Protein AF-A0A0R3QY99-F1 (afdb_monomer)

Mean predicted aligned error: 14.01 Å

Organism: NCBI:txid42155

Structure (mmCIF, N/CA/C/O backbone):
data_AF-A0A0R3QY99-F1
#
_entry.id   AF-A0A0R3QY99-F1
#
loop_
_atom_site.group_PDB
_atom_site.id
_atom_site.type_symbol
_atom_site.label_atom_id
_atom_site.label_alt_id
_atom_site.label_comp_id
_atom_site.label_asym_id
_atom_site.label_entity_id
_atom_site.label_seq_id
_atom_site.pdbx_PDB_ins_code
_atom_site.Cartn_x
_atom_site.Cartn_y
_atom_site.Cartn_z
_atom_site.occupancy
_atom_site.B_iso_or_equiv
_atom_site.auth_seq_id
_atom_site.auth_comp_id
_atom_site.auth_asym_id
_atom_site.auth_atom_id
_atom_site.pdbx_PDB_model_num
ATOM 1 N N . MET A 1 1 ? -18.125 -31.013 42.074 1.00 33.50 1 MET A N 1
ATOM 2 C CA . MET A 1 1 ? -17.561 -29.651 42.180 1.00 33.50 1 MET A CA 1
ATOM 3 C C . MET A 1 1 ? -18.125 -28.825 41.038 1.00 33.50 1 MET A C 1
ATOM 5 O O . MET A 1 1 ? -17.820 -29.101 39.887 1.00 33.50 1 MET A O 1
ATOM 9 N N . SER A 1 2 ? -19.055 -27.926 41.348 1.00 28.44 2 SER A N 1
ATOM 10 C CA . SER A 1 2 ? -19.787 -27.098 40.387 1.00 28.44 2 SER A CA 1
ATOM 11 C C . SER A 1 2 ? -18.965 -25.871 39.997 1.00 28.44 2 SER A C 1
ATOM 13 O O . SER A 1 2 ? -18.535 -25.116 40.865 1.00 28.44 2 SER A O 1
ATOM 15 N N . VAL A 1 3 ? -18.765 -25.670 38.695 1.00 30.41 3 VAL A N 1
ATOM 16 C CA . VAL A 1 3 ? -18.229 -24.423 38.129 1.00 30.41 3 VAL A CA 1
ATOM 17 C C . VAL A 1 3 ? -19.208 -23.284 38.468 1.00 30.41 3 VAL A C 1
ATOM 19 O O . VAL A 1 3 ? -20.411 -23.480 38.263 1.00 30.41 3 VAL A O 1
ATOM 22 N N . PRO A 1 4 ? -18.764 -22.120 38.982 1.00 38.09 4 PRO A N 1
ATOM 23 C CA . PRO A 1 4 ? -19.675 -21.015 39.254 1.00 38.09 4 PRO A CA 1
ATOM 24 C C . PRO A 1 4 ? -20.220 -20.480 37.925 1.00 38.09 4 PRO A C 1
ATOM 26 O O . PRO A 1 4 ? -19.454 -20.043 37.067 1.00 38.09 4 PRO A O 1
ATOM 29 N N . LYS A 1 5 ? -21.545 -20.528 37.750 1.00 38.69 5 LYS A N 1
ATOM 30 C CA . LYS A 1 5 ? -22.262 -20.006 36.572 1.00 38.69 5 LYS A CA 1
ATOM 31 C C . LYS A 1 5 ? -22.326 -18.469 36.526 1.00 38.69 5 LYS A C 1
ATOM 33 O O . LYS A 1 5 ? -22.719 -17.927 35.500 1.00 38.69 5 LYS A O 1
ATOM 38 N N . ASP A 1 6 ? -21.890 -17.778 37.579 1.00 43.38 6 ASP A N 1
ATOM 39 C CA . ASP A 1 6 ? -22.134 -16.338 37.758 1.00 43.38 6 ASP A CA 1
ATOM 40 C C . ASP A 1 6 ? -21.085 -15.414 37.113 1.00 43.38 6 ASP A C 1
ATOM 42 O O . ASP A 1 6 ? -21.329 -14.220 36.948 1.00 43.38 6 ASP A O 1
ATOM 46 N N . ASN A 1 7 ? -19.929 -15.942 36.691 1.00 50.84 7 ASN A N 1
ATOM 47 C CA . ASN A 1 7 ? -18.870 -15.113 36.096 1.00 50.84 7 ASN A CA 1
ATOM 48 C C . ASN A 1 7 ? -19.162 -14.688 34.647 1.00 50.84 7 ASN A C 1
ATOM 50 O O . ASN A 1 7 ? -18.701 -13.637 34.218 1.00 50.84 7 ASN A O 1
ATOM 54 N N . CYS A 1 8 ? -19.918 -15.473 33.875 1.00 45.16 8 CYS A N 1
ATOM 55 C CA . CYS A 1 8 ? -20.166 -15.153 32.463 1.00 45.16 8 CYS A CA 1
ATOM 56 C C . CYS A 1 8 ? -21.165 -13.991 32.309 1.00 45.16 8 CYS A C 1
ATOM 58 O O . CYS A 1 8 ? -20.990 -13.114 31.465 1.00 45.16 8 CYS A O 1
ATOM 60 N N . THR A 1 9 ? -22.194 -13.953 33.159 1.00 53.00 9 THR A N 1
ATOM 61 C CA . THR A 1 9 ? -23.211 -12.893 33.184 1.00 53.00 9 THR A CA 1
ATOM 62 C C . THR A 1 9 ? -22.632 -11.563 33.661 1.00 53.00 9 THR A C 1
ATOM 64 O O . THR A 1 9 ? -22.956 -10.524 33.092 1.00 53.00 9 THR A O 1
ATOM 67 N N . SER A 1 10 ? -21.739 -11.579 34.657 1.00 59.47 10 SER A N 1
ATOM 68 C CA . SER A 1 10 ? -21.111 -10.357 35.176 1.00 59.47 10 SER A CA 1
ATOM 69 C C . SER A 1 10 ? -20.164 -9.701 34.167 1.00 59.47 10 SER A C 1
ATOM 71 O O . SER A 1 10 ? -20.163 -8.477 34.047 1.00 59.47 10 SER A O 1
ATOM 73 N N . ILE A 1 11 ? -19.421 -10.492 33.384 1.00 61.84 11 ILE A N 1
ATOM 74 C CA . ILE A 1 11 ? -18.534 -9.972 32.334 1.00 61.84 11 ILE A CA 1
ATOM 75 C C . ILE A 1 11 ? -19.338 -9.387 31.161 1.00 61.84 11 ILE A C 1
ATOM 77 O O . ILE A 1 11 ? -18.978 -8.325 30.655 1.00 61.84 11 ILE A O 1
ATOM 81 N N . SER A 1 12 ? -20.454 -10.016 30.768 1.00 59.12 12 SER A N 1
ATOM 82 C CA . SER A 1 12 ? -21.326 -9.481 29.708 1.00 59.12 12 SER A CA 1
ATOM 83 C C . SER A 1 12 ? -21.911 -8.117 30.082 1.00 59.12 12 SER A C 1
ATOM 85 O O . SER A 1 12 ? -21.817 -7.172 29.303 1.00 59.12 12 SER A O 1
ATOM 87 N N . ILE A 1 13 ? -22.443 -7.995 31.303 1.00 60.62 13 ILE A N 1
ATOM 88 C CA . ILE A 1 13 ? -22.982 -6.732 31.831 1.00 60.62 13 ILE A CA 1
ATOM 89 C C . ILE A 1 13 ? -21.878 -5.669 31.908 1.00 60.62 13 ILE A C 1
ATOM 91 O O . ILE A 1 13 ? -22.114 -4.491 31.650 1.00 60.62 13 ILE A O 1
ATOM 95 N N . HIS A 1 14 ? -20.648 -6.066 32.241 1.00 71.00 14 HIS A N 1
ATOM 96 C CA . HIS A 1 14 ? -19.528 -5.135 32.302 1.00 71.00 14 HIS A CA 1
ATOM 97 C C . HIS A 1 14 ? -19.140 -4.581 30.921 1.00 71.00 14 HIS A C 1
ATOM 99 O O . HIS A 1 14 ? -18.899 -3.383 30.807 1.00 71.00 14 HIS A O 1
ATOM 105 N N . LEU A 1 15 ? -19.134 -5.412 29.875 1.00 69.12 15 LEU A N 1
ATOM 106 C CA . LEU A 1 15 ? -18.837 -4.989 28.500 1.00 69.12 15 LEU A CA 1
ATOM 107 C C . LEU A 1 15 ? -19.936 -4.100 27.904 1.00 69.12 15 LEU A C 1
ATOM 109 O O . LEU A 1 15 ? -19.622 -3.097 27.269 1.00 69.12 15 LEU A O 1
ATOM 113 N N . GLU A 1 16 ? -21.210 -4.414 28.150 1.00 71.00 16 GLU A N 1
ATOM 114 C CA . GLU A 1 16 ? -22.332 -3.543 27.762 1.00 71.00 16 GLU A CA 1
ATOM 115 C C . GLU A 1 16 ? -22.244 -2.177 28.458 1.00 71.00 16 GLU A C 1
ATOM 117 O O . GLU A 1 16 ? -22.417 -1.135 27.825 1.00 71.00 16 GLU A O 1
ATOM 122 N N . ASN A 1 17 ? -21.872 -2.163 29.740 1.00 78.31 17 ASN A N 1
ATOM 123 C CA . ASN A 1 17 ? -21.625 -0.921 30.467 1.00 78.31 17 ASN A CA 1
ATOM 124 C C . ASN A 1 17 ? -20.425 -0.142 29.904 1.00 78.31 17 ASN A C 1
ATOM 126 O O . ASN A 1 17 ? -20.491 1.081 29.824 1.00 78.31 17 ASN A O 1
ATOM 130 N N . LEU A 1 18 ? -19.339 -0.811 29.500 1.00 77.31 18 LEU A N 1
ATOM 131 C CA . LEU A 1 18 ? -18.189 -0.154 28.863 1.00 77.31 18 LEU A CA 1
ATOM 132 C C . LEU A 1 18 ? -18.560 0.463 27.510 1.00 77.31 18 LEU A C 1
ATOM 134 O O . LEU A 1 18 ? -18.090 1.551 27.190 1.00 77.31 18 LEU A O 1
ATOM 138 N N . TRP A 1 19 ? -19.452 -0.178 26.756 1.00 76.75 19 TRP A N 1
ATOM 139 C CA . TRP A 1 19 ? -19.997 0.378 25.520 1.00 76.75 19 TRP A CA 1
ATOM 140 C C . TRP A 1 19 ? -20.836 1.643 25.750 1.00 76.75 19 TRP A C 1
ATOM 142 O O . TRP A 1 19 ? -20.720 2.620 25.007 1.00 76.75 19 TRP A O 1
ATOM 152 N N . GLU A 1 20 ? -21.675 1.655 26.788 1.00 77.88 20 GLU A N 1
ATOM 153 C CA . GLU A 1 20 ? -22.410 2.862 27.190 1.00 77.88 20 GLU A CA 1
ATOM 154 C C . GLU A 1 20 ? -21.463 3.965 27.683 1.00 77.88 20 GLU A C 1
ATOM 156 O O . GLU A 1 20 ? -21.644 5.134 27.346 1.00 77.88 20 GLU A O 1
ATOM 161 N N . VAL A 1 21 ? -20.412 3.615 28.433 1.00 78.38 21 VAL A N 1
ATOM 162 C CA . VAL A 1 21 ? -19.370 4.572 28.841 1.00 78.38 21 VAL A CA 1
ATOM 163 C C . VAL A 1 21 ? -18.681 5.167 27.618 1.00 78.38 21 VAL A C 1
ATOM 165 O O . VAL A 1 21 ? -18.561 6.384 27.541 1.00 78.38 21 VAL A O 1
ATOM 168 N N . PHE A 1 22 ? -18.320 4.349 26.631 1.00 80.88 22 PHE A N 1
ATOM 169 C CA . PHE A 1 22 ? -17.700 4.814 25.393 1.00 80.88 22 PHE A CA 1
ATOM 170 C C . PHE A 1 22 ? -18.575 5.821 24.635 1.00 80.88 22 PHE A C 1
ATOM 172 O O . PHE A 1 22 ? -18.078 6.843 24.166 1.00 80.88 22 PHE A O 1
ATOM 179 N N . ARG A 1 23 ? -19.889 5.576 24.545 1.00 78.75 23 ARG A N 1
ATOM 180 C CA . ARG A 1 23 ? -20.825 6.508 23.892 1.00 78.75 23 ARG A CA 1
ATOM 181 C C . ARG A 1 23 ? -20.942 7.856 24.603 1.00 78.75 23 ARG A C 1
ATOM 183 O O . ARG A 1 23 ? -21.215 8.854 23.943 1.00 78.75 23 ARG A O 1
ATOM 190 N N . ASN A 1 24 ? -20.756 7.878 25.920 1.00 79.88 24 ASN A N 1
ATOM 191 C CA . ASN A 1 24 ? -20.875 9.091 26.725 1.00 79.88 24 ASN A CA 1
ATOM 192 C C . ASN A 1 24 ? -19.544 9.849 26.864 1.00 79.88 24 ASN A C 1
ATOM 194 O O . ASN A 1 24 ? -19.543 11.076 26.831 1.00 79.88 24 ASN A O 1
ATOM 198 N N . ASP A 1 25 ? -18.426 9.133 27.005 1.00 81.00 25 ASP A N 1
ATOM 199 C CA . ASP A 1 25 ? -17.083 9.691 27.178 1.00 81.00 25 ASP A CA 1
ATOM 200 C C . ASP A 1 25 ? -16.025 8.839 26.442 1.00 81.00 25 ASP A C 1
ATOM 202 O O . ASP A 1 25 ? -15.400 7.947 27.033 1.00 81.00 25 ASP A O 1
ATOM 206 N N . PRO A 1 26 ? -15.799 9.086 25.139 1.00 80.38 26 PRO A N 1
ATOM 207 C CA . PRO A 1 26 ? -14.859 8.304 24.340 1.00 80.38 26 PRO A CA 1
ATOM 208 C C . PRO A 1 26 ? -13.394 8.499 24.760 1.00 80.38 26 PRO A C 1
ATOM 210 O O . PRO A 1 26 ? -12.572 7.641 24.464 1.00 80.38 26 PRO A O 1
ATOM 213 N N . PHE A 1 27 ? -13.053 9.568 25.487 1.00 81.50 27 PHE A N 1
ATOM 214 C CA . PHE A 1 27 ? -11.673 9.844 25.909 1.00 81.50 27 PHE A CA 1
ATOM 215 C C . PHE A 1 27 ? -11.331 9.259 27.285 1.00 81.50 27 PHE A C 1
ATOM 217 O O . PHE A 1 27 ? -10.196 9.386 27.744 1.00 81.50 27 PHE A O 1
ATOM 224 N N . SER A 1 28 ? -12.289 8.607 27.953 1.00 85.38 28 SER A N 1
ATOM 225 C CA . SER A 1 28 ? -12.035 7.964 29.241 1.00 85.38 28 SER A CA 1
ATOM 226 C C . SER A 1 28 ? -11.063 6.781 29.110 1.00 85.38 28 SER A C 1
ATOM 228 O O . SER A 1 28 ? -11.091 6.038 28.126 1.00 85.38 28 SER A O 1
ATOM 230 N N . GLU A 1 29 ? -10.256 6.526 30.146 1.00 84.25 29 GLU A N 1
ATOM 231 C CA . GLU A 1 29 ? -9.365 5.350 30.192 1.00 84.25 29 GLU A CA 1
ATOM 232 C C . GLU A 1 29 ? -10.132 4.034 29.980 1.00 84.25 29 GLU A C 1
ATOM 234 O O . GLU A 1 29 ? -9.647 3.123 29.317 1.00 84.25 29 GLU A O 1
ATOM 239 N N . ARG A 1 30 ? -11.380 3.958 30.461 1.00 85.94 30 ARG A N 1
ATOM 240 C CA . ARG A 1 30 ? -12.255 2.789 30.281 1.00 85.94 30 ARG A CA 1
ATOM 241 C C . ARG A 1 30 ? -12.666 2.578 28.824 1.00 85.94 30 ARG A C 1
ATOM 243 O O . ARG A 1 30 ? -12.774 1.436 28.384 1.00 85.94 30 ARG A O 1
ATOM 250 N N . SER A 1 31 ? -12.893 3.662 28.089 1.00 87.56 31 SER A N 1
ATOM 251 C CA . SER A 1 31 ? -13.228 3.651 26.660 1.00 87.56 31 SER A CA 1
ATOM 252 C C . SER A 1 31 ? -12.042 3.170 25.824 1.00 87.56 31 SER A C 1
ATOM 254 O O . SER A 1 31 ? -12.205 2.341 24.929 1.00 87.56 31 SER A O 1
ATOM 256 N N . ILE A 1 32 ? -10.836 3.622 26.176 1.00 89.44 32 ILE A N 1
ATOM 257 C CA . ILE A 1 32 ? -9.577 3.180 25.563 1.00 89.44 32 ILE A CA 1
ATOM 258 C C . ILE A 1 32 ? -9.329 1.694 25.851 1.00 89.44 32 ILE A C 1
ATOM 260 O O . ILE A 1 32 ? -9.067 0.922 24.928 1.00 89.44 32 ILE A O 1
ATOM 264 N N . ASP A 1 33 ? -9.472 1.268 27.107 1.00 89.00 33 ASP A N 1
ATOM 265 C CA . ASP A 1 33 ? -9.312 -0.132 27.507 1.00 89.00 33 ASP A CA 1
ATOM 266 C C . ASP A 1 33 ? -10.316 -1.045 26.789 1.00 89.00 33 ASP A C 1
ATOM 268 O O . ASP A 1 33 ? -9.953 -2.126 26.322 1.00 89.00 33 ASP A O 1
ATOM 272 N N . PHE A 1 34 ? -11.565 -0.597 26.628 1.00 88.56 34 PHE A N 1
ATOM 273 C CA . PHE A 1 34 ? -12.579 -1.313 25.856 1.00 88.56 34 PHE A CA 1
ATOM 274 C C . PHE A 1 34 ? -12.197 -1.443 24.372 1.00 88.56 34 PHE A C 1
ATOM 276 O O . PHE A 1 34 ? -12.298 -2.534 23.795 1.00 88.56 34 PHE A O 1
ATOM 283 N N . ALA A 1 35 ? -11.706 -0.365 23.755 1.00 91.31 35 ALA A N 1
ATOM 284 C CA . ALA A 1 35 ? -11.244 -0.378 22.369 1.00 91.31 35 ALA A CA 1
ATOM 285 C C . ALA A 1 35 ? -10.065 -1.352 22.172 1.00 91.31 35 ALA A C 1
ATOM 287 O O . ALA A 1 35 ? -10.091 -2.187 21.263 1.00 91.31 35 ALA A O 1
ATOM 288 N N . ARG A 1 36 ? -9.072 -1.316 23.071 1.00 92.81 36 ARG A N 1
ATOM 289 C CA . ARG A 1 36 ? -7.905 -2.215 23.058 1.00 92.81 36 ARG A CA 1
ATOM 290 C C . ARG A 1 36 ? -8.279 -3.671 23.308 1.00 92.81 36 ARG A C 1
ATOM 292 O O . ARG A 1 36 ? -7.774 -4.551 22.617 1.00 92.81 36 ARG A O 1
ATOM 299 N N . LEU A 1 37 ? -9.197 -3.942 24.237 1.00 91.00 37 LEU A N 1
ATOM 300 C CA . LEU A 1 37 ? -9.703 -5.293 24.491 1.00 91.00 37 LEU A CA 1
ATOM 301 C C . LEU A 1 37 ? -10.396 -5.871 23.250 1.00 91.00 37 LEU A C 1
ATOM 303 O O . LEU A 1 37 ? -10.164 -7.027 22.893 1.00 91.00 37 LEU A O 1
ATOM 307 N N . THR A 1 38 ? -11.214 -5.062 22.573 1.00 90.88 38 THR A N 1
ATOM 308 C CA . THR A 1 38 ? -11.905 -5.469 21.341 1.00 90.88 38 THR A CA 1
ATOM 309 C C . THR A 1 38 ? -10.901 -5.721 20.210 1.00 90.88 38 THR A C 1
ATOM 311 O O . THR A 1 38 ? -10.999 -6.729 19.509 1.00 90.88 38 THR A O 1
ATOM 314 N N . ALA A 1 39 ? -9.877 -4.873 20.072 1.00 94.19 39 ALA A N 1
ATOM 315 C CA . ALA A 1 39 ? -8.772 -5.099 19.141 1.00 94.19 39 ALA A CA 1
ATOM 316 C C . ALA A 1 39 ? -8.022 -6.410 19.443 1.00 94.19 39 ALA A C 1
ATOM 318 O O . ALA A 1 39 ? -7.896 -7.262 18.565 1.00 94.19 39 ALA A O 1
ATOM 319 N N . ALA A 1 40 ? -7.593 -6.623 20.691 1.00 93.31 40 ALA A N 1
ATOM 320 C CA . ALA A 1 40 ? -6.902 -7.838 21.126 1.00 93.31 40 ALA A CA 1
ATOM 321 C C . ALA A 1 40 ? -7.744 -9.106 20.900 1.00 93.31 40 ALA A C 1
ATOM 323 O O . ALA A 1 40 ? -7.213 -10.162 20.543 1.00 93.31 40 ALA A O 1
ATOM 324 N N . TYR A 1 41 ? -9.069 -9.006 21.048 1.00 92.38 41 TYR A N 1
ATOM 325 C CA . TYR A 1 41 ? -9.979 -10.086 20.689 1.00 92.38 41 TYR A CA 1
ATOM 326 C C . TYR A 1 41 ? -9.830 -10.458 19.215 1.00 92.38 41 TYR A C 1
ATOM 328 O O . TYR A 1 41 ? -9.492 -11.605 18.923 1.00 92.38 41 TYR A O 1
ATOM 336 N N . TYR A 1 42 ? -9.991 -9.522 18.289 1.00 92.06 42 TYR A N 1
ATOM 337 C CA . TYR A 1 42 ? -9.928 -9.840 16.862 1.00 92.06 42 TYR A CA 1
ATOM 338 C C . TYR A 1 42 ? -8.521 -10.175 16.347 1.00 92.06 42 TYR A C 1
ATOM 340 O O . TYR A 1 42 ? -8.397 -10.964 15.416 1.00 92.06 42 TYR A O 1
ATOM 348 N N . LEU A 1 43 ? -7.464 -9.681 16.998 1.00 92.12 43 LEU A N 1
ATOM 349 C CA . LEU A 1 43 ? -6.077 -10.052 16.686 1.00 92.12 43 LEU A CA 1
ATOM 350 C C . LEU A 1 43 ? -5.666 -11.435 17.217 1.00 92.12 43 LEU A C 1
ATOM 352 O O . LEU A 1 43 ? -4.557 -11.894 16.960 1.00 92.12 43 LEU A O 1
ATOM 356 N N . GLY A 1 44 ? -6.529 -12.113 17.980 1.00 90.50 44 GLY A N 1
ATOM 357 C CA . GLY A 1 44 ? -6.189 -13.412 18.566 1.00 90.50 44 GLY A CA 1
ATOM 358 C C . GLY A 1 44 ? -5.257 -13.325 19.781 1.00 90.50 44 GLY A C 1
ATOM 359 O O . GLY A 1 44 ? -4.804 -14.357 20.273 1.00 90.50 44 GLY A O 1
ATOM 360 N N . PHE A 1 45 ? -5.003 -12.127 20.308 1.00 91.88 45 PHE A N 1
ATOM 361 C CA . PHE A 1 45 ? -4.129 -11.919 21.459 1.00 91.88 45 PHE A CA 1
ATOM 362 C C . PHE A 1 45 ? -4.762 -12.429 22.775 1.00 91.88 45 PHE A C 1
ATOM 364 O O . PHE A 1 45 ? -5.985 -12.624 22.861 1.00 91.88 45 PHE A O 1
ATOM 371 N N . PRO A 1 46 ? -3.945 -12.667 23.821 1.00 90.56 46 PRO A N 1
ATOM 372 C CA . PRO A 1 46 ? -4.403 -12.829 25.198 1.00 90.56 46 PRO A CA 1
ATOM 373 C C . PRO A 1 46 ? -5.337 -11.689 25.621 1.00 90.56 46 PRO A C 1
ATOM 375 O O . PRO A 1 46 ? -5.050 -10.520 25.386 1.00 90.56 46 PRO A O 1
ATOM 378 N N . LEU A 1 47 ? -6.454 -12.018 26.265 1.00 90.50 47 LEU A N 1
ATOM 379 C CA . LEU A 1 47 ? -7.473 -11.043 26.654 1.00 90.50 47 LEU A CA 1
ATOM 380 C C . LEU A 1 47 ? -7.243 -10.615 28.097 1.00 90.50 47 LEU A C 1
ATOM 382 O O . LEU A 1 47 ? -7.159 -11.466 28.980 1.00 90.50 47 LEU A O 1
ATOM 386 N N . LEU A 1 48 ? -7.142 -9.313 28.338 1.00 87.75 48 LEU A N 1
ATOM 387 C CA . LEU A 1 48 ? -6.745 -8.766 29.630 1.00 87.75 48 LEU A CA 1
ATOM 388 C C . LEU A 1 48 ? -7.866 -7.918 30.224 1.00 87.75 48 LEU A C 1
ATOM 390 O O . LEU A 1 48 ? -8.515 -7.155 29.516 1.00 87.75 48 LEU A O 1
ATOM 394 N N . ALA A 1 49 ? -8.048 -8.018 31.536 1.00 83.31 49 ALA A N 1
ATOM 395 C CA . ALA A 1 49 ? -8.758 -7.024 32.329 1.00 83.31 49 ALA A CA 1
ATOM 396 C C . ALA A 1 49 ? -7.777 -6.362 33.307 1.00 83.31 49 ALA A C 1
ATOM 398 O O . ALA A 1 49 ? -6.943 -7.067 33.898 1.00 83.31 49 ALA A O 1
ATOM 399 N N . PRO A 1 50 ? -7.857 -5.037 33.507 1.00 79.25 50 PRO A N 1
ATOM 400 C CA . PRO A 1 50 ? -6.998 -4.357 34.462 1.00 79.25 50 PRO A CA 1
ATOM 401 C C . PRO A 1 50 ? -7.288 -4.851 35.886 1.00 79.25 50 PRO A C 1
ATOM 403 O O . PRO A 1 50 ? -8.444 -5.049 36.270 1.00 79.25 50 PRO A O 1
ATOM 406 N N . ARG A 1 51 ? -6.243 -5.053 36.700 1.00 74.44 51 ARG A N 1
ATOM 407 C CA . ARG A 1 51 ? -6.426 -5.164 38.155 1.00 74.44 51 ARG A CA 1
ATOM 408 C C . ARG A 1 51 ? -6.465 -3.758 38.739 1.00 74.44 51 ARG A C 1
ATOM 410 O O . ARG A 1 51 ? -5.537 -2.986 38.537 1.00 74.44 51 ARG A O 1
ATOM 417 N N . ASN A 1 52 ? -7.538 -3.437 39.462 1.00 58.25 52 ASN A N 1
ATOM 418 C CA . ASN A 1 52 ? -7.695 -2.126 40.087 1.00 58.25 52 ASN A CA 1
ATOM 419 C C . ASN A 1 52 ? -6.533 -1.802 41.052 1.00 58.25 52 ASN A C 1
ATOM 421 O O . ASN A 1 52 ? -6.257 -2.633 41.924 1.00 58.25 52 ASN A O 1
ATOM 425 N N . PRO A 1 53 ? -5.951 -0.584 40.997 1.00 54.59 53 PRO A N 1
ATOM 426 C CA . PRO A 1 53 ? -6.056 0.424 39.933 1.00 54.59 53 PRO A CA 1
ATOM 427 C C . PRO A 1 53 ? -5.000 0.202 38.830 1.00 54.59 53 PRO A C 1
ATOM 429 O O . PRO A 1 53 ? -3.818 0.025 39.125 1.00 54.59 53 PRO A O 1
ATOM 432 N N . GLY A 1 54 ? -5.413 0.259 37.562 1.00 65.25 54 GLY A N 1
ATOM 433 C CA . GLY A 1 54 ? -4.506 0.205 36.413 1.00 65.25 54 GLY A CA 1
ATOM 434 C C . GLY A 1 54 ? -5.246 0.321 35.080 1.00 65.25 54 GLY A C 1
ATOM 435 O O . GLY A 1 54 ? -6.427 -0.008 35.013 1.00 65.25 54 GLY A O 1
ATOM 436 N N . SER A 1 55 ? -4.547 0.780 34.044 1.00 76.88 55 SER A N 1
ATOM 437 C CA . SER A 1 55 ? -4.993 0.770 32.646 1.00 76.88 55 SER A CA 1
ATOM 438 C C . SER A 1 55 ? -4.367 -0.405 31.895 1.00 76.88 55 SER A C 1
ATOM 440 O O . SER A 1 55 ? -3.356 -0.976 32.327 1.00 76.88 55 SER A O 1
ATOM 442 N N . LEU A 1 56 ? -4.975 -0.809 30.781 1.00 84.81 56 LEU A N 1
ATOM 443 C CA . LEU A 1 56 ? -4.401 -1.843 29.926 1.00 84.81 56 LEU A CA 1
ATOM 444 C C . LEU A 1 56 ? -3.201 -1.285 29.143 1.00 84.81 56 LEU A C 1
ATOM 446 O O . LEU A 1 56 ? -3.189 -0.098 28.794 1.00 84.81 56 LEU A O 1
ATOM 450 N N . PRO A 1 57 ? -2.185 -2.121 28.844 1.00 88.06 57 PRO A N 1
ATOM 451 C CA . PRO A 1 57 ? -1.061 -1.696 28.017 1.00 88.06 57 PRO A CA 1
ATOM 452 C C . PRO A 1 57 ? -1.539 -1.272 26.625 1.00 88.06 57 PRO A C 1
ATOM 454 O O . PRO A 1 57 ? -2.618 -1.662 26.173 1.00 88.06 57 PRO A O 1
ATOM 457 N N . SER A 1 58 ? -0.717 -0.487 25.931 1.00 91.19 58 SER A N 1
ATOM 458 C CA . SER A 1 58 ? -0.950 -0.186 24.515 1.00 91.19 58 SER A CA 1
ATOM 459 C C . SER A 1 58 ? -0.940 -1.462 23.665 1.00 91.19 58 SER A C 1
ATOM 461 O O . SER A 1 58 ? -0.348 -2.470 24.058 1.00 91.19 58 SER A O 1
ATOM 463 N N . LEU A 1 59 ? -1.547 -1.430 22.475 1.00 91.88 59 LEU A N 1
ATOM 464 C CA . LEU A 1 59 ? -1.536 -2.594 21.578 1.00 91.88 59 LEU A CA 1
ATOM 465 C C . LEU A 1 59 ? -0.123 -3.045 21.160 1.00 91.88 59 LEU A C 1
ATOM 467 O O . LEU A 1 59 ? 0.074 -4.229 20.898 1.00 91.88 59 LEU A O 1
ATOM 471 N N . TYR A 1 60 ? 0.867 -2.147 21.145 1.00 91.00 60 TYR A N 1
ATOM 472 C CA . TYR A 1 60 ? 2.267 -2.483 20.833 1.00 91.00 60 TYR A CA 1
ATOM 473 C C . TYR A 1 60 ? 2.962 -3.258 21.950 1.00 91.00 60 TYR A C 1
ATOM 475 O O . TYR A 1 60 ? 3.842 -4.075 21.692 1.00 91.00 60 TYR A O 1
ATOM 483 N N . GLU A 1 61 ? 2.579 -2.965 23.190 1.00 89.81 61 GLU A N 1
ATOM 484 C CA . GLU A 1 61 ? 3.101 -3.596 24.404 1.00 89.81 61 GLU A CA 1
ATOM 485 C C . GLU A 1 61 ? 2.223 -4.771 24.845 1.00 89.81 61 GLU A C 1
ATOM 487 O O . GLU A 1 61 ? 2.442 -5.367 25.903 1.00 89.81 61 GLU A O 1
ATOM 492 N N . TRP A 1 62 ? 1.203 -5.095 24.048 1.00 91.38 62 TRP A N 1
ATOM 493 C CA . TRP A 1 62 ? 0.282 -6.163 24.361 1.00 91.38 62 TRP A CA 1
ATOM 494 C C . TRP A 1 62 ? 1.004 -7.513 24.280 1.00 91.38 62 TRP A C 1
ATOM 496 O O . TRP A 1 62 ? 1.681 -7.789 23.284 1.00 91.38 62 TRP A O 1
ATOM 506 N N . PRO A 1 63 ? 0.870 -8.380 25.298 1.00 88.06 63 PRO A N 1
ATOM 507 C CA . PRO A 1 63 ? 1.514 -9.688 25.285 1.00 88.06 63 PRO A CA 1
ATOM 508 C C . PRO A 1 63 ? 0.996 -10.499 24.099 1.00 88.06 63 PRO A C 1
ATOM 510 O O . PRO A 1 63 ? -0.213 -10.605 23.914 1.00 88.06 63 PRO A O 1
ATOM 513 N N . LYS A 1 64 ? 1.888 -11.095 23.303 1.00 85.75 64 LYS A N 1
ATOM 514 C CA . LYS A 1 64 ? 1.490 -11.887 22.123 1.00 85.75 64 LYS A CA 1
ATOM 515 C C . LYS A 1 64 ? 1.134 -13.321 22.494 1.00 85.75 64 LYS A C 1
ATOM 517 O O . LYS A 1 64 ? 0.369 -13.978 21.792 1.00 85.75 64 LYS A O 1
ATOM 522 N N . SER A 1 65 ? 1.660 -13.799 23.618 1.00 85.81 65 SER A N 1
ATOM 523 C CA . SER A 1 65 ? 1.403 -15.129 24.161 1.00 85.81 65 SER A CA 1
ATOM 524 C C . SER A 1 65 ? 0.931 -15.058 25.613 1.00 85.81 65 SER A C 1
ATOM 526 O O . SER A 1 65 ? 1.258 -14.132 26.355 1.00 85.81 65 SER A O 1
ATOM 528 N N . SER A 1 66 ? 0.168 -16.058 26.062 1.00 81.62 66 SER A N 1
ATOM 529 C CA . SER A 1 66 ? -0.291 -16.121 27.458 1.00 81.62 66 SER A CA 1
ATOM 530 C C . SER A 1 66 ? 0.862 -16.225 28.463 1.00 81.62 66 SER A C 1
ATOM 532 O O . SER A 1 66 ? 0.693 -15.849 29.619 1.00 81.62 66 SER A O 1
ATOM 534 N N . SER A 1 67 ? 2.027 -16.720 28.034 1.00 82.75 67 SER A N 1
ATOM 535 C CA . SER A 1 67 ? 3.254 -16.804 28.836 1.00 82.75 67 SER A CA 1
ATOM 536 C C . SER A 1 67 ? 3.905 -15.451 29.121 1.00 82.75 67 SER A C 1
ATOM 538 O O . SER A 1 67 ? 4.625 -15.329 30.106 1.00 82.75 67 SER A O 1
ATOM 540 N N . GLU A 1 68 ? 3.650 -14.435 28.295 1.00 83.75 68 GLU A N 1
ATOM 541 C CA . GLU A 1 68 ? 4.192 -13.078 28.474 1.00 83.75 68 GLU A CA 1
ATOM 542 C C . GLU A 1 68 ? 3.346 -12.228 29.435 1.00 83.75 68 GLU A C 1
ATOM 544 O O . GLU A 1 68 ? 3.725 -11.115 29.801 1.00 83.75 68 GLU A O 1
ATOM 549 N N . VAL A 1 69 ? 2.182 -12.732 29.858 1.00 81.81 69 VAL A N 1
ATOM 550 C CA . VAL A 1 69 ? 1.232 -11.971 30.670 1.00 81.81 69 VAL A CA 1
ATOM 551 C C . VAL A 1 69 ? 1.733 -11.846 32.105 1.00 81.81 69 VAL A C 1
ATOM 553 O O . VAL A 1 69 ? 1.841 -12.824 32.846 1.00 81.81 69 VAL A O 1
ATOM 556 N N . ASN A 1 70 ? 1.943 -10.608 32.549 1.00 81.00 70 ASN A N 1
ATOM 557 C CA . ASN A 1 70 ? 2.206 -10.327 33.952 1.00 81.00 70 ASN A CA 1
ATOM 558 C C . ASN A 1 70 ? 0.905 -10.396 34.773 1.00 81.00 70 ASN A C 1
ATOM 560 O O . ASN A 1 70 ? 0.185 -9.404 34.920 1.00 81.00 70 ASN A O 1
ATOM 564 N N . LEU A 1 71 ? 0.634 -11.569 35.353 1.00 79.31 71 LEU A N 1
ATOM 565 C CA . LEU A 1 71 ? -0.555 -11.843 36.176 1.00 79.31 71 LEU A CA 1
ATOM 566 C C . LEU A 1 71 ? -0.650 -10.991 37.453 1.00 79.31 71 LEU A C 1
ATOM 568 O O . LEU A 1 71 ? -1.704 -10.952 38.090 1.00 79.31 71 LEU A O 1
ATOM 572 N N . ASN A 1 72 ? 0.422 -10.294 37.840 1.00 75.81 72 ASN A N 1
ATOM 573 C CA . ASN A 1 72 ? 0.368 -9.349 38.953 1.00 75.81 72 ASN A CA 1
ATOM 574 C C . ASN A 1 72 ? -0.311 -8.035 38.543 1.00 75.81 72 ASN A C 1
ATOM 576 O O . ASN A 1 72 ? -0.912 -7.387 39.395 1.00 75.81 72 ASN A O 1
ATOM 580 N N . LYS A 1 73 ? -0.254 -7.666 37.254 1.00 75.75 73 LYS A N 1
ATOM 581 C CA . LYS A 1 73 ? -0.801 -6.408 36.716 1.00 75.75 73 LYS A CA 1
ATOM 582 C C . LYS A 1 73 ? -2.164 -6.568 36.036 1.00 75.75 73 LYS A C 1
ATOM 584 O O . LYS A 1 73 ? -2.968 -5.644 36.073 1.00 75.75 73 LYS A O 1
ATOM 589 N N . ALA A 1 74 ? -2.443 -7.728 35.444 1.00 79.50 74 ALA A N 1
ATOM 590 C CA . ALA A 1 74 ? -3.673 -7.962 34.691 1.00 79.50 74 ALA A CA 1
ATOM 591 C C . ALA A 1 74 ? -4.295 -9.329 35.001 1.00 79.50 74 ALA A C 1
ATOM 593 O O . ALA A 1 74 ? -3.607 -10.281 35.374 1.00 79.50 74 ALA A O 1
ATOM 594 N N . VAL A 1 75 ? -5.612 -9.428 34.825 1.00 83.81 75 VAL A N 1
ATOM 595 C CA . VAL A 1 75 ? -6.351 -10.695 34.859 1.00 83.81 75 VAL A CA 1
ATOM 596 C C . VAL A 1 75 ? -6.513 -11.211 33.436 1.00 83.81 75 VAL A C 1
ATOM 598 O O . VAL A 1 75 ? -6.988 -10.486 32.567 1.00 83.81 75 VAL A O 1
ATOM 601 N N . LEU A 1 76 ? -6.154 -12.475 33.209 1.00 85.62 76 LEU A N 1
ATOM 602 C CA . LEU A 1 76 ? -6.382 -13.142 31.932 1.00 85.62 76 LEU A CA 1
ATOM 603 C C . LEU A 1 76 ? -7.852 -13.575 31.819 1.00 85.62 76 LEU A C 1
ATOM 605 O O . LEU A 1 76 ? -8.339 -14.368 32.628 1.00 85.62 76 LEU A O 1
ATOM 609 N N . LEU A 1 77 ? -8.546 -13.069 30.805 1.00 85.31 77 LEU A N 1
ATOM 610 C CA . LEU A 1 77 ? -9.925 -13.417 30.482 1.00 85.31 77 LEU A CA 1
ATOM 611 C C . LEU A 1 77 ? -9.969 -14.621 29.538 1.00 85.31 77 LEU A C 1
ATOM 613 O O . LEU A 1 77 ? -9.131 -14.775 28.644 1.00 85.31 77 LEU A O 1
ATOM 617 N N . LYS A 1 78 ? -10.991 -15.469 29.689 1.00 85.31 78 LYS A N 1
ATOM 618 C CA . LYS A 1 78 ? -11.250 -16.537 28.722 1.00 85.31 78 LYS A CA 1
ATOM 619 C C . LYS A 1 78 ? -12.047 -15.979 27.554 1.00 85.31 78 LYS A C 1
ATOM 621 O O . LYS A 1 78 ? -13.091 -15.362 27.727 1.00 85.31 78 LYS A O 1
ATOM 626 N N . ARG A 1 79 ? -11.589 -16.285 26.344 1.00 87.25 79 ARG A N 1
ATOM 627 C CA . ARG A 1 79 ? -12.228 -15.857 25.094 1.00 87.25 79 ARG A CA 1
ATOM 628 C C . ARG A 1 79 ? -13.686 -16.301 24.982 1.00 87.25 79 ARG A C 1
ATOM 630 O O . ARG A 1 79 ? -14.518 -15.517 24.546 1.00 87.25 79 ARG A O 1
ATOM 637 N N . VAL A 1 80 ? -13.996 -17.523 25.421 1.00 84.75 80 VAL A N 1
ATOM 638 C CA . VAL A 1 80 ? -15.359 -18.088 25.396 1.00 84.75 80 VAL A CA 1
ATOM 639 C C . VAL A 1 80 ? -16.335 -17.251 26.228 1.00 84.75 80 VAL A C 1
ATOM 641 O O . VAL A 1 80 ? -17.485 -17.093 25.829 1.00 84.75 80 VAL A O 1
ATOM 644 N N . ASP A 1 81 ? -15.86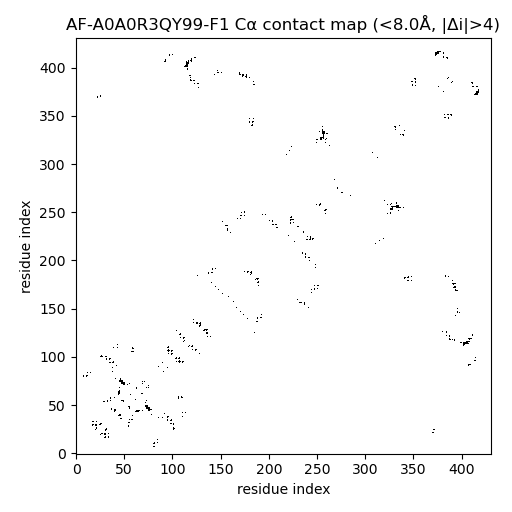0 -16.666 27.328 1.00 79.81 81 ASP A N 1
ATOM 645 C CA . ASP A 1 81 ? -16.701 -15.921 28.268 1.00 79.81 81 ASP A CA 1
ATOM 646 C C . ASP A 1 81 ? -17.117 -14.551 27.706 1.00 79.81 81 ASP A C 1
ATOM 648 O O . ASP A 1 81 ? -18.138 -14.008 28.121 1.00 79.81 81 ASP A O 1
ATOM 652 N N . ILE A 1 82 ? -16.361 -14.006 26.741 1.00 81.25 82 ILE A N 1
ATOM 653 C CA . ILE A 1 82 ? -16.633 -12.692 26.130 1.00 81.25 82 ILE A CA 1
ATOM 654 C C . ILE A 1 82 ? -17.055 -12.757 24.664 1.00 81.25 82 ILE A C 1
ATOM 656 O O . ILE A 1 82 ? -17.569 -11.775 24.137 1.00 81.25 82 ILE A O 1
ATOM 660 N N . ALA A 1 83 ? -16.865 -13.899 23.997 1.00 82.62 83 ALA A N 1
ATOM 661 C CA . ALA A 1 83 ? -17.090 -14.040 22.560 1.00 82.62 83 ALA A CA 1
ATOM 662 C C . ALA A 1 83 ? -18.509 -13.645 22.145 1.00 82.62 83 ALA A C 1
ATOM 664 O O . ALA A 1 83 ? -18.691 -12.919 21.168 1.00 82.62 83 ALA A O 1
ATOM 665 N N . LYS A 1 84 ? -19.516 -14.086 22.911 1.00 79.19 84 LYS A N 1
ATOM 666 C CA . LYS A 1 84 ? -20.919 -13.774 22.624 1.00 79.19 84 LYS A CA 1
ATOM 667 C C . LYS A 1 84 ? -21.186 -12.273 22.725 1.00 79.19 84 LYS A C 1
ATOM 669 O O . LYS A 1 84 ? -21.784 -11.719 21.819 1.00 79.19 84 LYS A O 1
ATOM 674 N N . THR A 1 85 ? -20.706 -11.625 23.782 1.00 74.38 85 THR A N 1
ATOM 675 C CA . THR A 1 85 ? -20.948 -10.198 24.025 1.00 74.38 85 THR A CA 1
ATOM 676 C C . THR A 1 85 ? -20.185 -9.314 23.039 1.00 74.38 85 THR A C 1
ATOM 678 O O . THR A 1 85 ? -20.760 -8.392 22.468 1.00 74.38 85 THR A O 1
ATOM 681 N N . VAL A 1 86 ? -18.910 -9.619 22.774 1.00 79.38 86 VAL A N 1
ATOM 682 C CA . VAL A 1 86 ? -18.104 -8.859 21.807 1.00 79.38 86 VAL A CA 1
ATOM 683 C C . VAL A 1 86 ? -18.703 -8.976 20.409 1.00 79.38 86 VAL A C 1
ATOM 685 O O . VAL A 1 86 ? -18.933 -7.950 19.789 1.00 79.38 86 VAL A O 1
ATOM 688 N N . SER A 1 87 ? -19.045 -10.184 19.947 1.00 75.94 87 SER A N 1
ATOM 689 C CA . SER A 1 87 ? -19.631 -10.378 18.607 1.00 75.94 87 SER A CA 1
ATOM 690 C C . SER A 1 87 ? -21.025 -9.766 18.433 1.00 75.94 87 SER A C 1
ATOM 692 O O . SER A 1 87 ? -21.426 -9.487 17.307 1.00 75.94 87 SER A O 1
ATOM 694 N N . THR A 1 88 ? -21.777 -9.540 19.517 1.00 77.56 88 THR A N 1
ATOM 695 C CA . THR A 1 88 ? -23.067 -8.835 19.441 1.00 77.56 88 THR A CA 1
ATOM 696 C C . THR A 1 88 ? -22.935 -7.317 19.356 1.00 77.56 88 THR A C 1
ATOM 698 O O . THR A 1 88 ? -23.857 -6.671 18.867 1.00 77.56 88 THR A O 1
ATOM 701 N N . ILE A 1 89 ? -21.831 -6.749 19.853 1.00 75.06 89 ILE A N 1
ATOM 702 C CA . ILE A 1 89 ? -21.647 -5.293 19.983 1.00 75.06 89 ILE A CA 1
ATOM 703 C C . ILE A 1 89 ? -20.690 -4.753 18.913 1.00 75.06 89 ILE A C 1
ATOM 705 O O . ILE A 1 89 ? -20.909 -3.667 18.386 1.00 75.06 89 ILE A O 1
ATOM 709 N N . CYS A 1 90 ? -19.645 -5.512 18.592 1.00 82.88 90 CYS A N 1
ATOM 710 C CA . CYS A 1 90 ? -18.539 -5.107 17.736 1.00 82.88 90 CYS A CA 1
ATOM 711 C C . CYS A 1 90 ? -18.279 -6.175 16.672 1.00 82.88 90 CYS A C 1
ATOM 713 O O . CYS A 1 90 ? -18.290 -7.366 16.976 1.00 82.88 90 CYS A O 1
ATOM 715 N N . ASP A 1 91 ? -17.925 -5.757 15.463 1.00 87.25 91 ASP A N 1
ATOM 716 C CA . ASP A 1 91 ? -17.335 -6.607 14.421 1.00 87.25 91 ASP A CA 1
ATOM 717 C C . ASP A 1 91 ? -15.828 -6.321 14.262 1.00 87.25 91 ASP A C 1
ATOM 719 O O . ASP A 1 91 ? -15.266 -5.490 14.977 1.00 87.25 91 ASP A O 1
ATOM 723 N N . GLU A 1 92 ? -15.158 -6.978 13.315 1.00 89.25 92 GLU A N 1
ATOM 724 C CA . GLU A 1 92 ? -13.728 -6.785 13.029 1.00 89.25 92 GLU A CA 1
ATOM 725 C C . GLU A 1 92 ? -13.380 -5.360 12.555 1.00 89.25 92 GLU A C 1
ATOM 727 O O . GLU A 1 92 ? -12.227 -4.939 12.625 1.00 89.25 92 GLU A O 1
ATOM 732 N N . ARG A 1 93 ? -14.362 -4.586 12.078 1.00 90.88 93 ARG A N 1
ATOM 733 C CA . ARG A 1 93 ? -14.177 -3.197 11.618 1.00 90.88 93 ARG A CA 1
ATOM 734 C C . ARG A 1 93 ? -14.287 -2.196 12.761 1.00 90.88 93 ARG A C 1
ATOM 736 O O . ARG A 1 93 ? -13.798 -1.074 12.657 1.00 90.88 93 ARG A O 1
ATOM 743 N N . THR A 1 94 ? -14.920 -2.598 13.856 1.00 89.81 94 THR A N 1
ATOM 744 C CA . THR A 1 94 ? -15.217 -1.733 14.996 1.00 89.81 94 THR A CA 1
ATOM 745 C C . THR A 1 94 ? -13.962 -1.277 15.765 1.00 89.81 94 THR A C 1
ATOM 747 O O . THR A 1 94 ? -13.865 -0.083 16.048 1.00 89.81 94 THR A O 1
ATOM 750 N N . PRO A 1 95 ? -12.958 -2.130 16.076 1.00 93.19 95 PRO A N 1
ATOM 751 C CA . PRO A 1 95 ? -11.783 -1.720 16.848 1.00 93.19 95 PRO A CA 1
ATOM 752 C C . PRO A 1 95 ? -11.036 -0.486 16.326 1.00 93.19 95 PRO A C 1
ATOM 754 O O . PRO A 1 95 ? -10.799 0.419 17.129 1.00 93.19 95 PRO A O 1
ATOM 757 N N . PRO A 1 96 ? -10.677 -0.376 15.029 1.00 94.06 96 PRO A N 1
ATOM 758 C CA . PRO A 1 96 ? -9.973 0.805 14.546 1.00 94.06 96 PRO A CA 1
ATOM 759 C C . PRO A 1 96 ? -10.839 2.065 14.645 1.00 94.06 96 PRO A C 1
ATOM 761 O O . PRO A 1 96 ? -10.301 3.130 14.927 1.00 94.06 96 PRO A O 1
ATOM 764 N N . VAL A 1 97 ? -12.165 1.963 14.487 1.00 91.62 97 VAL A N 1
ATOM 765 C CA . VAL A 1 97 ? -13.092 3.097 14.662 1.00 91.62 97 VAL A CA 1
ATOM 766 C C . VAL A 1 97 ? -13.126 3.556 16.122 1.00 91.62 97 VAL A C 1
ATOM 768 O O . VAL A 1 97 ? -13.055 4.756 16.387 1.00 91.62 97 VAL A O 1
ATOM 771 N N . LEU A 1 98 ? -13.179 2.616 17.073 1.00 91.00 98 LEU A N 1
ATOM 772 C CA . LEU A 1 98 ? -13.144 2.922 18.506 1.00 91.00 98 LEU A CA 1
ATOM 773 C C . LEU A 1 98 ? -11.826 3.585 18.910 1.00 91.00 98 LEU A C 1
ATOM 775 O O . LEU A 1 98 ? -11.833 4.639 19.537 1.00 91.00 98 LEU A O 1
ATOM 779 N N . LEU A 1 99 ? -10.696 2.991 18.518 1.00 93.50 99 LEU A N 1
ATOM 780 C CA . LEU A 1 99 ? -9.366 3.527 18.812 1.00 93.50 99 LEU A CA 1
ATOM 781 C C . LEU A 1 99 ? -9.191 4.923 18.214 1.00 93.50 99 LEU A C 1
ATOM 783 O O . LEU A 1 99 ? -8.651 5.811 18.871 1.00 93.50 99 LEU A O 1
ATOM 787 N N . TRP A 1 100 ? -9.695 5.136 16.997 1.00 93.25 100 TRP A N 1
ATOM 788 C CA . TRP A 1 100 ? -9.644 6.440 16.356 1.00 93.25 100 TRP A CA 1
ATOM 789 C C . TRP A 1 100 ? -10.434 7.496 17.127 1.00 93.25 100 TRP A C 1
ATOM 791 O O . TRP A 1 100 ? -9.937 8.587 17.385 1.00 93.25 100 TRP A O 1
ATOM 801 N N . ALA A 1 101 ? -11.650 7.157 17.547 1.00 89.19 101 ALA A N 1
ATOM 802 C CA . ALA A 1 101 ? -12.506 8.038 18.330 1.00 89.19 101 ALA A CA 1
ATOM 803 C C . ALA A 1 101 ? -11.899 8.447 19.676 1.00 89.19 101 ALA A C 1
ATOM 805 O O . ALA A 1 101 ? -12.105 9.572 20.125 1.00 89.19 101 ALA A O 1
ATOM 806 N N . CYS A 1 102 ? -11.139 7.544 20.301 1.00 89.69 102 CYS A N 1
ATOM 807 C CA . CYS A 1 102 ? -10.408 7.825 21.533 1.00 89.69 102 CYS A CA 1
ATOM 808 C C . CYS A 1 102 ? -9.161 8.706 21.314 1.00 89.69 102 CYS A C 1
ATOM 810 O O . CYS A 1 102 ? -8.473 9.018 22.281 1.00 89.69 102 CYS A O 1
ATOM 812 N N . GLY A 1 103 ? -8.806 9.061 20.073 1.00 89.19 103 GLY A N 1
ATOM 813 C CA . GLY A 1 103 ? -7.555 9.759 19.748 1.00 89.19 103 GLY A CA 1
ATOM 814 C C . GLY A 1 103 ? -6.323 8.847 19.656 1.00 89.19 103 GLY A C 1
ATOM 815 O O . GLY A 1 103 ? -5.203 9.331 19.521 1.00 89.19 103 GLY A O 1
ATOM 816 N N . HIS A 1 104 ? -6.499 7.523 19.691 1.00 92.94 104 HIS A N 1
ATOM 817 C CA . HIS A 1 104 ? -5.424 6.530 19.592 1.00 92.94 104 HIS A CA 1
ATOM 818 C C . HIS A 1 104 ? -5.200 6.087 18.136 1.00 92.94 104 HIS A C 1
ATOM 820 O O . HIS A 1 104 ? -5.239 4.900 17.801 1.00 92.94 104 HIS A O 1
ATOM 826 N N . HIS A 1 105 ? -4.963 7.054 17.245 1.00 93.88 105 HIS A N 1
ATOM 827 C CA . HIS A 1 105 ? -4.922 6.831 15.793 1.00 93.88 105 HIS A CA 1
ATOM 828 C C . HIS A 1 105 ? -3.819 5.854 15.363 1.00 93.88 105 HIS A C 1
ATOM 830 O O . HIS A 1 105 ? -4.048 4.993 14.514 1.00 93.88 105 HIS A O 1
ATOM 836 N N . ILE A 1 106 ? -2.637 5.924 15.985 1.00 95.00 106 ILE A N 1
ATOM 837 C CA . ILE A 1 106 ? -1.534 5.011 15.655 1.00 95.00 106 ILE A CA 1
ATOM 838 C C . ILE A 1 106 ? -1.915 3.570 16.028 1.00 95.00 106 ILE A C 1
ATOM 840 O O . ILE A 1 106 ? -1.637 2.650 15.267 1.00 95.00 106 ILE A O 1
ATOM 844 N N . GLU A 1 107 ? -2.605 3.351 17.158 1.00 96.19 107 GLU A N 1
ATOM 845 C CA . GLU A 1 107 ? -3.056 2.004 17.555 1.00 96.19 107 GLU A CA 1
ATOM 846 C C . GLU A 1 107 ? -4.125 1.464 16.592 1.00 96.19 107 GLU A C 1
ATOM 848 O O . GLU A 1 107 ? -4.137 0.269 16.292 1.00 96.19 107 GLU A O 1
ATOM 853 N N . ALA A 1 108 ? -4.978 2.339 16.047 1.00 96.00 108 ALA A N 1
ATOM 854 C CA . ALA A 1 108 ? -5.911 1.975 14.982 1.00 96.00 108 ALA A CA 1
ATOM 855 C C . ALA A 1 108 ? -5.174 1.542 13.699 1.00 96.00 108 ALA A C 1
ATOM 857 O O . ALA A 1 108 ? -5.547 0.541 13.081 1.00 96.00 108 ALA A O 1
ATOM 858 N N . ILE A 1 109 ? -4.106 2.258 13.322 1.00 96.50 109 ILE A N 1
ATOM 859 C CA . ILE A 1 109 ? -3.235 1.893 12.193 1.00 96.50 109 ILE A CA 1
ATOM 860 C C . ILE A 1 109 ? -2.561 0.541 12.460 1.00 96.50 109 ILE A C 1
ATOM 862 O O . ILE A 1 109 ? -2.642 -0.352 11.620 1.00 96.50 109 ILE A O 1
ATOM 866 N N . TYR A 1 110 ? -1.979 0.354 13.646 1.00 95.69 110 TYR A N 1
ATOM 867 C CA . TYR A 1 110 ? -1.318 -0.888 14.050 1.00 95.69 110 TYR A CA 1
ATOM 868 C C . TYR A 1 110 ? -2.240 -2.105 13.984 1.00 95.69 110 TYR A C 1
ATOM 870 O O . TYR A 1 110 ? -1.830 -3.171 13.520 1.00 95.69 110 TYR A O 1
ATOM 878 N N . TYR A 1 111 ? -3.491 -1.947 14.425 1.00 96.12 111 TYR A N 1
ATOM 879 C CA . TYR A 1 111 ? -4.506 -2.985 14.292 1.00 96.12 111 TYR A CA 1
ATOM 880 C C . TYR A 1 111 ? -4.714 -3.357 12.819 1.00 96.12 111 TYR A C 1
ATOM 882 O O . TYR A 1 111 ? -4.655 -4.533 12.470 1.00 96.12 111 TYR A O 1
ATOM 890 N N . CYS A 1 112 ? -4.894 -2.363 11.945 1.00 96.06 112 CYS A N 1
ATOM 891 C CA . CYS A 1 112 ? -5.121 -2.587 10.516 1.00 96.06 112 CYS A CA 1
ATOM 892 C C . CYS A 1 112 ? -3.907 -3.191 9.797 1.00 96.06 112 CYS A C 1
ATOM 894 O O . CYS A 1 112 ? -4.079 -3.932 8.828 1.00 96.06 112 CYS A O 1
ATOM 896 N N . ASP A 1 113 ? -2.694 -2.924 10.282 1.00 94.88 113 ASP A N 1
ATOM 897 C CA . ASP A 1 113 ? -1.457 -3.493 9.740 1.00 94.88 113 ASP A CA 1
ATOM 898 C C . ASP A 1 113 ? -1.380 -5.015 9.884 1.00 94.88 113 ASP A C 1
ATOM 900 O O . ASP A 1 113 ? -0.634 -5.653 9.151 1.00 94.88 113 ASP A O 1
ATOM 904 N N . GLN A 1 114 ? -2.174 -5.615 10.778 1.00 94.56 114 GLN A N 1
ATOM 905 C CA . GLN A 1 114 ? -2.235 -7.071 10.935 1.00 94.56 114 GLN A CA 1
ATOM 906 C C . GLN A 1 114 ? -3.084 -7.758 9.854 1.00 94.56 114 GLN A C 1
ATOM 908 O O . GLN A 1 114 ? -3.060 -8.983 9.737 1.00 94.56 114 GLN A O 1
ATOM 913 N N . PHE A 1 115 ? -3.842 -6.996 9.061 1.00 94.19 115 PHE A N 1
ATOM 914 C CA . PHE A 1 115 ? -4.777 -7.508 8.059 1.00 94.19 115 PHE A CA 1
ATOM 915 C C . PHE A 1 115 ? -4.275 -7.254 6.647 1.00 94.19 115 PHE A C 1
ATOM 917 O O . PHE A 1 115 ? -3.680 -6.220 6.366 1.00 94.19 115 PHE A O 1
ATOM 924 N N . ARG A 1 116 ? -4.602 -8.143 5.709 1.00 92.06 116 ARG A N 1
ATOM 925 C CA . ARG A 1 116 ? -4.305 -7.983 4.279 1.00 92.06 116 ARG A CA 1
ATOM 926 C C . ARG A 1 116 ? -5.269 -6.996 3.596 1.00 92.06 116 ARG A C 1
ATOM 928 O O . ARG A 1 116 ? -5.830 -7.276 2.536 1.00 92.06 116 ARG A O 1
ATOM 935 N N . ASP A 1 117 ? -5.451 -5.826 4.204 1.00 93.19 117 ASP A N 1
ATOM 936 C CA . ASP A 1 117 ? -6.264 -4.714 3.714 1.00 93.19 117 ASP A CA 1
ATOM 937 C C . ASP A 1 117 ? -5.419 -3.444 3.559 1.00 93.19 117 ASP A C 1
ATOM 939 O O . ASP A 1 117 ? -5.514 -2.480 4.323 1.00 93.19 117 ASP A O 1
ATOM 943 N N . LEU A 1 118 ? -4.580 -3.448 2.523 1.00 94.25 118 LEU A N 1
ATOM 944 C CA . LEU A 1 118 ? -3.645 -2.360 2.237 1.00 94.25 118 LEU A CA 1
ATOM 945 C C . LEU A 1 118 ? -4.360 -1.021 1.994 1.00 94.25 118 LEU A C 1
ATOM 947 O O . LEU A 1 118 ? -3.809 0.033 2.300 1.00 94.25 118 LEU A O 1
ATOM 951 N N . LYS A 1 119 ? -5.604 -1.044 1.493 1.00 95.06 119 LYS A N 1
ATOM 952 C CA . LYS A 1 119 ? -6.408 0.169 1.283 1.00 95.06 119 LYS A CA 1
ATOM 953 C C . LYS A 1 119 ? -6.760 0.834 2.603 1.00 95.06 119 LYS A C 1
ATOM 955 O O . LYS A 1 119 ? -6.556 2.037 2.735 1.00 95.06 119 LYS A O 1
ATOM 960 N N . SER A 1 120 ? -7.239 0.062 3.577 1.00 95.12 120 SER A N 1
ATOM 961 C CA . SER A 1 120 ? -7.526 0.573 4.920 1.00 95.12 120 SER A CA 1
ATOM 962 C C . SER A 1 120 ? -6.253 1.061 5.618 1.00 95.12 120 SER A C 1
ATOM 964 O O . SER A 1 120 ? -6.250 2.151 6.187 1.00 95.12 120 SER A O 1
ATOM 966 N N . GLN A 1 121 ? -5.146 0.318 5.497 1.00 95.75 121 GLN A N 1
ATOM 967 C CA . GLN A 1 121 ? -3.841 0.720 6.038 1.00 95.75 121 GLN A CA 1
ATOM 968 C C . GLN A 1 121 ? -3.349 2.063 5.475 1.00 95.75 121 GLN A C 1
ATOM 970 O O . GLN A 1 121 ? -2.902 2.925 6.235 1.00 95.75 121 GLN A O 1
ATOM 975 N N . ALA A 1 122 ? -3.431 2.251 4.155 1.00 96.94 122 ALA A N 1
ATOM 976 C CA . ALA A 1 122 ? -3.037 3.489 3.488 1.00 96.94 122 ALA A CA 1
ATOM 977 C C . ALA A 1 122 ? -4.007 4.639 3.803 1.00 96.94 122 ALA A C 1
ATOM 979 O O . ALA A 1 122 ? -3.578 5.757 4.076 1.00 96.94 122 ALA A O 1
ATOM 980 N N . MET A 1 123 ? -5.316 4.373 3.819 1.00 97.12 123 MET A N 1
ATOM 981 C CA . MET A 1 123 ? -6.342 5.372 4.124 1.00 97.12 123 MET A CA 1
ATOM 982 C C . MET A 1 123 ? -6.177 5.941 5.537 1.00 97.12 123 MET A C 1
ATOM 984 O O . MET A 1 123 ? -6.229 7.158 5.699 1.00 97.12 123 MET A O 1
ATOM 988 N N . LEU A 1 124 ? -5.973 5.096 6.553 1.00 96.88 124 LEU A N 1
ATOM 989 C CA . LEU A 1 124 ? -5.803 5.572 7.930 1.00 96.88 124 LEU A CA 1
ATOM 990 C C . LEU A 1 124 ? -4.531 6.405 8.094 1.00 96.88 124 LEU A C 1
ATOM 992 O O . LEU A 1 124 ? -4.573 7.446 8.741 1.00 96.88 124 LEU A O 1
ATOM 996 N N . ARG A 1 125 ? -3.428 6.005 7.451 1.00 97.38 125 ARG A N 1
ATOM 997 C CA . ARG A 1 125 ? -2.191 6.799 7.424 1.00 97.38 125 ARG A CA 1
ATOM 998 C C . ARG A 1 125 ? -2.378 8.133 6.718 1.00 97.38 125 ARG A C 1
ATOM 1000 O O . ARG A 1 125 ? -1.915 9.141 7.232 1.00 97.38 125 ARG A O 1
ATOM 1007 N N . PHE A 1 126 ? -3.088 8.150 5.589 1.00 96.88 126 PHE A N 1
ATOM 1008 C CA . PHE A 1 126 ? -3.440 9.388 4.898 1.00 96.88 126 PHE A CA 1
ATOM 1009 C C . PHE A 1 126 ? -4.236 10.320 5.813 1.00 96.88 126 PHE A C 1
ATOM 1011 O O . PHE A 1 126 ? -3.884 11.486 5.947 1.00 96.88 126 PHE A O 1
ATOM 1018 N N . LEU A 1 127 ? -5.289 9.815 6.463 1.00 95.81 127 LEU A N 1
ATOM 1019 C CA . LEU A 1 127 ? -6.098 10.615 7.381 1.00 95.81 127 LEU A CA 1
ATOM 1020 C C . LEU A 1 127 ? -5.260 11.144 8.547 1.00 95.81 127 LEU A C 1
ATOM 1022 O O . LEU A 1 127 ? -5.351 12.328 8.855 1.00 95.81 127 LEU A O 1
ATOM 1026 N N . GLU A 1 128 ? -4.424 10.303 9.152 1.00 95.06 128 GLU A N 1
ATOM 1027 C CA . GLU A 1 128 ? -3.590 10.705 10.285 1.00 95.06 128 GLU A CA 1
ATOM 1028 C C . GLU A 1 128 ? -2.526 11.730 9.890 1.00 95.06 128 GLU A C 1
ATOM 1030 O O . GLU A 1 128 ? -2.255 12.672 10.632 1.00 95.06 128 GLU A O 1
ATOM 1035 N N . GLU A 1 129 ? -1.962 11.606 8.694 1.00 95.00 129 GLU A N 1
ATOM 1036 C CA . GLU A 1 129 ? -1.031 12.580 8.131 1.00 95.00 129 GLU A CA 1
ATOM 1037 C C . GLU A 1 129 ? -1.691 13.952 7.945 1.00 95.00 129 GLU A C 1
ATOM 1039 O O . GLU A 1 129 ? -1.081 14.973 8.259 1.00 95.00 129 GLU A O 1
ATOM 1044 N N . GLN A 1 130 ? -2.966 13.999 7.540 1.00 92.94 130 GLN A N 1
ATOM 1045 C CA . GLN A 1 130 ? -3.707 15.263 7.452 1.00 92.94 130 GLN A CA 1
ATOM 1046 C C . GLN A 1 130 ? -4.016 15.890 8.821 1.00 92.94 130 GLN A C 1
ATOM 1048 O O . GLN A 1 130 ? -4.249 17.096 8.892 1.00 92.94 130 GLN A O 1
ATOM 1053 N N . LEU A 1 131 ? -4.059 15.094 9.893 1.00 90.50 131 LEU A N 1
ATOM 1054 C CA . LEU A 1 131 ? -4.358 15.575 11.245 1.00 90.50 131 LEU A CA 1
ATOM 1055 C C . LEU A 1 131 ? -3.098 15.990 12.011 1.00 90.50 131 LEU A C 1
ATOM 1057 O O . LEU A 1 131 ? -3.095 17.023 12.676 1.00 90.50 131 LEU A O 1
ATOM 1061 N N . SER A 1 132 ? -2.039 15.189 11.919 1.00 90.81 132 SER A N 1
ATOM 1062 C CA . SER A 1 132 ? -0.792 15.363 12.673 1.00 90.81 132 SER A CA 1
ATOM 1063 C C . SER A 1 132 ? 0.286 16.137 11.908 1.00 90.81 132 SER A C 1
ATOM 1065 O O . SER A 1 132 ? 1.204 16.678 12.523 1.00 90.81 132 SER A O 1
ATOM 1067 N N . GLY A 1 133 ? 0.209 16.177 10.572 1.00 88.75 133 GLY A N 1
ATOM 1068 C CA . GLY A 1 133 ? 1.276 16.680 9.702 1.00 88.75 133 GLY A CA 1
ATOM 1069 C C . GLY A 1 133 ? 2.476 15.732 9.564 1.00 88.75 133 GLY A C 1
ATOM 1070 O O . GLY A 1 133 ? 3.472 16.094 8.936 1.00 88.75 133 GLY A O 1
ATOM 1071 N N . LEU A 1 134 ? 2.414 14.531 10.150 1.00 91.81 134 LEU A N 1
ATOM 1072 C CA . LEU A 1 134 ? 3.472 13.525 10.071 1.00 91.81 134 LEU A CA 1
ATOM 1073 C C . LEU A 1 134 ? 3.296 12.650 8.828 1.00 91.81 134 LEU A C 1
ATOM 1075 O O . LEU A 1 134 ? 2.206 12.152 8.562 1.00 91.81 134 LEU A O 1
ATOM 1079 N N . LYS A 1 135 ? 4.392 12.403 8.103 1.00 93.69 135 LYS A N 1
ATOM 1080 C CA . LYS A 1 135 ? 4.402 11.725 6.795 1.00 93.69 135 LYS A CA 1
ATOM 1081 C C . LYS A 1 135 ? 4.242 10.197 6.861 1.00 93.69 135 LYS A C 1
ATOM 1083 O O . LYS A 1 135 ? 5.062 9.450 6.324 1.00 93.69 135 LYS A O 1
ATOM 1088 N N . PHE A 1 136 ? 3.220 9.702 7.555 1.00 94.69 136 PHE A N 1
ATOM 1089 C CA . PHE A 1 136 ? 3.002 8.263 7.735 1.00 94.69 136 PHE A CA 1
ATOM 1090 C C . PHE A 1 136 ? 2.728 7.526 6.423 1.00 94.69 136 PHE A C 1
ATOM 1092 O O . PHE A 1 136 ? 3.150 6.377 6.271 1.00 94.69 136 PHE A O 1
ATOM 1099 N N . LEU A 1 137 ? 2.030 8.159 5.477 1.00 95.94 137 LEU A N 1
ATOM 1100 C CA . LEU A 1 137 ? 1.717 7.536 4.197 1.00 95.94 137 LEU A CA 1
ATOM 1101 C C . LEU A 1 137 ? 2.955 7.419 3.313 1.00 95.94 137 LEU A C 1
ATOM 1103 O O . LEU A 1 137 ? 3.153 6.383 2.684 1.00 95.94 137 LEU A O 1
ATOM 1107 N N . GLN A 1 138 ? 3.808 8.446 3.321 1.00 95.00 138 GLN A N 1
ATOM 1108 C CA . GLN A 1 138 ? 5.100 8.419 2.637 1.00 95.00 138 GLN A CA 1
ATOM 1109 C C . GLN A 1 138 ? 5.949 7.237 3.122 1.00 95.00 138 GLN A C 1
ATOM 1111 O O . GLN A 1 138 ? 6.387 6.431 2.306 1.00 95.00 138 GLN A O 1
ATOM 1116 N N . ILE A 1 139 ? 6.109 7.087 4.443 1.00 95.38 139 ILE A N 1
ATOM 1117 C CA . ILE A 1 139 ? 6.887 5.990 5.048 1.00 95.38 139 ILE A CA 1
ATOM 1118 C C . ILE A 1 139 ? 6.309 4.627 4.647 1.00 95.38 139 ILE A C 1
ATOM 1120 O O . ILE A 1 139 ? 7.045 3.682 4.366 1.00 95.38 139 ILE A O 1
ATOM 1124 N N . PHE A 1 140 ? 4.981 4.510 4.594 1.00 95.81 140 PHE A N 1
ATOM 1125 C CA . PHE A 1 140 ? 4.331 3.287 4.137 1.00 95.81 140 PHE A CA 1
ATOM 1126 C C . PHE A 1 140 ? 4.646 2.980 2.669 1.00 95.81 140 PHE A C 1
ATOM 1128 O O . PHE A 1 140 ? 5.034 1.852 2.364 1.00 95.81 140 PHE A O 1
ATOM 1135 N N . CYS A 1 141 ? 4.537 3.965 1.773 1.00 95.81 141 CYS A N 1
ATOM 1136 C CA . CYS A 1 141 ? 4.896 3.813 0.362 1.00 95.81 141 CYS A CA 1
ATOM 1137 C C . CYS A 1 141 ? 6.372 3.417 0.183 1.00 95.81 141 CYS A C 1
ATOM 1139 O O . CYS A 1 141 ? 6.656 2.481 -0.563 1.00 95.81 141 CYS A O 1
ATOM 1141 N N . GLU A 1 142 ? 7.294 4.050 0.911 1.00 95.81 142 GLU A N 1
ATOM 1142 C CA . GLU A 1 142 ? 8.719 3.688 0.928 1.00 95.81 142 GLU A CA 1
ATOM 1143 C C . GLU A 1 142 ? 8.926 2.240 1.391 1.00 95.81 142 GLU A C 1
ATOM 1145 O O . GLU A 1 142 ? 9.632 1.474 0.740 1.00 95.81 142 GLU A O 1
ATOM 1150 N N . GLY A 1 143 ? 8.222 1.800 2.437 1.00 94.94 143 GLY A N 1
ATOM 1151 C CA . GLY A 1 143 ? 8.239 0.401 2.869 1.00 94.94 143 GLY A CA 1
ATOM 1152 C C . GLY A 1 143 ? 7.753 -0.579 1.791 1.00 94.94 143 GLY A C 1
ATOM 1153 O O . GLY A 1 143 ? 8.313 -1.669 1.649 1.00 94.94 143 GLY A O 1
ATOM 1154 N N . ARG A 1 144 ? 6.743 -0.205 0.988 1.00 94.38 144 ARG A N 1
ATOM 1155 C CA . ARG A 1 144 ? 6.289 -1.012 -0.166 1.00 94.38 144 ARG A CA 1
ATOM 1156 C C . ARG A 1 144 ? 7.337 -1.076 -1.275 1.00 94.38 144 ARG A C 1
ATOM 1158 O O . ARG A 1 144 ? 7.415 -2.102 -1.950 1.00 94.38 144 ARG A O 1
ATOM 1165 N N . ILE A 1 145 ? 8.112 -0.011 -1.465 1.00 95.50 145 ILE A N 1
ATOM 1166 C CA . ILE A 1 145 ? 9.228 0.028 -2.415 1.00 95.50 145 ILE A CA 1
ATOM 1167 C C . ILE A 1 145 ? 10.329 -0.922 -1.942 1.00 95.50 145 ILE A C 1
ATOM 1169 O O . ILE A 1 145 ? 10.734 -1.807 -2.691 1.00 95.50 145 ILE A O 1
ATOM 1173 N N . GLU A 1 146 ? 10.737 -0.829 -0.677 1.00 95.06 146 GLU A N 1
ATOM 1174 C CA . GLU A 1 146 ? 11.757 -1.715 -0.104 1.00 95.06 146 GLU A CA 1
ATOM 1175 C C . GLU A 1 146 ? 11.356 -3.196 -0.172 1.00 95.06 146 GLU A C 1
ATOM 1177 O O . GLU A 1 146 ? 12.183 -4.048 -0.492 1.00 95.06 146 GLU A O 1
ATOM 1182 N N . MET A 1 147 ? 10.078 -3.524 0.043 1.00 92.56 147 MET A N 1
ATOM 1183 C CA . MET A 1 147 ? 9.579 -4.890 -0.163 1.00 92.56 147 MET A CA 1
ATOM 1184 C C . MET A 1 147 ? 9.761 -5.378 -1.607 1.00 92.56 147 MET A C 1
ATOM 1186 O O . MET A 1 147 ? 10.215 -6.504 -1.799 1.00 92.56 147 MET A O 1
ATOM 1190 N N . ALA A 1 148 ? 9.479 -4.544 -2.613 1.00 93.12 148 ALA A N 1
ATOM 1191 C CA . ALA A 1 148 ? 9.680 -4.917 -4.015 1.00 93.12 148 ALA A CA 1
ATOM 1192 C C . ALA A 1 148 ? 11.158 -5.168 -4.347 1.00 93.12 148 ALA A C 1
ATOM 1194 O O . ALA A 1 148 ? 11.482 -6.123 -5.055 1.00 93.12 148 ALA A O 1
ATOM 1195 N N . PHE A 1 149 ? 12.065 -4.350 -3.806 1.00 93.56 149 PHE A N 1
ATOM 1196 C CA . PHE A 1 149 ? 13.506 -4.562 -3.965 1.00 93.56 149 PHE A CA 1
ATOM 1197 C C . PHE A 1 149 ? 13.987 -5.829 -3.251 1.00 93.56 149 PHE A C 1
ATOM 1199 O O . PHE A 1 149 ? 14.775 -6.581 -3.822 1.00 93.56 149 PHE A O 1
ATOM 1206 N N . ASN A 1 150 ? 13.473 -6.119 -2.054 1.00 91.38 150 ASN A N 1
ATOM 1207 C CA . ASN A 1 150 ? 13.785 -7.359 -1.343 1.00 91.38 150 ASN A CA 1
ATOM 1208 C C . ASN A 1 150 ? 13.314 -8.598 -2.122 1.00 91.38 150 ASN A C 1
ATOM 1210 O O . ASN A 1 150 ? 14.050 -9.581 -2.216 1.00 91.38 150 ASN A O 1
ATOM 1214 N N . GLU A 1 151 ? 12.123 -8.557 -2.730 1.00 88.31 151 GLU A N 1
ATOM 1215 C CA . GLU A 1 151 ? 11.655 -9.636 -3.608 1.00 88.31 151 GLU A CA 1
ATOM 1216 C C . GLU A 1 151 ? 12.539 -9.785 -4.850 1.00 88.31 151 GLU A C 1
ATOM 1218 O O . GLU A 1 151 ? 12.926 -10.906 -5.192 1.00 88.31 151 GLU A O 1
ATOM 1223 N N . LEU A 1 152 ? 12.922 -8.674 -5.485 1.00 89.19 152 LEU A N 1
ATOM 1224 C CA . LEU A 1 152 ? 13.841 -8.668 -6.626 1.00 89.19 152 LEU A CA 1
ATOM 1225 C C . LEU A 1 152 ? 15.194 -9.306 -6.266 1.00 89.19 152 LEU A C 1
ATOM 1227 O O . LEU A 1 152 ? 15.737 -10.111 -7.029 1.00 89.19 152 LEU A O 1
ATOM 1231 N N . ASP A 1 153 ? 15.722 -8.993 -5.084 1.00 87.75 153 ASP A N 1
ATOM 1232 C CA . ASP A 1 153 ? 16.974 -9.554 -4.577 1.00 87.75 153 ASP A CA 1
ATOM 1233 C C . ASP A 1 153 ? 16.861 -11.027 -4.180 1.00 87.75 153 ASP A C 1
ATOM 1235 O O . ASP A 1 153 ? 17.850 -11.764 -4.261 1.00 87.75 153 ASP A O 1
ATOM 1239 N N . SER A 1 154 ? 15.658 -11.474 -3.821 1.00 83.44 154 SER A N 1
ATOM 1240 C CA . SER A 1 154 ? 15.370 -12.865 -3.474 1.00 83.44 154 SER A CA 1
ATOM 1241 C C . SER A 1 154 ? 15.299 -13.812 -4.678 1.00 83.44 154 SER A C 1
ATOM 1243 O O . SER A 1 154 ? 15.251 -15.026 -4.475 1.00 83.44 154 SER A O 1
ATOM 1245 N N . LEU A 1 155 ? 15.329 -13.303 -5.920 1.00 77.56 155 LEU A N 1
ATOM 1246 C CA . LEU A 1 155 ? 15.388 -14.132 -7.131 1.00 77.56 155 LEU A CA 1
ATOM 1247 C C . LEU A 1 155 ? 16.600 -15.083 -7.081 1.00 77.56 155 LEU A C 1
ATOM 1249 O O . LEU A 1 155 ? 17.747 -14.628 -7.141 1.00 77.56 155 LEU A O 1
ATOM 1253 N N . LYS A 1 156 ? 16.323 -16.393 -6.969 1.00 67.06 156 LYS A N 1
ATOM 1254 C CA . LYS A 1 156 ? 17.300 -17.496 -6.853 1.00 67.06 156 LYS A CA 1
ATOM 1255 C C . LYS A 1 156 ? 17.601 -18.183 -8.188 1.00 67.06 156 LYS A C 1
ATOM 1257 O O . LYS A 1 156 ? 16.866 -18.022 -9.157 1.00 67.06 156 LYS A O 1
ATOM 1262 N N . GLU A 1 157 ? 18.617 -19.056 -8.156 1.00 54.84 157 GLU A N 1
ATOM 1263 C CA . GLU A 1 157 ? 19.154 -19.851 -9.275 1.00 54.84 157 GLU A CA 1
ATOM 1264 C C . GLU A 1 157 ? 18.160 -20.773 -10.025 1.00 54.84 157 GLU A C 1
ATOM 1266 O O . GLU A 1 157 ? 18.499 -21.332 -11.068 1.00 54.84 157 GLU A O 1
ATOM 1271 N N . THR A 1 158 ? 16.931 -20.919 -9.531 1.00 50.81 158 THR A N 1
ATOM 1272 C CA . THR A 1 158 ? 15.888 -21.799 -10.084 1.00 50.81 158 THR A CA 1
ATOM 1273 C C . THR A 1 158 ? 14.551 -21.068 -10.246 1.00 50.81 158 THR A C 1
ATOM 1275 O O . THR A 1 158 ? 13.498 -21.617 -9.925 1.00 50.81 158 THR A O 1
ATOM 1278 N N . ALA A 1 159 ? 14.567 -19.799 -10.659 1.00 57.94 159 ALA A N 1
ATOM 1279 C CA . ALA A 1 159 ? 13.333 -19.054 -10.900 1.00 57.94 159 ALA A CA 1
ATOM 1280 C C . ALA A 1 159 ? 12.686 -19.483 -12.230 1.00 57.94 159 ALA A C 1
ATOM 1282 O O . ALA A 1 159 ? 13.255 -19.296 -13.305 1.00 57.94 159 ALA A O 1
ATOM 1283 N N . GLU A 1 160 ? 11.480 -20.049 -12.160 1.00 63.25 160 GLU A N 1
ATOM 1284 C CA . GLU A 1 160 ? 10.674 -20.369 -13.340 1.00 63.25 160 GLU A CA 1
ATOM 1285 C C . GLU A 1 160 ? 10.284 -19.092 -14.104 1.00 63.25 160 GLU A C 1
ATOM 1287 O O . GLU A 1 160 ? 10.013 -18.049 -13.506 1.00 63.25 160 GLU A O 1
ATOM 1292 N N . TYR A 1 161 ? 10.159 -19.178 -15.431 1.00 65.31 161 TYR A N 1
ATOM 1293 C CA . TYR A 1 161 ? 9.724 -18.059 -16.283 1.00 65.31 161 TYR A CA 1
ATOM 1294 C C . TYR A 1 161 ? 8.391 -17.423 -15.821 1.00 65.31 161 TYR A C 1
ATOM 1296 O O . TYR A 1 161 ? 8.197 -16.211 -15.930 1.00 65.31 161 TYR A O 1
ATOM 1304 N N . GLY A 1 162 ? 7.486 -18.219 -15.235 1.00 67.81 162 GLY A N 1
ATOM 1305 C CA . GLY A 1 162 ? 6.242 -17.723 -14.635 1.00 67.81 162 GLY A CA 1
ATOM 1306 C C . GLY A 1 162 ? 6.464 -16.785 -13.441 1.00 67.81 162 GLY A C 1
ATOM 1307 O O . GLY A 1 162 ? 5.759 -15.787 -13.306 1.00 67.81 162 GLY A O 1
ATOM 1308 N N . SER A 1 163 ? 7.487 -17.042 -12.620 1.00 73.06 163 SER A N 1
ATOM 1309 C CA . SER A 1 163 ? 7.866 -16.179 -11.494 1.00 73.06 163 SER A CA 1
ATOM 1310 C C . SER A 1 163 ? 8.343 -14.803 -11.975 1.00 73.06 163 SER A C 1
ATOM 1312 O O . SER A 1 163 ? 7.959 -13.786 -11.400 1.00 73.06 163 SER A O 1
ATOM 1314 N N . MET A 1 164 ? 9.082 -14.748 -13.090 1.00 75.00 164 MET A N 1
ATOM 1315 C CA . MET A 1 164 ? 9.558 -13.485 -13.672 1.00 75.00 164 MET A CA 1
ATOM 1316 C C . MET A 1 164 ? 8.415 -12.619 -14.207 1.00 75.00 164 MET A C 1
ATOM 1318 O O . MET A 1 164 ? 8.376 -11.423 -13.927 1.00 75.00 164 MET A O 1
ATOM 1322 N N . ARG A 1 165 ? 7.450 -13.210 -14.929 1.00 77.44 165 ARG A N 1
ATOM 1323 C CA . ARG A 1 165 ? 6.261 -12.472 -15.397 1.00 77.44 165 ARG A CA 1
ATOM 1324 C C . ARG A 1 165 ? 5.422 -11.939 -14.241 1.00 77.44 165 ARG A C 1
ATOM 1326 O O . ARG A 1 165 ? 4.955 -10.806 -14.301 1.00 77.44 165 ARG A O 1
ATOM 1333 N N . ASN A 1 166 ? 5.253 -12.735 -13.186 1.00 81.50 166 ASN A N 1
ATOM 1334 C CA . ASN A 1 166 ? 4.543 -12.296 -11.986 1.00 81.50 166 ASN A CA 1
ATOM 1335 C C . ASN A 1 166 ? 5.264 -11.125 -11.307 1.00 81.50 166 ASN A C 1
ATOM 1337 O O . ASN A 1 166 ? 4.611 -10.183 -10.864 1.00 81.50 166 ASN A O 1
ATOM 1341 N N . MET A 1 167 ? 6.600 -11.154 -11.275 1.00 84.62 167 MET A N 1
ATOM 1342 C CA . MET A 1 167 ? 7.395 -10.055 -10.739 1.00 84.62 167 MET A CA 1
ATOM 1343 C C . MET A 1 167 ? 7.266 -8.793 -11.595 1.00 84.62 167 MET A C 1
ATOM 1345 O O . MET A 1 167 ? 6.965 -7.740 -11.046 1.00 84.62 167 MET A O 1
ATOM 1349 N N . GLN A 1 168 ? 7.394 -8.889 -12.923 1.00 83.38 168 GLN A N 1
ATOM 1350 C CA . GLN A 1 168 ? 7.177 -7.748 -13.822 1.00 83.38 168 GLN A CA 1
ATOM 1351 C C . GLN A 1 168 ? 5.791 -7.123 -13.605 1.00 83.38 168 GLN A C 1
ATOM 1353 O O . GLN A 1 168 ? 5.677 -5.918 -13.411 1.00 83.38 168 GLN A O 1
ATOM 1358 N N . PHE A 1 169 ? 4.747 -7.951 -13.539 1.00 85.69 169 PHE A N 1
ATOM 1359 C CA . PHE A 1 169 ? 3.387 -7.489 -13.269 1.00 85.69 169 PHE A CA 1
ATOM 1360 C C . PHE A 1 169 ? 3.235 -6.821 -11.890 1.00 85.69 169 PHE A C 1
ATOM 1362 O O . PHE A 1 169 ? 2.462 -5.875 -11.736 1.00 85.69 169 PHE A O 1
ATOM 1369 N N . SER A 1 170 ? 3.961 -7.301 -10.876 1.00 88.44 170 SER A N 1
ATOM 1370 C CA . SER A 1 170 ? 3.998 -6.677 -9.548 1.00 88.44 170 SER A CA 1
ATOM 1371 C C . SER A 1 170 ? 4.658 -5.295 -9.592 1.00 88.44 170 SER A C 1
ATOM 1373 O O . SER A 1 170 ? 4.115 -4.338 -9.042 1.00 88.44 170 SER A O 1
ATOM 1375 N N . TRP A 1 171 ? 5.774 -5.163 -10.315 1.00 91.12 171 TRP A N 1
ATOM 1376 C CA . TRP A 1 171 ? 6.472 -3.891 -10.526 1.00 91.12 171 TRP A CA 1
ATOM 1377 C C . TRP A 1 171 ? 5.629 -2.883 -11.314 1.00 91.12 171 TRP A C 1
ATOM 1379 O O . TRP A 1 171 ? 5.540 -1.723 -10.921 1.00 91.12 171 TRP A O 1
ATOM 1389 N N . ASP A 1 172 ? 4.935 -3.333 -12.358 1.00 87.69 172 ASP A N 1
ATOM 1390 C CA . ASP A 1 172 ? 3.971 -2.516 -13.100 1.00 87.69 172 ASP A CA 1
ATOM 1391 C C . ASP A 1 172 ? 2.878 -1.956 -12.178 1.00 87.69 172 ASP A C 1
ATOM 1393 O O . ASP A 1 172 ? 2.579 -0.762 -12.195 1.00 87.69 172 ASP A O 1
ATOM 1397 N N . LYS A 1 173 ? 2.319 -2.807 -11.310 1.00 90.25 173 LYS A N 1
ATOM 1398 C CA . LYS A 1 173 ? 1.328 -2.385 -10.312 1.00 90.25 173 LYS A CA 1
ATOM 1399 C C . LYS A 1 173 ? 1.896 -1.437 -9.268 1.00 90.25 173 LYS A C 1
ATOM 1401 O O . LYS A 1 173 ? 1.174 -0.548 -8.823 1.00 90.25 173 LYS A O 1
ATOM 1406 N N . LEU A 1 174 ? 3.140 -1.638 -8.838 1.00 92.88 174 LEU A N 1
ATOM 1407 C CA . LEU A 1 174 ? 3.808 -0.733 -7.907 1.00 92.88 174 LEU A CA 1
ATOM 1408 C C . LEU A 1 174 ? 3.910 0.668 -8.514 1.00 92.88 174 LEU A C 1
ATOM 1410 O O . LEU A 1 174 ? 3.563 1.636 -7.847 1.00 92.88 174 LEU A O 1
ATOM 1414 N N . ILE A 1 175 ? 4.315 0.772 -9.778 1.00 90.00 175 ILE A N 1
ATOM 1415 C CA . ILE A 1 175 ? 4.416 2.051 -10.486 1.00 90.00 175 ILE A CA 1
ATOM 1416 C C . ILE A 1 175 ? 3.056 2.743 -10.547 1.00 90.00 175 ILE A C 1
ATOM 1418 O O . ILE A 1 175 ? 2.917 3.851 -10.029 1.00 90.00 175 ILE A O 1
ATOM 1422 N N . ASP A 1 176 ? 2.038 2.059 -11.078 1.00 87.44 176 ASP A N 1
ATOM 1423 C CA . ASP A 1 176 ? 0.679 2.605 -11.177 1.00 87.44 176 ASP A CA 1
ATOM 1424 C C . ASP A 1 176 ? 0.162 3.054 -9.800 1.00 87.44 176 ASP A C 1
ATOM 1426 O O . ASP A 1 176 ? -0.429 4.125 -9.646 1.00 87.44 176 ASP A O 1
ATOM 1430 N N . SER A 1 177 ? 0.417 2.238 -8.775 1.00 91.94 177 SER A N 1
ATOM 1431 C CA . SER A 1 177 ? 0.057 2.516 -7.390 1.00 91.94 177 SER A CA 1
ATOM 1432 C C . SER A 1 177 ? 0.696 3.797 -6.867 1.00 91.94 177 SER A C 1
ATOM 1434 O O . SER A 1 177 ? -0.000 4.614 -6.270 1.00 91.94 177 SER A O 1
ATOM 1436 N N . LEU A 1 178 ? 2.011 3.958 -7.019 1.00 92.56 178 LEU A N 1
ATOM 1437 C CA . LEU A 1 178 ? 2.735 5.100 -6.464 1.00 92.56 178 LEU A CA 1
ATOM 1438 C C . LEU A 1 178 ? 2.405 6.389 -7.210 1.00 92.56 178 LEU A C 1
ATOM 1440 O O . LEU A 1 178 ? 2.205 7.410 -6.565 1.00 92.56 178 LEU A O 1
ATOM 1444 N N . LEU A 1 179 ? 2.234 6.330 -8.534 1.00 87.50 179 LEU A N 1
ATOM 1445 C CA . LEU A 1 179 ? 1.767 7.472 -9.324 1.00 87.50 179 LEU A CA 1
ATOM 1446 C C . LEU A 1 179 ? 0.393 7.954 -8.843 1.00 87.50 179 LEU A C 1
ATOM 1448 O O . LEU A 1 179 ? 0.164 9.155 -8.697 1.00 87.50 179 LEU A O 1
ATOM 1452 N N . GLN A 1 180 ? -0.519 7.025 -8.538 1.00 88.69 180 GLN A N 1
ATOM 1453 C CA . GLN A 1 180 ? -1.811 7.369 -7.944 1.00 88.69 180 GLN A CA 1
ATOM 1454 C C . GLN A 1 180 ? -1.657 8.000 -6.557 1.00 88.69 180 GLN A C 1
ATOM 1456 O O . GLN A 1 180 ? -2.386 8.942 -6.252 1.00 88.69 180 GLN A O 1
ATOM 1461 N N . MET A 1 181 ? -0.741 7.505 -5.720 1.00 91.88 181 MET A N 1
ATOM 1462 C CA . MET A 1 181 ? -0.517 8.046 -4.375 1.00 91.88 181 MET A CA 1
ATOM 1463 C C . MET A 1 181 ? 0.111 9.439 -4.415 1.00 91.88 181 MET A C 1
ATOM 1465 O O . MET A 1 181 ? -0.413 10.340 -3.765 1.00 91.88 181 MET A O 1
ATOM 1469 N N . ASP A 1 182 ? 1.124 9.664 -5.248 1.00 89.50 182 ASP A N 1
ATOM 1470 C CA . ASP A 1 182 ? 1.723 10.988 -5.443 1.00 89.50 182 ASP A CA 1
ATOM 1471 C C . ASP A 1 182 ? 0.667 11.961 -5.997 1.00 89.50 182 ASP A C 1
ATOM 1473 O O . ASP A 1 182 ? 0.517 13.089 -5.519 1.00 89.50 182 ASP A O 1
ATOM 1477 N N . ALA A 1 183 ? -0.188 11.50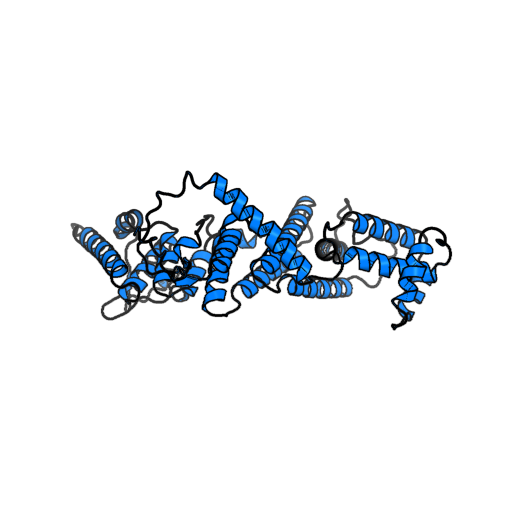0 -6.919 1.00 85.44 183 ALA A N 1
ATOM 1478 C CA . ALA A 1 183 ? -1.269 12.324 -7.442 1.00 85.44 183 ALA A CA 1
ATOM 1479 C C . ALA A 1 183 ? -2.354 12.647 -6.407 1.00 85.44 183 ALA A C 1
ATOM 1481 O O . ALA A 1 183 ? -2.805 13.791 -6.330 1.00 85.44 183 ALA A O 1
ATOM 1482 N N . ILE A 1 184 ? -2.810 11.673 -5.623 1.00 86.75 184 ILE A N 1
ATOM 1483 C CA . ILE A 1 184 ? -3.962 11.816 -4.720 1.00 86.75 184 ILE A CA 1
ATOM 1484 C C . ILE A 1 184 ? -3.562 12.388 -3.365 1.00 86.75 184 ILE A C 1
ATOM 1486 O O . ILE A 1 184 ? -4.276 13.233 -2.825 1.00 86.75 184 ILE A O 1
ATOM 1490 N N . ALA A 1 185 ? -2.446 11.931 -2.817 1.00 89.19 185 ALA A N 1
ATOM 1491 C CA . ALA A 1 185 ? -2.002 12.228 -1.467 1.00 89.19 185 ALA A CA 1
ATOM 1492 C C . ALA A 1 185 ? -0.764 13.129 -1.409 1.00 89.19 185 ALA A C 1
ATOM 1494 O O . ALA A 1 185 ? -0.389 13.513 -0.309 1.00 89.19 185 ALA A O 1
ATOM 1495 N N . GLU A 1 186 ? -0.189 13.521 -2.553 1.00 86.69 186 GLU A N 1
ATOM 1496 C CA . GLU A 1 186 ? 0.987 14.410 -2.610 1.00 86.69 186 GLU A CA 1
ATOM 1497 C C . GLU A 1 186 ? 2.205 13.812 -1.893 1.00 86.69 186 GLU A C 1
ATOM 1499 O O . GLU A 1 186 ? 3.021 14.522 -1.306 1.00 86.69 186 GLU A O 1
ATOM 1504 N N . THR A 1 187 ? 2.327 12.484 -1.951 1.00 88.38 187 THR A N 1
ATOM 1505 C CA . THR A 1 187 ? 3.561 11.785 -1.599 1.00 88.38 187 THR A CA 1
ATOM 1506 C C . THR A 1 187 ? 4.661 12.093 -2.624 1.00 88.38 187 THR A C 1
ATOM 1508 O O . THR A 1 187 ? 4.389 12.573 -3.722 1.00 88.38 187 THR A O 1
ATOM 1511 N N . ASN A 1 188 ? 5.911 11.816 -2.251 1.00 88.56 188 ASN A N 1
ATOM 1512 C CA . ASN A 1 188 ? 7.092 11.882 -3.119 1.00 88.56 188 ASN A CA 1
ATOM 1513 C C . ASN A 1 188 ? 7.649 10.470 -3.375 1.00 88.56 188 ASN A C 1
ATOM 1515 O O . ASN A 1 188 ? 8.864 10.268 -3.457 1.00 88.56 188 ASN A O 1
ATOM 1519 N N . ALA A 1 189 ? 6.783 9.457 -3.387 1.00 90.75 189 ALA A N 1
ATOM 1520 C CA . ALA A 1 189 ? 7.212 8.067 -3.397 1.00 90.75 189 ALA A CA 1
ATOM 1521 C C . ALA A 1 189 ? 7.758 7.644 -4.765 1.00 90.75 189 ALA A C 1
ATOM 1523 O O . ALA A 1 189 ? 8.632 6.781 -4.828 1.00 90.75 189 ALA A O 1
ATOM 1524 N N . VAL A 1 190 ? 7.296 8.265 -5.853 1.00 89.50 190 VAL A N 1
ATOM 1525 C CA . VAL A 1 190 ? 7.802 7.976 -7.197 1.00 89.50 190 VAL A CA 1
ATOM 1526 C C . VAL A 1 190 ? 9.238 8.463 -7.372 1.00 89.50 190 VAL A C 1
ATOM 1528 O O . VAL A 1 190 ? 10.068 7.711 -7.876 1.00 89.50 190 VAL A O 1
ATOM 1531 N N . ASN A 1 191 ? 9.563 9.666 -6.888 1.00 87.62 191 ASN A N 1
ATOM 1532 C CA . ASN A 1 191 ? 10.942 10.168 -6.914 1.00 87.62 191 ASN A CA 1
ATOM 1533 C C . ASN A 1 191 ? 11.875 9.249 -6.114 1.00 87.62 191 ASN A C 1
ATOM 1535 O O . ASN A 1 191 ? 12.937 8.870 -6.598 1.00 87.62 191 ASN A O 1
ATOM 1539 N N . PHE A 1 192 ? 11.435 8.805 -4.933 1.00 92.00 192 PHE A N 1
ATOM 1540 C CA . PHE A 1 192 ? 12.190 7.827 -4.150 1.00 92.00 192 PHE A CA 1
ATOM 1541 C C . PHE A 1 192 ? 12.371 6.497 -4.902 1.00 92.00 192 PHE A C 1
ATOM 1543 O O . PHE A 1 192 ? 13.469 5.944 -4.914 1.00 92.00 192 PHE A O 1
ATOM 1550 N N . LEU A 1 193 ? 11.325 5.985 -5.566 1.00 94.00 193 LEU A N 1
ATOM 1551 C CA . LEU A 1 193 ? 11.427 4.778 -6.390 1.00 94.00 193 LEU A CA 1
ATOM 1552 C C . LEU A 1 193 ? 12.460 4.951 -7.512 1.00 94.00 193 LEU A C 1
ATOM 1554 O O . LEU A 1 193 ? 13.271 4.052 -7.722 1.00 94.00 193 LEU A O 1
ATOM 1558 N N . LEU A 1 194 ? 12.449 6.086 -8.213 1.00 90.00 194 LEU A N 1
ATOM 1559 C CA . LEU A 1 194 ? 13.384 6.376 -9.302 1.00 90.00 194 LEU A CA 1
ATOM 1560 C C . LEU A 1 194 ? 14.832 6.377 -8.829 1.00 90.00 194 LEU A C 1
ATOM 1562 O O . LEU A 1 194 ? 15.656 5.663 -9.403 1.00 90.00 194 LEU A O 1
ATOM 1566 N N . ASP A 1 195 ? 15.121 7.092 -7.743 1.00 89.88 195 ASP A N 1
ATOM 1567 C CA . ASP A 1 195 ? 16.458 7.123 -7.151 1.00 89.88 195 ASP A CA 1
ATOM 1568 C C . ASP A 1 195 ? 16.919 5.710 -6.767 1.00 89.88 195 ASP A C 1
ATOM 1570 O O . ASP A 1 195 ? 18.035 5.291 -7.091 1.00 89.88 195 ASP A O 1
ATOM 1574 N N . ARG A 1 196 ? 16.042 4.921 -6.129 1.00 94.00 196 ARG A N 1
ATOM 1575 C CA . ARG A 1 196 ? 16.353 3.536 -5.743 1.00 94.00 196 ARG A CA 1
ATOM 1576 C C . ARG A 1 196 ? 16.581 2.636 -6.955 1.00 94.00 196 ARG A C 1
ATOM 1578 O O . ARG A 1 196 ? 17.499 1.815 -6.917 1.00 94.00 196 ARG A O 1
ATOM 1585 N N . ILE A 1 197 ? 15.797 2.789 -8.024 1.00 92.88 197 ILE A N 1
ATOM 1586 C CA . ILE A 1 197 ? 15.975 2.041 -9.275 1.00 92.88 197 ILE A CA 1
ATOM 1587 C C . ILE A 1 197 ? 17.359 2.328 -9.861 1.00 92.88 197 ILE A C 1
ATOM 1589 O O . ILE A 1 197 ? 18.101 1.384 -10.133 1.00 92.88 197 ILE A O 1
ATOM 1593 N N . LEU A 1 198 ? 17.729 3.603 -10.004 1.00 88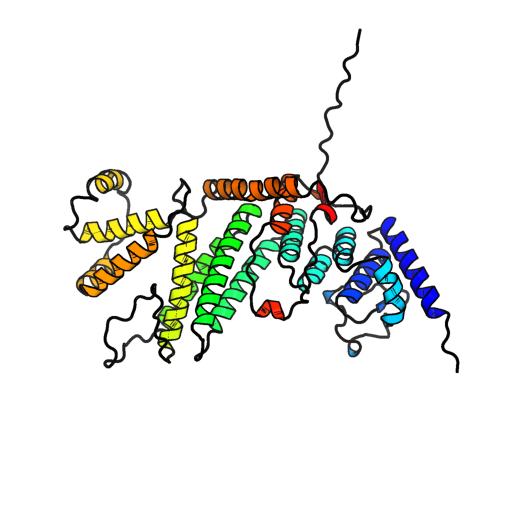.88 198 LEU A N 1
ATOM 1594 C CA . LEU A 1 198 ? 19.008 4.011 -10.589 1.00 88.88 198 LEU A CA 1
ATOM 1595 C C . LEU A 1 198 ? 20.195 3.498 -9.767 1.00 88.88 198 LEU A C 1
ATOM 1597 O O . LEU A 1 198 ? 21.095 2.856 -10.311 1.00 88.88 198 LEU A O 1
ATOM 1601 N N . VAL A 1 199 ? 20.163 3.688 -8.445 1.00 90.31 199 VAL A N 1
ATOM 1602 C CA . VAL A 1 199 ? 21.203 3.175 -7.538 1.00 90.31 199 VAL A CA 1
ATOM 1603 C C . VAL A 1 199 ? 21.332 1.656 -7.657 1.00 90.31 199 VAL A C 1
ATOM 1605 O O . VAL A 1 199 ? 22.444 1.122 -7.713 1.00 90.31 199 VAL A O 1
ATOM 1608 N N . LYS A 1 200 ? 20.206 0.936 -7.731 1.00 91.81 200 LYS A N 1
ATOM 1609 C CA . LYS A 1 200 ? 20.219 -0.523 -7.847 1.00 91.81 200 LYS A CA 1
ATOM 1610 C C . LYS A 1 200 ? 20.757 -0.990 -9.197 1.00 91.81 200 LYS A C 1
ATOM 1612 O O . LYS A 1 200 ? 21.513 -1.958 -9.224 1.00 91.81 200 LYS A O 1
ATOM 1617 N N . MET A 1 201 ? 20.406 -0.316 -10.291 1.00 87.31 201 MET A N 1
ATOM 1618 C CA . MET A 1 201 ? 20.954 -0.607 -11.617 1.00 87.31 201 MET A CA 1
ATOM 1619 C C . MET A 1 201 ? 22.477 -0.467 -11.632 1.00 87.31 201 MET A C 1
ATOM 1621 O O . MET A 1 201 ? 23.156 -1.401 -12.056 1.00 87.31 201 MET A O 1
ATOM 1625 N N . CYS A 1 202 ? 23.012 0.643 -11.110 1.00 84.00 202 CYS A N 1
ATOM 1626 C CA . CYS A 1 202 ? 24.458 0.859 -11.001 1.00 84.00 202 CYS A CA 1
ATOM 1627 C C . CYS A 1 202 ? 25.127 -0.241 -10.167 1.00 84.00 202 CYS A C 1
ATOM 1629 O O . CYS A 1 202 ? 26.102 -0.845 -10.604 1.00 84.00 202 CYS A O 1
ATOM 1631 N N . SER A 1 203 ? 24.548 -0.576 -9.010 1.00 86.94 203 SER A N 1
ATOM 1632 C CA . SER A 1 203 ? 25.071 -1.637 -8.145 1.00 86.94 203 SER A CA 1
ATOM 1633 C C . SER A 1 203 ? 25.074 -3.014 -8.822 1.00 86.94 203 SER A C 1
ATOM 1635 O O . SER A 1 203 ? 26.025 -3.773 -8.663 1.00 86.94 203 SER A O 1
ATOM 1637 N N . ILE A 1 204 ? 24.038 -3.356 -9.597 1.00 83.06 204 ILE A N 1
ATOM 1638 C CA . ILE A 1 204 ? 24.004 -4.626 -10.339 1.00 83.06 204 ILE A CA 1
ATOM 1639 C C . ILE A 1 204 ? 25.039 -4.619 -11.467 1.00 83.06 204 ILE A C 1
ATOM 1641 O O . ILE A 1 204 ? 25.693 -5.637 -11.691 1.00 83.06 204 ILE A O 1
ATOM 1645 N N . TYR A 1 205 ? 25.204 -3.491 -12.160 1.00 76.44 205 TYR A N 1
ATOM 1646 C CA . TYR A 1 205 ? 26.202 -3.341 -13.216 1.00 76.44 205 TYR A CA 1
ATOM 1647 C C . TYR A 1 205 ? 27.627 -3.567 -12.688 1.00 76.44 205 TYR A C 1
ATOM 1649 O O . TYR A 1 205 ? 28.386 -4.317 -13.294 1.00 76.44 205 TYR A O 1
ATOM 1657 N N . GLU A 1 206 ? 27.961 -3.030 -11.511 1.00 76.38 206 GLU A N 1
ATOM 1658 C CA . GLU A 1 206 ? 29.251 -3.270 -10.839 1.00 76.38 206 GLU A CA 1
ATOM 1659 C C . GLU A 1 206 ? 29.497 -4.749 -10.486 1.00 76.38 206 GLU A C 1
ATOM 1661 O O . GLU A 1 206 ? 30.644 -5.188 -10.405 1.00 76.38 206 GLU A O 1
ATOM 1666 N N . MET A 1 207 ? 28.435 -5.536 -10.280 1.00 74.25 207 MET A N 1
ATOM 1667 C CA . MET A 1 207 ? 28.532 -6.973 -9.990 1.00 74.25 207 MET A CA 1
ATOM 1668 C C . MET A 1 207 ? 28.678 -7.840 -11.248 1.00 74.25 207 MET A C 1
ATOM 1670 O O . MET A 1 207 ? 28.959 -9.038 -11.132 1.00 74.25 207 MET A O 1
ATOM 1674 N N . MET A 1 208 ? 28.465 -7.281 -12.444 1.00 69.00 208 MET A N 1
ATOM 1675 C CA . MET A 1 208 ? 28.598 -8.033 -13.687 1.00 69.00 208 MET A CA 1
ATOM 1676 C C . MET A 1 208 ? 30.074 -8.332 -13.996 1.00 69.00 208 MET A C 1
ATOM 1678 O O . MET A 1 208 ? 30.948 -7.496 -13.764 1.00 69.00 208 MET A O 1
ATOM 1682 N N . PRO A 1 209 ? 30.390 -9.524 -14.534 1.00 64.19 209 PRO A N 1
ATOM 1683 C CA . PRO A 1 209 ? 31.762 -9.859 -14.885 1.00 64.19 209 PRO A CA 1
ATOM 1684 C C . PRO A 1 209 ? 32.285 -8.919 -15.981 1.00 64.19 209 PRO A C 1
ATOM 1686 O O . PRO A 1 209 ? 31.701 -8.838 -17.062 1.00 64.19 209 PRO A O 1
ATOM 1689 N N . LEU A 1 210 ? 33.418 -8.264 -15.697 1.00 55.91 210 LEU A N 1
ATOM 1690 C CA . LEU A 1 210 ? 34.133 -7.362 -16.617 1.00 55.91 210 LEU A CA 1
ATOM 1691 C C . LEU A 1 210 ? 34.586 -8.062 -17.905 1.00 55.91 210 LEU A C 1
ATOM 1693 O O . LEU A 1 210 ? 34.729 -7.427 -18.945 1.00 55.91 210 LEU A O 1
ATOM 1697 N N . PHE A 1 211 ? 34.814 -9.374 -17.832 1.00 54.91 211 PHE A N 1
ATOM 1698 C CA . PHE A 1 211 ? 35.258 -10.188 -18.953 1.00 54.91 211 PHE A CA 1
ATOM 1699 C C . PHE A 1 211 ? 34.179 -11.201 -19.316 1.00 54.91 211 PHE A C 1
ATOM 1701 O O . PHE A 1 211 ? 33.742 -11.999 -18.483 1.00 54.91 211 PHE A O 1
ATOM 1708 N N . VAL A 1 212 ? 33.762 -11.176 -20.580 1.00 54.12 212 VAL A N 1
ATOM 1709 C CA . VAL A 1 212 ? 32.879 -12.190 -21.154 1.00 54.12 212 VAL A CA 1
ATOM 1710 C C . VAL A 1 212 ? 33.694 -13.466 -21.355 1.00 54.12 212 VAL A C 1
ATOM 1712 O O . VAL A 1 212 ? 34.813 -13.418 -21.865 1.00 54.12 212 VAL A O 1
ATOM 1715 N N . ASN A 1 213 ? 33.155 -14.619 -20.954 1.00 51.66 213 ASN A N 1
ATOM 1716 C CA . ASN A 1 213 ? 33.781 -15.903 -21.265 1.00 51.66 213 ASN A CA 1
ATOM 1717 C C . ASN A 1 213 ? 33.935 -16.027 -22.791 1.00 51.66 213 ASN A C 1
ATOM 1719 O O . ASN A 1 213 ? 32.951 -15.906 -23.517 1.00 51.66 213 ASN A O 1
ATOM 1723 N N . THR A 1 214 ? 35.153 -16.291 -23.270 1.00 51.53 214 THR A N 1
ATOM 1724 C CA . THR A 1 214 ? 35.499 -16.352 -24.702 1.00 51.53 214 THR A CA 1
ATOM 1725 C C . THR A 1 214 ? 34.730 -17.420 -25.482 1.00 51.53 214 THR A C 1
ATOM 1727 O O . THR A 1 214 ? 34.729 -17.399 -26.708 1.00 51.53 214 THR A O 1
ATOM 1730 N N . ASN A 1 215 ? 34.068 -18.347 -24.785 1.00 49.53 215 ASN A N 1
ATOM 1731 C CA . ASN A 1 215 ? 33.221 -19.383 -25.374 1.00 49.53 215 ASN A CA 1
ATOM 1732 C C . ASN A 1 215 ? 31.750 -18.953 -25.553 1.00 49.53 215 ASN A C 1
ATOM 1734 O O . ASN A 1 215 ? 30.959 -19.730 -26.085 1.00 49.53 215 ASN A O 1
ATOM 1738 N N . ILE A 1 216 ? 31.357 -17.761 -25.089 1.00 52.12 216 ILE A N 1
ATOM 1739 C CA . ILE A 1 216 ? 30.008 -17.212 -25.278 1.00 52.12 216 ILE A CA 1
ATOM 1740 C C . ILE A 1 216 ? 29.996 -16.401 -26.574 1.00 52.12 216 ILE A C 1
ATOM 1742 O O . ILE A 1 216 ? 30.744 -15.437 -26.722 1.00 52.12 216 ILE A O 1
ATOM 1746 N N . SER A 1 217 ? 29.128 -16.780 -27.513 1.00 47.09 217 SER A N 1
ATOM 1747 C CA . SER A 1 217 ? 28.894 -16.005 -28.730 1.00 47.09 217 SER A CA 1
ATOM 1748 C C . SER A 1 217 ? 28.232 -14.673 -28.373 1.00 47.09 217 SER A C 1
ATOM 1750 O O . SER A 1 217 ? 27.110 -14.647 -27.871 1.00 47.09 217 SER A O 1
ATOM 1752 N N . LEU A 1 218 ? 28.942 -13.574 -28.619 1.00 48.91 218 LEU A N 1
ATOM 1753 C CA . LEU A 1 218 ? 28.379 -12.227 -28.619 1.00 48.91 218 LEU A CA 1
ATOM 1754 C C . LEU A 1 218 ? 27.507 -12.018 -29.874 1.00 48.91 218 LEU A C 1
ATOM 1756 O O . LEU A 1 218 ? 27.750 -12.676 -30.890 1.00 48.91 218 LEU A O 1
ATOM 1760 N N . PRO A 1 219 ? 26.507 -11.119 -29.826 1.00 50.12 219 PRO A N 1
ATOM 1761 C CA . PRO A 1 219 ? 26.199 -10.194 -28.733 1.00 50.12 219 PRO A CA 1
ATOM 1762 C C . PRO A 1 219 ? 25.363 -10.833 -27.618 1.00 50.12 219 PRO A C 1
ATOM 1764 O O . PRO A 1 219 ? 24.540 -11.722 -27.848 1.00 50.12 219 PRO A O 1
ATOM 1767 N N . ARG A 1 220 ? 25.537 -10.333 -26.389 1.00 56.47 220 ARG A N 1
ATOM 1768 C CA . ARG A 1 220 ? 24.608 -10.657 -25.303 1.00 56.47 220 ARG A CA 1
ATOM 1769 C C . ARG A 1 220 ? 23.215 -10.126 -25.679 1.00 56.47 220 ARG A C 1
ATOM 1771 O O . ARG A 1 220 ? 23.120 -9.058 -26.288 1.00 56.4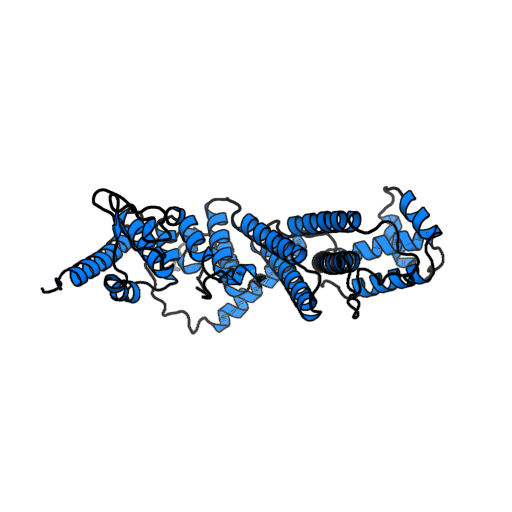7 220 ARG A O 1
ATOM 1778 N N . PRO A 1 221 ? 22.140 -10.860 -25.354 1.00 54.78 221 PRO A N 1
ATOM 1779 C CA . PRO A 1 221 ? 20.790 -10.383 -25.599 1.00 54.78 221 PRO A CA 1
ATOM 1780 C C . PRO A 1 221 ? 20.588 -9.034 -24.892 1.00 54.78 221 PRO A C 1
ATOM 1782 O O . PRO A 1 221 ? 21.064 -8.861 -23.764 1.00 54.78 221 PRO A O 1
ATOM 1785 N N . PRO A 1 222 ? 19.911 -8.073 -25.536 1.00 57.88 222 PRO A N 1
ATOM 1786 C CA . PRO A 1 222 ? 19.749 -6.746 -24.972 1.00 57.88 222 PRO A CA 1
ATOM 1787 C C . PRO A 1 222 ? 19.052 -6.805 -23.613 1.00 57.88 222 PRO A C 1
ATOM 1789 O O . PRO A 1 222 ? 18.029 -7.468 -23.468 1.00 57.88 222 PRO A O 1
ATOM 1792 N N . VAL A 1 223 ? 19.561 -6.050 -22.635 1.00 60.94 223 VAL A N 1
ATOM 1793 C CA . VAL A 1 223 ? 19.046 -6.031 -21.250 1.00 60.94 223 VAL A CA 1
ATOM 1794 C C . VAL A 1 223 ? 17.569 -5.632 -21.183 1.00 60.94 223 VAL A C 1
ATOM 1796 O O . VAL A 1 223 ? 16.904 -5.947 -20.212 1.00 60.94 223 VAL A O 1
ATOM 1799 N N . TYR A 1 224 ? 17.032 -4.959 -22.204 1.00 56.25 224 TYR A N 1
ATOM 1800 C CA . TYR A 1 224 ? 15.621 -4.573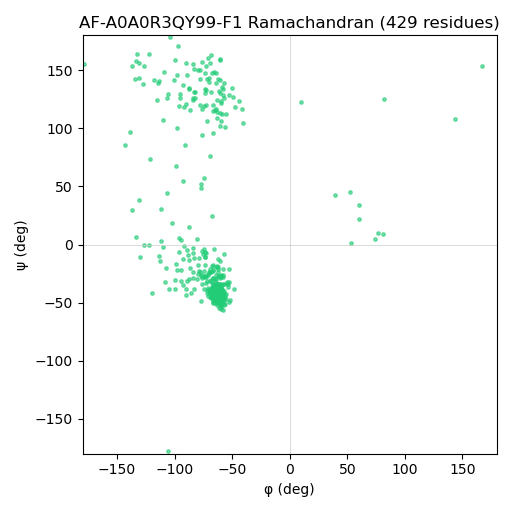 -22.298 1.00 56.25 224 TYR A CA 1
ATOM 1801 C C . TYR A 1 224 ? 14.721 -5.645 -22.956 1.00 56.25 224 TYR A C 1
ATOM 1803 O O . TYR A 1 224 ? 13.498 -5.520 -22.886 1.00 56.25 224 TYR A O 1
ATOM 1811 N N . MET A 1 225 ? 15.277 -6.717 -23.538 1.00 57.88 225 MET A N 1
ATOM 1812 C CA . MET A 1 225 ? 14.519 -7.870 -24.038 1.00 57.88 225 MET A CA 1
ATOM 1813 C C . MET A 1 225 ? 14.696 -9.083 -23.120 1.00 57.88 225 MET A C 1
ATOM 1815 O O . MET A 1 225 ? 15.805 -9.550 -22.877 1.00 57.88 225 MET A O 1
ATOM 1819 N N . CYS A 1 226 ? 13.587 -9.657 -22.655 1.00 56.47 226 CYS A N 1
ATOM 1820 C CA . CYS A 1 226 ? 13.627 -10.903 -21.893 1.00 56.47 226 CYS A CA 1
ATOM 1821 C C . CYS A 1 226 ? 13.944 -12.082 -22.828 1.00 56.47 226 CYS A C 1
ATOM 1823 O O . CYS A 1 226 ? 13.173 -12.362 -23.750 1.00 56.47 226 CYS A O 1
ATOM 1825 N N . THR A 1 227 ? 15.044 -12.803 -22.594 1.00 56.53 227 THR A N 1
ATOM 1826 C CA . THR A 1 227 ? 15.319 -14.042 -23.332 1.00 56.53 227 THR A CA 1
ATOM 1827 C C . THR A 1 227 ? 14.394 -15.165 -22.888 1.00 56.53 227 THR A C 1
ATOM 1829 O O . THR A 1 227 ? 14.249 -15.448 -21.703 1.00 56.53 227 THR A O 1
ATOM 1832 N N . THR A 1 228 ? 13.802 -15.870 -23.853 1.00 55.03 228 THR A N 1
ATOM 1833 C CA . THR A 1 228 ? 13.000 -17.081 -23.603 1.00 55.03 228 THR A CA 1
ATOM 1834 C C . THR A 1 228 ? 13.833 -18.255 -23.082 1.00 55.03 228 THR A C 1
ATOM 1836 O O . THR A 1 228 ? 13.277 -19.188 -22.509 1.00 55.03 228 THR A O 1
ATOM 1839 N N . PHE A 1 229 ? 15.158 -18.208 -23.248 1.00 50.56 229 PHE A N 1
ATOM 1840 C CA . PHE A 1 229 ? 16.096 -19.178 -22.694 1.00 50.56 229 PHE A CA 1
ATOM 1841 C C . PHE A 1 229 ? 16.681 -18.666 -21.375 1.00 50.56 229 PHE A C 1
ATOM 1843 O O . PHE A 1 229 ? 17.342 -17.627 -21.339 1.00 50.56 229 PHE A O 1
ATOM 1850 N N . ILE A 1 230 ? 16.439 -19.416 -20.299 1.00 55.12 230 ILE A N 1
ATOM 1851 C CA . ILE A 1 230 ? 17.029 -19.189 -18.979 1.00 55.12 230 ILE A CA 1
ATOM 1852 C C . ILE A 1 230 ? 18.222 -20.140 -18.864 1.00 55.12 230 ILE A C 1
ATOM 1854 O O . ILE A 1 230 ? 18.057 -21.339 -18.651 1.00 55.12 230 ILE A O 1
ATOM 1858 N N . GLY A 1 231 ? 19.428 -19.615 -19.070 1.00 52.66 231 GLY A N 1
ATOM 1859 C CA . GLY A 1 231 ? 20.656 -20.316 -18.700 1.00 52.66 231 GLY A CA 1
ATOM 1860 C C . GLY A 1 231 ? 20.891 -20.259 -17.187 1.00 52.66 231 GLY A C 1
ATOM 1861 O O . GLY A 1 231 ? 20.399 -19.360 -16.504 1.00 52.66 231 GLY A O 1
ATOM 1862 N N . PHE A 1 232 ? 21.669 -21.202 -16.656 1.00 53.91 232 PHE A N 1
ATOM 1863 C CA . PHE A 1 232 ? 22.067 -21.219 -15.246 1.00 53.91 232 PHE A CA 1
ATOM 1864 C C . PH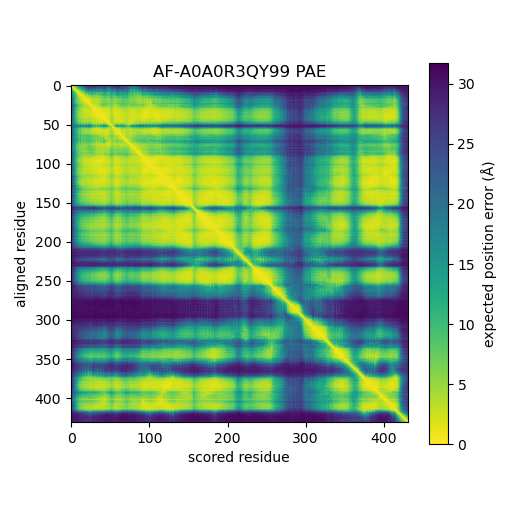E A 1 232 ? 23.338 -20.374 -15.044 1.00 53.91 232 PHE A C 1
ATOM 1866 O O . PHE A 1 232 ? 24.391 -20.716 -15.580 1.00 53.91 232 PHE A O 1
ATOM 1873 N N . GLY A 1 233 ? 23.265 -19.277 -14.277 1.00 64.56 233 GLY A N 1
ATOM 1874 C CA . GLY A 1 233 ? 24.455 -18.516 -13.869 1.00 64.56 233 GLY A CA 1
ATOM 1875 C C . GLY A 1 233 ? 24.176 -17.135 -13.264 1.00 64.56 233 GLY A C 1
ATOM 1876 O O . GLY A 1 233 ? 23.177 -16.497 -13.587 1.00 64.56 233 GLY A O 1
ATOM 1877 N N . LYS A 1 234 ? 25.092 -16.646 -12.412 1.00 68.56 234 LYS A N 1
ATOM 1878 C CA . LYS A 1 234 ? 25.014 -15.335 -11.720 1.00 68.56 234 LYS A CA 1
ATOM 1879 C C . LYS A 1 234 ? 24.788 -14.147 -12.663 1.00 68.56 234 LYS A C 1
ATOM 1881 O O . LYS A 1 234 ? 24.063 -13.215 -12.328 1.00 68.56 234 LYS A O 1
ATOM 1886 N N . GLU A 1 235 ? 25.386 -14.207 -13.847 1.00 72.81 235 GLU A N 1
ATOM 1887 C CA . GLU A 1 235 ? 25.276 -13.180 -14.881 1.00 72.81 235 GLU A CA 1
ATOM 1888 C C . GLU A 1 235 ? 23.831 -13.035 -15.394 1.00 72.81 235 GLU A C 1
ATOM 1890 O O . GLU A 1 235 ? 23.315 -11.921 -15.476 1.00 72.81 235 GLU A O 1
ATOM 1895 N N . GLN A 1 236 ? 23.126 -14.149 -15.624 1.00 73.06 236 GLN A N 1
ATOM 1896 C CA . GLN A 1 236 ? 21.734 -14.143 -16.091 1.00 73.06 236 GLN A CA 1
ATOM 1897 C C . GLN A 1 236 ? 20.784 -13.500 -15.065 1.00 73.06 236 GLN A C 1
ATOM 1899 O O . GLN A 1 236 ? 19.849 -12.797 -15.444 1.00 73.06 236 GLN A O 1
ATOM 1904 N N . TYR A 1 237 ? 21.036 -13.678 -13.764 1.00 75.00 237 TYR A N 1
ATOM 1905 C CA . TYR A 1 237 ? 20.253 -13.022 -12.706 1.00 75.00 237 TYR A CA 1
ATOM 1906 C C . TYR A 1 237 ? 20.436 -11.514 -12.701 1.00 75.00 237 TYR A C 1
ATOM 1908 O O . TYR A 1 237 ? 19.462 -10.780 -12.543 1.00 75.00 237 TYR A O 1
ATOM 1916 N N . CYS A 1 238 ? 21.667 -11.052 -12.913 1.00 78.44 238 CYS A N 1
ATOM 1917 C CA . CYS A 1 238 ? 21.944 -9.630 -13.056 1.00 78.44 238 CYS A CA 1
ATOM 1918 C C . CYS A 1 238 ? 21.197 -9.069 -14.277 1.00 78.44 238 CYS A C 1
ATOM 1920 O O . CYS A 1 238 ? 20.543 -8.036 -14.159 1.00 78.44 238 CYS A O 1
ATOM 1922 N N . TYR A 1 239 ? 21.186 -9.797 -15.401 1.00 78.31 239 TYR A N 1
ATOM 1923 C CA . TYR A 1 239 ? 20.409 -9.429 -16.590 1.00 78.31 239 TYR A CA 1
ATOM 1924 C C . TYR A 1 239 ? 18.904 -9.340 -16.328 1.00 78.31 239 TYR A C 1
ATOM 1926 O O . TYR A 1 239 ? 18.294 -8.338 -16.681 1.00 78.31 239 TYR A O 1
ATOM 1934 N N . ILE A 1 240 ? 18.300 -10.340 -15.681 1.00 78.44 240 ILE A N 1
ATOM 1935 C CA . ILE A 1 240 ? 16.857 -10.340 -15.385 1.00 78.44 240 ILE A CA 1
ATOM 1936 C C . ILE A 1 240 ? 16.486 -9.191 -14.445 1.00 78.44 240 ILE A C 1
ATOM 1938 O O . ILE A 1 240 ? 15.479 -8.517 -14.660 1.00 78.44 240 ILE A O 1
ATOM 1942 N N . ARG A 1 241 ? 17.295 -8.945 -13.409 1.00 84.56 241 ARG A N 1
ATOM 1943 C CA . ARG A 1 241 ? 17.048 -7.850 -12.465 1.00 84.56 241 ARG A CA 1
ATOM 1944 C C . ARG A 1 241 ? 17.153 -6.497 -13.157 1.00 84.56 241 ARG A C 1
ATOM 1946 O O . ARG A 1 241 ? 16.256 -5.677 -12.996 1.00 84.56 241 ARG A O 1
ATOM 1953 N N . LEU A 1 242 ? 18.196 -6.284 -13.964 1.00 85.12 242 LEU A N 1
ATOM 1954 C CA . LEU A 1 242 ? 18.310 -5.069 -14.770 1.00 85.12 242 LEU A CA 1
ATOM 1955 C C . LEU A 1 242 ? 17.153 -4.936 -15.757 1.00 85.12 242 LEU A C 1
ATOM 1957 O O . LEU A 1 242 ? 16.621 -3.844 -15.891 1.00 85.12 242 LEU A O 1
ATOM 1961 N N . TRP A 1 243 ? 16.724 -6.023 -16.400 1.00 84.00 243 TRP A N 1
ATOM 1962 C CA . TRP A 1 243 ? 15.579 -6.002 -17.305 1.00 84.00 243 TRP A CA 1
ATOM 1963 C C . TRP A 1 243 ? 14.323 -5.486 -16.597 1.00 84.00 243 TRP A C 1
ATOM 1965 O O . TRP A 1 243 ? 13.735 -4.512 -17.058 1.00 84.00 243 TRP A O 1
ATOM 1975 N N . ILE A 1 244 ? 13.956 -6.054 -15.442 1.00 86.44 244 ILE A N 1
ATOM 1976 C CA . ILE A 1 244 ? 12.793 -5.602 -14.653 1.00 86.44 244 ILE A CA 1
ATOM 1977 C C . ILE A 1 244 ? 12.926 -4.120 -14.282 1.00 86.44 244 ILE A C 1
ATOM 1979 O O . ILE A 1 244 ? 11.981 -3.353 -14.460 1.00 86.44 244 ILE A O 1
ATOM 1983 N N . LEU A 1 245 ? 14.104 -3.704 -13.810 1.00 90.12 245 LEU A N 1
ATOM 1984 C CA . LEU A 1 245 ? 14.356 -2.319 -13.418 1.00 90.12 245 LEU A CA 1
ATOM 1985 C C . LEU A 1 245 ? 14.273 -1.356 -14.614 1.00 90.12 245 LEU A C 1
ATOM 1987 O O . LEU A 1 245 ? 13.705 -0.276 -14.480 1.00 90.12 245 LEU A O 1
ATOM 1991 N N . ILE A 1 246 ? 14.798 -1.729 -15.788 1.00 85.44 246 ILE A N 1
ATOM 1992 C CA . ILE A 1 246 ? 14.755 -0.904 -17.009 1.00 85.44 246 ILE A CA 1
ATOM 1993 C C . ILE A 1 246 ? 13.317 -0.757 -17.493 1.00 85.44 246 ILE A C 1
ATOM 1995 O O . ILE A 1 246 ? 12.909 0.336 -17.879 1.00 85.44 246 ILE A O 1
ATOM 1999 N N . GLN A 1 247 ? 12.537 -1.837 -17.445 1.00 84.62 247 GLN A N 1
ATOM 2000 C CA . GLN A 1 247 ? 11.116 -1.819 -17.792 1.00 84.62 247 GLN A CA 1
ATOM 2001 C C . GLN A 1 247 ? 10.348 -0.879 -16.853 1.00 84.62 247 GLN A C 1
ATOM 2003 O O . GLN A 1 247 ? 9.601 -0.019 -17.318 1.00 84.62 247 GLN A O 1
ATOM 2008 N N . ALA A 1 248 ? 10.602 -0.985 -15.546 1.00 88.62 248 ALA A N 1
ATOM 2009 C CA . ALA A 1 248 ? 10.014 -0.117 -14.534 1.00 88.62 248 ALA A CA 1
ATOM 2010 C C . ALA A 1 248 ? 10.370 1.364 -14.754 1.00 88.62 248 ALA A C 1
ATOM 2012 O O . ALA A 1 248 ? 9.493 2.228 -14.761 1.00 88.62 248 ALA A O 1
ATOM 2013 N N . TYR A 1 249 ? 11.649 1.655 -15.001 1.00 86.81 249 TYR A N 1
ATOM 2014 C CA . TYR A 1 249 ? 12.139 3.004 -15.272 1.00 86.81 249 TYR A CA 1
ATOM 2015 C C . TYR A 1 249 ? 11.523 3.599 -16.547 1.00 86.81 249 TYR A C 1
ATOM 2017 O O . TYR A 1 249 ? 11.009 4.717 -16.537 1.00 86.81 249 TYR A O 1
ATOM 2025 N N . ALA A 1 250 ? 11.502 2.831 -17.640 1.00 79.19 250 ALA A N 1
ATOM 2026 C CA . ALA A 1 250 ? 10.912 3.260 -18.905 1.00 79.19 250 ALA A CA 1
ATOM 2027 C C . ALA A 1 250 ? 9.412 3.558 -18.772 1.00 79.19 250 ALA A C 1
ATOM 2029 O O . ALA A 1 250 ? 8.922 4.529 -19.351 1.00 79.19 250 ALA A O 1
ATOM 2030 N N . ARG A 1 251 ? 8.687 2.755 -17.986 1.00 81.94 251 ARG A N 1
ATOM 2031 C CA . ARG A 1 251 ? 7.270 2.985 -17.703 1.00 81.94 251 ARG A CA 1
ATOM 2032 C C . ARG A 1 251 ? 7.048 4.267 -16.902 1.00 81.94 251 ARG A C 1
ATOM 2034 O O . ARG A 1 251 ? 6.230 5.083 -17.308 1.00 81.94 251 ARG A O 1
ATOM 2041 N N . LEU A 1 252 ? 7.824 4.494 -15.842 1.00 80.69 252 LEU A N 1
ATOM 2042 C CA . LEU A 1 252 ? 7.759 5.730 -15.052 1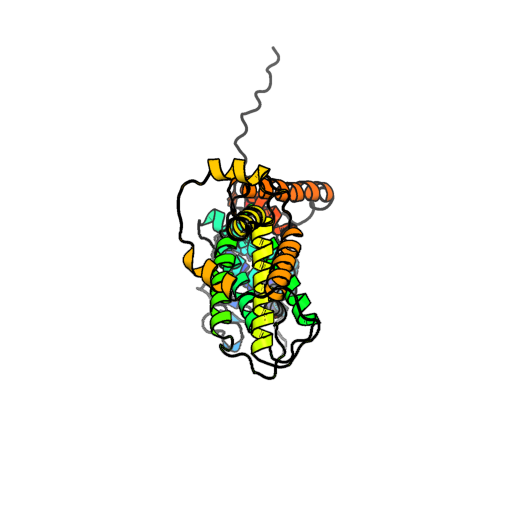.00 80.69 252 LEU A CA 1
ATOM 2043 C C . LEU A 1 252 ? 7.988 6.980 -15.910 1.00 80.69 252 LEU A C 1
ATOM 2045 O O . LEU A 1 252 ? 7.189 7.916 -15.869 1.00 80.69 252 LEU A O 1
ATOM 2049 N N . LEU A 1 253 ? 9.035 6.968 -16.739 1.00 74.56 253 LEU A N 1
ATOM 2050 C CA . LEU A 1 253 ? 9.333 8.067 -17.659 1.00 74.56 253 LEU A CA 1
ATOM 2051 C C . LEU A 1 253 ? 8.259 8.244 -18.736 1.00 74.56 253 LEU A C 1
ATOM 2053 O O . LEU A 1 253 ? 7.992 9.369 -19.166 1.00 74.56 253 LEU A O 1
ATOM 2057 N N . SER A 1 254 ? 7.662 7.146 -19.206 1.00 70.88 254 SER A N 1
ATOM 2058 C CA . SER A 1 254 ? 6.532 7.194 -20.130 1.00 70.88 254 SER A CA 1
ATOM 2059 C C . SER A 1 254 ? 5.358 7.893 -19.489 1.00 70.88 254 SER A C 1
ATOM 2061 O O . SER A 1 254 ? 4.867 8.863 -20.055 1.00 70.88 254 SER A O 1
ATOM 2063 N N . ASP A 1 255 ? 4.925 7.431 -18.319 1.00 67.94 255 ASP A N 1
ATOM 2064 C CA . ASP A 1 255 ? 3.748 7.966 -17.649 1.00 67.94 255 ASP A CA 1
ATOM 2065 C C . ASP A 1 255 ? 3.962 9.453 -17.341 1.00 67.94 255 ASP A C 1
ATOM 2067 O O . ASP A 1 255 ? 3.122 10.280 -17.701 1.00 67.94 255 ASP A O 1
ATOM 2071 N N . ALA A 1 256 ? 5.154 9.835 -16.873 1.00 62.59 256 ALA A N 1
ATOM 2072 C CA . ALA A 1 256 ? 5.562 11.230 -16.691 1.00 62.59 256 ALA A CA 1
ATOM 2073 C C . ALA A 1 256 ? 5.688 12.055 -17.996 1.00 62.59 256 ALA A C 1
ATOM 2075 O O . ALA A 1 256 ? 5.948 13.256 -17.937 1.00 62.59 256 ALA A O 1
ATOM 2076 N N . ASN A 1 257 ? 5.494 11.438 -19.167 1.00 60.84 257 ASN A N 1
ATOM 2077 C CA . ASN A 1 257 ? 5.623 12.021 -20.508 1.00 60.84 257 ASN A CA 1
ATOM 2078 C C . ASN A 1 257 ? 7.029 12.572 -20.829 1.00 60.84 257 ASN A C 1
ATOM 2080 O O . ASN A 1 257 ? 7.206 13.407 -21.715 1.00 60.84 257 ASN A O 1
ATOM 2084 N N . VAL A 1 258 ? 8.040 12.082 -20.112 1.00 55.62 258 VAL A N 1
ATOM 2085 C CA . VAL A 1 258 ? 9.456 12.469 -20.229 1.00 55.62 258 VAL A CA 1
ATOM 2086 C C . VAL A 1 258 ? 10.161 11.640 -21.291 1.00 55.62 258 VAL A C 1
ATOM 2088 O O . VAL A 1 258 ? 11.066 12.117 -21.972 1.00 55.62 258 VAL A O 1
ATOM 2091 N N . LEU A 1 259 ? 9.708 10.399 -21.490 1.00 54.38 259 LEU A N 1
ATOM 2092 C CA . LEU A 1 259 ? 10.327 9.450 -22.410 1.00 54.38 259 LEU A CA 1
ATOM 2093 C C . LEU A 1 259 ? 10.396 9.977 -23.853 1.00 54.38 259 LEU A C 1
ATOM 2095 O O . LEU A 1 259 ? 11.281 9.582 -24.606 1.00 54.38 259 LEU A O 1
ATOM 2099 N N . LEU A 1 260 ? 9.470 10.854 -24.256 1.00 53.19 260 LEU A N 1
ATOM 2100 C CA . LEU A 1 260 ? 9.503 11.493 -25.571 1.00 53.19 260 LEU A CA 1
ATOM 2101 C C . LEU A 1 260 ? 10.675 12.477 -25.693 1.00 53.19 260 LEU A C 1
ATOM 2103 O O . LEU A 1 260 ? 11.422 12.377 -26.659 1.00 53.19 260 LEU A O 1
ATOM 2107 N N . ILE A 1 261 ? 10.898 13.333 -24.690 1.00 55.00 261 ILE A N 1
ATOM 2108 C CA . ILE A 1 261 ? 12.061 14.234 -24.660 1.00 55.00 261 ILE A CA 1
ATOM 2109 C C . ILE A 1 261 ? 13.356 13.439 -24.564 1.00 55.00 261 ILE A C 1
ATOM 2111 O O . ILE A 1 261 ? 14.297 13.748 -25.283 1.00 55.00 261 ILE A O 1
ATOM 2115 N N . CYS A 1 262 ? 13.421 12.399 -23.729 1.00 53.69 262 CYS A N 1
ATOM 2116 C CA . CYS A 1 262 ? 14.623 11.571 -23.639 1.00 53.69 262 CYS A CA 1
ATOM 2117 C C . CYS A 1 262 ? 14.944 10.893 -24.973 1.00 53.69 262 CYS A C 1
ATOM 2119 O O . CYS A 1 262 ? 16.107 10.871 -25.361 1.00 53.69 262 CYS A O 1
ATOM 2121 N N . LYS A 1 263 ? 13.935 10.384 -25.698 1.00 55.81 263 LYS A N 1
ATOM 2122 C CA . LYS A 1 263 ? 14.121 9.862 -27.062 1.00 55.81 263 LYS A CA 1
ATOM 2123 C C . LYS A 1 263 ? 14.594 10.945 -28.010 1.00 55.81 263 LYS A C 1
ATOM 2125 O O . LYS A 1 263 ? 15.522 10.701 -28.758 1.00 55.81 263 LYS A O 1
ATOM 2130 N N . GLU A 1 264 ? 13.960 12.113 -28.007 1.00 54.25 264 GLU A N 1
ATOM 2131 C CA . GLU A 1 264 ? 14.327 13.210 -28.902 1.00 54.25 264 GLU A CA 1
ATOM 2132 C C . GLU A 1 264 ? 15.753 13.692 -28.627 1.00 54.25 264 GLU A C 1
ATOM 2134 O O . GLU A 1 264 ? 16.517 13.825 -29.572 1.00 54.25 264 GLU A O 1
ATOM 2139 N N . TYR A 1 265 ? 16.144 13.834 -27.359 1.00 54.22 265 TYR A N 1
ATOM 2140 C CA . TYR A 1 265 ? 17.494 14.190 -26.924 1.00 54.22 265 TYR A CA 1
ATOM 2141 C C . TYR A 1 265 ? 18.531 13.118 -27.292 1.00 54.22 265 TYR A C 1
ATOM 2143 O O . TYR A 1 265 ? 19.562 13.433 -27.883 1.00 54.22 265 TYR A O 1
ATOM 2151 N N . PHE A 1 266 ? 18.253 11.836 -27.017 1.00 51.72 266 PHE A N 1
ATOM 2152 C CA . PHE A 1 266 ? 19.155 10.742 -27.396 1.00 51.72 266 PHE A CA 1
ATOM 2153 C C . PHE A 1 266 ? 19.267 10.589 -28.910 1.00 51.72 266 PHE A C 1
ATOM 2155 O O . PHE A 1 266 ? 20.374 10.459 -29.421 1.00 51.72 266 PHE A O 1
ATOM 2162 N N . CYS A 1 267 ? 18.149 10.624 -29.637 1.00 50.31 267 CYS A N 1
ATOM 2163 C CA . CYS A 1 267 ? 18.151 10.590 -31.093 1.00 50.31 267 CYS A CA 1
ATOM 2164 C C . CYS A 1 267 ? 18.884 11.809 -31.660 1.00 50.31 267 CYS A C 1
ATOM 2166 O O . CYS A 1 267 ? 19.623 11.654 -32.621 1.00 50.31 267 CYS A O 1
ATOM 2168 N N . TRP A 1 268 ? 18.728 12.999 -31.074 1.00 50.44 268 TRP A N 1
ATOM 2169 C CA . TRP A 1 268 ? 19.433 14.214 -31.489 1.00 50.44 268 TRP A CA 1
ATOM 2170 C C . TRP A 1 268 ? 20.949 14.074 -31.310 1.00 50.44 268 TRP A C 1
ATOM 2172 O O . TRP A 1 268 ? 21.661 14.170 -32.306 1.00 50.44 268 TRP A O 1
ATOM 2182 N N . ASN A 1 269 ? 21.429 13.685 -30.123 1.00 49.19 269 ASN A N 1
ATOM 2183 C CA . ASN A 1 269 ? 22.854 13.410 -29.876 1.00 49.19 269 ASN A CA 1
ATOM 2184 C C . ASN A 1 269 ? 23.402 12.291 -30.782 1.00 49.19 269 ASN A C 1
ATOM 2186 O O . ASN A 1 269 ? 24.516 12.367 -31.296 1.00 49.19 269 ASN A O 1
ATOM 2190 N N . PHE A 1 270 ? 22.612 11.242 -31.013 1.00 44.78 270 PHE A N 1
ATOM 2191 C CA . PHE A 1 270 ? 23.001 10.109 -31.851 1.00 44.78 270 PHE A CA 1
ATOM 2192 C C . PHE A 1 270 ? 23.049 10.460 -33.350 1.00 44.78 270 PHE A C 1
ATOM 2194 O O . PHE A 1 270 ? 23.852 9.896 -34.095 1.00 44.78 270 PHE A O 1
ATOM 2201 N N . LEU A 1 271 ? 22.202 11.384 -33.814 1.00 44.56 271 LEU A N 1
ATOM 2202 C CA . LEU A 1 271 ? 22.070 11.761 -35.226 1.00 44.56 271 LEU A CA 1
ATOM 2203 C C . LEU A 1 271 ? 22.915 12.965 -35.631 1.00 44.56 271 LEU A C 1
ATOM 2205 O O . LEU A 1 271 ? 23.375 12.996 -36.773 1.00 44.56 271 LEU A O 1
ATOM 2209 N N . GLU A 1 272 ? 23.155 13.907 -34.720 1.00 45.72 272 GLU A N 1
ATOM 2210 C CA . GLU A 1 272 ? 24.106 15.009 -34.901 1.00 45.72 272 GLU A CA 1
ATOM 2211 C C . GLU A 1 272 ? 25.516 14.474 -35.201 1.00 45.72 272 GLU A C 1
ATOM 2213 O O . GLU A 1 272 ? 26.229 15.014 -36.044 1.00 45.72 272 GLU A O 1
ATOM 2218 N N . ILE A 1 273 ? 25.871 13.329 -34.613 1.00 41.94 273 ILE A N 1
ATOM 2219 C CA . ILE A 1 273 ? 27.160 12.658 -34.816 1.00 41.94 273 ILE A CA 1
ATOM 2220 C C . ILE A 1 273 ? 27.171 11.770 -36.080 1.00 41.94 273 ILE A C 1
ATOM 2222 O O . ILE A 1 273 ? 28.218 11.601 -36.705 1.00 41.94 273 ILE A O 1
ATOM 2226 N N . ASN A 1 274 ? 26.024 11.218 -36.506 1.00 41.66 274 ASN A N 1
ATOM 2227 C CA . ASN A 1 274 ? 25.965 10.200 -37.570 1.00 41.66 274 ASN A CA 1
ATOM 2228 C C . ASN A 1 274 ? 25.663 10.703 -38.992 1.00 41.66 274 ASN A C 1
ATOM 2230 O O . ASN A 1 274 ? 25.718 9.897 -39.920 1.00 41.66 274 ASN A O 1
ATOM 2234 N N . GLY A 1 275 ? 25.339 11.984 -39.205 1.00 47.09 275 GLY A N 1
ATOM 2235 C CA . GLY A 1 275 ? 25.378 12.674 -40.512 1.00 47.09 275 GLY A CA 1
ATOM 2236 C C . GLY A 1 275 ? 24.628 12.068 -41.721 1.00 47.09 275 GLY A C 1
ATOM 2237 O O . GLY A 1 275 ? 24.707 12.626 -42.811 1.00 47.09 275 GLY A O 1
ATOM 2238 N N . LYS A 1 276 ? 23.917 10.937 -41.593 1.00 44.06 276 LYS A N 1
ATOM 2239 C CA . LYS A 1 276 ? 23.373 10.162 -42.732 1.00 44.06 276 LYS A CA 1
ATOM 2240 C C . LYS A 1 276 ? 21.873 9.861 -42.683 1.00 44.06 276 LYS A C 1
ATOM 2242 O O . LYS A 1 276 ? 21.351 9.310 -43.647 1.00 44.06 276 LYS A O 1
ATOM 2247 N N . CYS A 1 277 ? 21.149 10.295 -41.653 1.00 45.41 277 CYS A N 1
ATOM 2248 C CA . CYS A 1 277 ? 19.675 10.243 -41.617 1.00 45.41 277 CYS A CA 1
ATOM 2249 C C . CYS A 1 277 ? 19.052 11.643 -41.787 1.00 45.41 277 CYS A C 1
ATOM 2251 O O . CYS A 1 277 ? 18.130 12.036 -41.076 1.00 45.41 277 CYS A O 1
ATOM 2253 N N . GLU A 1 278 ? 19.580 12.421 -42.737 1.00 43.06 278 GLU A N 1
ATOM 2254 C CA . GLU A 1 278 ? 19.353 13.867 -42.852 1.00 43.06 278 GLU A CA 1
ATOM 2255 C C . GLU A 1 278 ? 17.907 14.309 -43.143 1.00 43.06 278 GLU A C 1
ATOM 2257 O O . GLU A 1 278 ? 17.527 15.399 -42.730 1.00 43.06 278 GLU A O 1
ATOM 2262 N N . ASN A 1 279 ? 17.069 13.538 -43.840 1.00 46.19 279 ASN A N 1
ATOM 2263 C CA . ASN A 1 279 ? 15.899 14.160 -44.486 1.00 46.19 279 ASN A CA 1
ATOM 2264 C C . ASN A 1 279 ? 14.586 14.171 -43.689 1.00 46.19 279 ASN A C 1
ATOM 2266 O O . ASN A 1 279 ? 13.681 14.909 -44.069 1.00 46.19 279 ASN A O 1
ATOM 2270 N N . GLN A 1 280 ? 14.456 13.422 -42.591 1.00 43.19 280 GLN A N 1
ATOM 2271 C CA . GLN A 1 280 ? 13.202 13.402 -41.813 1.00 43.19 280 GLN A CA 1
ATOM 2272 C C . GLN A 1 280 ? 13.290 14.129 -40.464 1.00 43.19 280 GLN A C 1
ATOM 2274 O O . GLN A 1 280 ? 12.267 14.600 -39.974 1.00 43.19 280 GLN A O 1
ATOM 2279 N N . MET A 1 281 ? 14.494 14.334 -39.916 1.00 39.25 281 MET A N 1
ATOM 2280 C CA . MET A 1 281 ? 14.697 15.092 -38.671 1.00 39.25 281 MET A CA 1
ATOM 2281 C C . MET A 1 281 ? 15.118 16.552 -38.880 1.00 39.25 281 MET A C 1
ATOM 2283 O O . MET A 1 281 ? 14.775 17.373 -38.036 1.00 39.25 281 MET A O 1
ATOM 2287 N N . LYS A 1 282 ? 15.697 16.936 -40.034 1.00 39.50 282 LYS A N 1
ATOM 2288 C CA . LYS A 1 282 ? 16.139 18.324 -40.317 1.00 39.50 282 LYS A CA 1
ATOM 2289 C C . LYS A 1 282 ? 15.092 19.407 -40.004 1.00 39.50 282 LYS A C 1
ATOM 2291 O O . LYS A 1 282 ? 15.446 20.437 -39.445 1.00 39.50 282 LYS A O 1
ATOM 2296 N N . ASN A 1 283 ? 13.803 19.167 -40.264 1.00 42.25 283 ASN A N 1
ATOM 2297 C CA . ASN A 1 283 ? 12.746 20.158 -40.002 1.00 42.25 283 ASN A CA 1
ATOM 2298 C C . ASN A 1 283 ? 12.358 20.305 -38.516 1.00 42.25 283 ASN A C 1
ATOM 2300 O O . ASN A 1 283 ? 11.887 21.371 -38.116 1.00 42.25 283 ASN A O 1
ATOM 2304 N N . ALA A 1 284 ? 12.548 19.267 -37.696 1.00 36.66 284 ALA A N 1
ATOM 2305 C CA . ALA A 1 284 ? 12.359 19.336 -36.242 1.00 36.66 284 ALA A CA 1
ATOM 2306 C C . ALA A 1 284 ? 13.619 19.898 -35.559 1.00 36.66 284 ALA A C 1
ATOM 2308 O O . ALA A 1 284 ? 13.536 20.747 -34.675 1.00 36.66 284 ALA A O 1
ATOM 2309 N N . THR A 1 285 ? 14.784 19.509 -36.074 1.00 36.00 285 THR A N 1
ATOM 2310 C CA . THR A 1 285 ? 16.118 19.905 -35.630 1.00 36.00 285 THR A CA 1
ATOM 2311 C C . THR A 1 285 ? 16.384 21.412 -35.789 1.00 36.00 285 THR A C 1
ATOM 2313 O O . THR A 1 285 ? 16.875 22.033 -34.853 1.00 36.00 285 THR A O 1
ATOM 2316 N N . THR A 1 286 ? 15.973 22.066 -36.886 1.00 40.66 286 THR A N 1
ATOM 2317 C CA . THR A 1 286 ? 16.111 23.538 -37.027 1.00 40.66 286 THR A CA 1
ATOM 2318 C C . THR A 1 286 ? 15.229 24.322 -36.046 1.00 40.66 286 THR A C 1
ATOM 2320 O O . THR A 1 286 ? 15.580 25.425 -35.638 1.00 40.66 286 THR A O 1
ATOM 2323 N N . LYS A 1 287 ? 14.087 23.760 -35.627 1.00 37.84 287 LYS A N 1
ATOM 2324 C CA . LYS A 1 287 ? 13.224 24.368 -34.600 1.00 37.84 287 LYS A CA 1
ATOM 2325 C C . LYS A 1 287 ? 13.810 24.245 -33.189 1.00 37.84 287 LYS A C 1
ATOM 2327 O O . LYS A 1 287 ? 13.507 25.088 -32.353 1.00 37.84 287 LYS A O 1
ATOM 2332 N N . TYR A 1 288 ? 14.633 23.223 -32.956 1.00 37.72 288 TYR A N 1
ATOM 2333 C CA . TYR A 1 288 ? 15.229 22.870 -31.666 1.00 37.72 288 TYR A CA 1
ATOM 2334 C C . TYR A 1 288 ? 16.619 23.499 -31.450 1.00 37.72 288 TYR A C 1
ATOM 2336 O O . TYR A 1 288 ? 16.894 23.968 -30.353 1.00 37.72 288 TYR A O 1
ATOM 2344 N N . TYR A 1 289 ? 17.447 23.646 -32.499 1.00 39.22 289 TYR A N 1
ATOM 2345 C CA . TYR A 1 289 ? 18.717 24.400 -32.435 1.00 39.22 289 TYR A CA 1
ATOM 2346 C C . TYR A 1 289 ? 18.523 25.871 -32.040 1.00 39.22 289 TYR A C 1
ATOM 2348 O O . TYR A 1 289 ? 19.381 26.456 -31.395 1.00 39.22 289 TYR A O 1
ATOM 2356 N N . ASN A 1 290 ? 17.361 26.454 -32.343 1.00 43.09 290 ASN A N 1
ATOM 2357 C CA . ASN A 1 290 ? 17.011 27.803 -31.888 1.00 43.09 290 ASN A CA 1
ATOM 2358 C C . ASN A 1 290 ? 16.658 27.879 -30.386 1.00 43.09 290 ASN A C 1
ATOM 2360 O O . ASN A 1 290 ? 16.412 28.973 -29.885 1.00 43.09 290 ASN A O 1
ATOM 2364 N N . LEU A 1 291 ? 16.569 26.744 -29.680 1.00 36.72 291 LEU A N 1
ATOM 2365 C CA . LEU A 1 291 ? 16.140 26.652 -28.279 1.00 36.72 291 LEU A CA 1
ATOM 2366 C C . LEU A 1 291 ? 17.249 26.201 -27.306 1.00 36.72 291 LEU A C 1
ATOM 2368 O O . LEU A 1 291 ? 17.011 26.275 -26.104 1.00 36.72 291 LEU A O 1
ATOM 2372 N N . LEU A 1 292 ? 18.419 25.736 -27.775 1.00 34.44 292 LEU A N 1
ATOM 2373 C CA . LEU A 1 292 ? 19.388 24.980 -26.952 1.00 34.44 292 LEU A CA 1
ATOM 2374 C C . LEU A 1 292 ? 20.868 25.352 -27.126 1.00 34.44 292 LEU A C 1
ATOM 2376 O O . LEU A 1 292 ? 21.747 24.529 -26.894 1.00 34.44 292 LEU A O 1
ATOM 2380 N N . ASP A 1 293 ? 21.168 26.601 -27.458 1.00 38.12 293 ASP A N 1
ATOM 2381 C CA . ASP A 1 293 ? 22.544 27.112 -27.590 1.00 38.12 293 ASP A CA 1
ATOM 2382 C C . ASP A 1 293 ? 23.335 27.189 -26.247 1.00 38.12 293 ASP A C 1
ATOM 2384 O O . ASP A 1 293 ? 24.267 27.976 -26.113 1.00 38.12 293 ASP A O 1
ATOM 2388 N N . GLU A 1 294 ? 22.994 26.383 -25.226 1.00 39.28 294 GLU A N 1
ATOM 2389 C CA . GLU A 1 294 ? 23.659 26.370 -23.912 1.00 39.28 294 GLU A CA 1
ATOM 2390 C C . GLU A 1 294 ? 23.890 24.941 -23.340 1.00 39.28 294 GLU A C 1
ATOM 2392 O O . GLU A 1 294 ? 23.042 24.376 -22.656 1.00 39.28 294 GLU A O 1
ATOM 2397 N N . ALA A 1 295 ? 25.121 24.440 -23.564 1.00 41.16 295 ALA A N 1
ATOM 2398 C CA . ALA A 1 295 ? 25.987 23.618 -22.683 1.00 41.16 295 ALA A CA 1
ATOM 2399 C C . ALA A 1 295 ? 25.830 22.072 -22.522 1.00 41.16 295 ALA A C 1
ATOM 2401 O O . ALA A 1 295 ? 24.835 21.582 -21.995 1.00 41.16 295 ALA A O 1
ATOM 2402 N N . GLY A 1 296 ? 26.940 21.333 -22.770 1.00 38.31 296 GLY A N 1
ATOM 2403 C CA . GLY A 1 296 ? 27.362 20.164 -21.954 1.00 38.31 296 GLY A CA 1
ATOM 2404 C C . GLY A 1 296 ? 28.024 18.942 -22.648 1.00 38.31 296 GLY A C 1
ATOM 2405 O O . GLY A 1 296 ? 27.325 18.168 -23.281 1.00 38.31 296 GLY A O 1
ATOM 2406 N N . ASP A 1 297 ? 29.346 18.772 -22.447 1.00 42.53 297 ASP A N 1
ATOM 2407 C CA . ASP A 1 297 ? 30.311 17.652 -22.674 1.00 42.53 297 ASP A CA 1
ATOM 2408 C C . ASP A 1 297 ? 29.958 16.357 -23.466 1.00 42.53 297 ASP A C 1
ATOM 2410 O O . ASP A 1 297 ? 29.136 15.537 -23.064 1.00 42.53 297 ASP A O 1
ATOM 2414 N N . ASN A 1 298 ? 30.753 16.089 -24.522 1.00 50.03 298 ASN A N 1
ATOM 2415 C CA . ASN A 1 298 ? 30.546 15.074 -25.578 1.00 50.03 298 ASN A CA 1
ATOM 2416 C C . ASN A 1 298 ? 31.529 13.868 -25.605 1.00 50.03 298 ASN A C 1
ATOM 2418 O O . ASN A 1 298 ? 31.448 13.036 -26.512 1.00 50.03 298 ASN A O 1
ATOM 2422 N N . ASP A 1 299 ? 32.471 13.729 -24.667 1.00 44.25 299 ASP A N 1
ATOM 2423 C CA . ASP A 1 299 ? 33.655 12.871 -24.906 1.00 44.25 299 ASP A CA 1
ATOM 2424 C C . ASP A 1 299 ? 33.449 11.350 -24.712 1.00 44.25 299 ASP A C 1
ATOM 2426 O O . ASP A 1 299 ? 34.067 10.542 -25.407 1.00 44.25 299 ASP A O 1
ATOM 2430 N N . VAL A 1 300 ? 32.547 10.913 -23.824 1.00 40.00 300 VAL A N 1
ATOM 2431 C CA . VAL A 1 300 ? 32.329 9.469 -23.556 1.00 40.00 300 VAL A CA 1
ATOM 2432 C C . VAL A 1 300 ? 31.517 8.795 -24.673 1.00 40.00 300 VAL A C 1
ATOM 2434 O O . VAL A 1 300 ? 31.782 7.650 -25.042 1.00 40.00 300 VAL A O 1
ATOM 2437 N N . ASN A 1 301 ? 30.579 9.528 -25.278 1.00 43.41 301 ASN A N 1
ATOM 2438 C CA . ASN A 1 301 ? 29.732 9.030 -26.366 1.00 43.41 301 ASN A CA 1
ATOM 2439 C C . ASN A 1 301 ? 30.528 8.804 -27.664 1.00 43.41 301 ASN A C 1
ATOM 2441 O O . ASN A 1 301 ? 30.234 7.883 -28.425 1.00 43.41 301 ASN A O 1
ATOM 2445 N N . ALA A 1 302 ? 31.569 9.607 -27.904 1.00 43.66 302 ALA A N 1
ATOM 2446 C CA . ALA A 1 302 ? 32.389 9.526 -29.110 1.00 43.66 302 ALA A CA 1
ATOM 2447 C C . ALA A 1 302 ? 33.312 8.292 -29.149 1.00 43.66 302 ALA A C 1
ATOM 2449 O O . ALA A 1 302 ? 33.648 7.820 -30.238 1.00 43.66 302 ALA A O 1
ATOM 2450 N N . LEU A 1 303 ? 33.732 7.768 -27.990 1.00 40.16 303 LEU A N 1
ATOM 2451 C CA . LEU A 1 303 ? 34.581 6.573 -27.912 1.00 40.16 303 LEU A CA 1
ATOM 2452 C C . LEU A 1 303 ? 33.781 5.290 -28.159 1.00 40.16 303 LEU A C 1
ATOM 2454 O O . LEU A 1 303 ? 34.167 4.493 -29.009 1.00 40.16 303 LEU A O 1
ATOM 2458 N N . TRP A 1 304 ? 32.637 5.129 -27.487 1.00 44.91 304 TRP A N 1
ATOM 2459 C CA . TRP A 1 304 ? 31.776 3.952 -27.649 1.00 44.91 304 TRP A CA 1
ATOM 2460 C C . TRP A 1 304 ? 31.298 3.784 -29.100 1.00 44.91 304 TRP A C 1
ATOM 2462 O O . TRP A 1 304 ? 31.353 2.694 -29.661 1.00 44.91 304 TRP A O 1
ATOM 2472 N N . MET A 1 305 ? 30.935 4.887 -29.762 1.00 47.72 305 MET A N 1
ATOM 2473 C CA . MET A 1 305 ? 30.479 4.881 -31.159 1.00 47.72 305 MET A CA 1
ATOM 2474 C C . MET A 1 305 ? 31.565 4.486 -32.173 1.00 47.72 305 MET A C 1
ATOM 2476 O O . MET A 1 305 ? 31.231 4.065 -33.278 1.00 47.72 305 MET A O 1
ATOM 2480 N N . LYS A 1 306 ? 32.857 4.618 -31.831 1.00 45.75 306 LYS A N 1
ATOM 2481 C CA . LYS A 1 306 ? 33.970 4.130 -32.671 1.00 45.75 306 LYS A CA 1
ATOM 2482 C C . LYS A 1 306 ? 34.178 2.621 -32.554 1.00 45.75 306 LYS A C 1
ATOM 2484 O O . LYS A 1 306 ? 34.766 2.031 -33.457 1.00 45.75 306 LYS A O 1
ATOM 2489 N N . GLU A 1 307 ? 33.738 2.034 -31.448 1.00 44.22 307 GLU A N 1
ATOM 2490 C CA . GLU A 1 307 ? 33.894 0.612 -31.134 1.00 44.22 307 GLU A CA 1
ATOM 2491 C C . GLU A 1 307 ? 32.626 -0.202 -31.445 1.00 44.22 307 GLU A C 1
ATOM 2493 O O . GLU A 1 307 ? 32.715 -1.420 -31.575 1.00 44.22 307 GLU A O 1
ATOM 2498 N N . ALA A 1 308 ? 31.476 0.462 -31.605 1.00 46.31 308 ALA A N 1
ATOM 2499 C CA . ALA A 1 308 ? 30.180 -0.156 -31.874 1.00 46.31 308 ALA A CA 1
ATOM 2500 C C . ALA A 1 308 ? 30.068 -0.756 -33.290 1.00 46.31 308 ALA A C 1
ATOM 2502 O O . ALA A 1 308 ? 30.487 -0.153 -34.284 1.00 46.31 308 ALA A O 1
ATOM 2503 N N . ASP A 1 309 ? 29.438 -1.926 -33.395 1.00 50.62 309 ASP A N 1
ATOM 2504 C CA . ASP A 1 309 ? 29.196 -2.629 -34.654 1.00 50.62 309 ASP A CA 1
ATOM 2505 C C . ASP A 1 309 ? 27.736 -2.517 -35.151 1.00 50.62 309 ASP A C 1
ATOM 2507 O O . ASP A 1 309 ? 26.859 -1.901 -34.542 1.00 50.62 309 ASP A O 1
ATOM 2511 N N . GLN A 1 310 ? 27.442 -3.110 -36.315 1.00 52.06 310 GLN A N 1
ATOM 2512 C CA . GLN A 1 310 ? 26.100 -3.070 -36.910 1.00 52.06 310 GLN A CA 1
ATOM 2513 C C . GLN A 1 310 ? 25.027 -3.754 -36.042 1.00 52.06 310 GLN A C 1
ATOM 2515 O O . GLN A 1 310 ? 23.849 -3.393 -36.123 1.00 52.06 310 GLN A O 1
ATOM 2520 N N . SER A 1 311 ? 25.417 -4.728 -35.219 1.00 51.12 311 SER A N 1
ATOM 2521 C CA . SER A 1 311 ? 24.527 -5.382 -34.266 1.00 51.12 311 SER A CA 1
ATOM 2522 C C . SER A 1 311 ? 24.196 -4.446 -33.103 1.00 51.12 311 SER A C 1
ATOM 2524 O O . SER A 1 311 ? 23.025 -4.346 -32.735 1.00 51.12 311 SER A O 1
ATOM 2526 N N . ASP A 1 312 ? 25.170 -3.704 -32.577 1.00 51.69 312 ASP A N 1
ATOM 2527 C CA . ASP A 1 312 ? 24.945 -2.705 -31.522 1.00 51.69 312 ASP A CA 1
ATOM 2528 C C . ASP A 1 312 ? 23.944 -1.629 -31.973 1.00 51.69 312 ASP A C 1
ATOM 2530 O O . ASP A 1 312 ? 23.011 -1.271 -31.247 1.00 51.69 312 ASP A O 1
ATOM 2534 N N . PHE A 1 313 ? 24.049 -1.183 -33.228 1.00 54.78 313 PHE A N 1
ATOM 2535 C CA . PHE A 1 313 ? 23.086 -0.253 -33.822 1.00 54.78 313 PHE A CA 1
ATOM 2536 C C . PHE A 1 313 ? 21.686 -0.857 -33.999 1.00 54.78 313 PHE A C 1
ATOM 2538 O O . PHE A 1 313 ? 20.684 -0.181 -33.753 1.00 54.78 313 PHE A O 1
ATOM 2545 N N . ALA A 1 314 ? 21.583 -2.126 -34.402 1.00 55.47 314 ALA A N 1
ATOM 2546 C CA . ALA A 1 314 ? 20.297 -2.819 -34.482 1.00 55.47 314 ALA A CA 1
ATOM 2547 C C . ALA A 1 314 ? 19.642 -2.951 -33.096 1.00 55.47 314 ALA A C 1
ATOM 2549 O O . ALA A 1 314 ? 18.435 -2.746 -32.953 1.00 55.47 314 ALA A O 1
ATOM 2550 N N . GLN A 1 315 ? 20.439 -3.217 -32.059 1.00 55.69 315 GLN A N 1
ATOM 2551 C CA . GLN A 1 315 ? 19.966 -3.260 -30.679 1.00 55.69 315 GLN A CA 1
ATOM 2552 C C . GLN A 1 315 ? 19.520 -1.884 -30.171 1.00 55.69 315 GLN A C 1
ATOM 2554 O O . GLN A 1 315 ? 18.494 -1.794 -29.502 1.00 55.69 315 GLN A O 1
ATOM 2559 N N . LEU A 1 316 ? 20.212 -0.798 -30.503 1.00 57.22 316 LEU A N 1
ATOM 2560 C CA . LEU A 1 316 ? 19.739 0.547 -30.158 1.00 57.22 316 LEU A CA 1
ATOM 2561 C C . LEU A 1 316 ? 18.403 0.880 -30.832 1.00 57.22 316 LEU A C 1
ATOM 2563 O O . LEU A 1 316 ? 17.491 1.387 -30.182 1.00 57.22 316 LEU A O 1
ATOM 2567 N N . ASN A 1 317 ? 18.244 0.533 -32.109 1.00 58.56 317 ASN A N 1
ATOM 2568 C CA . ASN A 1 317 ? 16.985 0.750 -32.823 1.00 58.56 317 ASN A CA 1
ATOM 2569 C C . ASN A 1 317 ? 15.826 -0.030 -32.192 1.00 58.56 317 ASN A C 1
ATOM 2571 O O . ASN A 1 317 ? 14.763 0.535 -31.953 1.00 58.56 317 ASN A O 1
ATOM 2575 N N . HIS A 1 318 ? 16.048 -1.292 -31.823 1.00 61.41 318 HIS A N 1
ATOM 2576 C CA . HIS A 1 318 ? 15.045 -2.074 -31.103 1.00 61.41 318 HIS A CA 1
ATOM 2577 C C . HIS A 1 318 ? 14.689 -1.492 -29.731 1.00 61.41 318 HIS A C 1
ATOM 2579 O O . HIS A 1 318 ? 13.533 -1.576 -29.314 1.00 61.41 318 HIS A O 1
ATOM 2585 N N . PHE A 1 319 ? 15.651 -0.886 -29.033 1.00 58.09 319 PHE A N 1
ATOM 2586 C CA . PHE A 1 319 ? 15.374 -0.158 -27.800 1.00 58.09 319 PHE A CA 1
ATOM 2587 C C . PHE A 1 319 ? 14.490 1.065 -28.063 1.00 58.09 319 PHE A C 1
ATOM 2589 O O . PHE A 1 319 ? 13.508 1.263 -27.351 1.00 58.09 319 PHE A O 1
ATOM 2596 N N . PHE A 1 320 ? 14.775 1.853 -29.103 1.00 59.78 320 PHE A N 1
ATOM 2597 C CA . PHE A 1 320 ? 13.947 3.004 -29.471 1.00 59.78 320 PHE A CA 1
ATOM 2598 C C . PHE A 1 320 ? 12.528 2.600 -29.878 1.00 59.78 320 PHE A C 1
ATOM 2600 O O . PHE A 1 320 ? 11.567 3.221 -29.411 1.00 59.78 320 PHE A O 1
ATOM 2607 N N . ASP A 1 321 ? 12.387 1.538 -30.672 1.00 61.28 321 ASP A N 1
ATOM 2608 C CA . ASP A 1 321 ? 11.093 0.962 -31.039 1.00 61.28 321 ASP A CA 1
ATOM 2609 C C . ASP A 1 321 ? 10.322 0.521 -29.796 1.00 61.28 321 ASP A C 1
ATOM 2611 O O . ASP A 1 321 ? 9.155 0.881 -29.630 1.00 61.28 321 ASP A O 1
ATOM 2615 N N . TYR A 1 322 ? 10.983 -0.186 -28.878 1.00 59.75 322 TYR A N 1
ATOM 2616 C CA . TYR A 1 322 ? 10.401 -0.580 -27.601 1.00 59.75 322 TYR A CA 1
ATOM 2617 C C . TYR A 1 322 ? 9.965 0.644 -26.787 1.00 59.75 322 TYR A C 1
ATOM 2619 O O . TYR A 1 322 ? 8.804 0.749 -26.411 1.00 59.75 322 TYR A O 1
ATOM 2627 N N . LEU A 1 323 ? 10.830 1.639 -26.578 1.00 58.25 323 LEU A N 1
ATOM 2628 C CA . LEU A 1 323 ? 10.447 2.849 -25.857 1.00 58.25 323 LEU A CA 1
ATOM 2629 C C . LEU A 1 323 ? 9.254 3.548 -26.535 1.00 58.25 323 LEU A C 1
ATOM 2631 O O . LEU A 1 323 ? 8.417 4.154 -25.862 1.00 58.25 323 LEU A O 1
ATOM 2635 N N . SER A 1 324 ? 9.151 3.502 -27.868 1.00 58.22 324 SER A N 1
ATOM 2636 C CA . SER A 1 324 ? 8.073 4.129 -28.645 1.00 58.22 324 SER A CA 1
ATOM 2637 C C . SER A 1 324 ? 6.674 3.578 -28.351 1.00 58.22 324 SER A C 1
ATOM 2639 O O . SER A 1 324 ? 5.705 4.310 -28.566 1.00 58.22 324 SER A O 1
ATOM 2641 N N . THR A 1 325 ? 6.557 2.364 -27.795 1.00 61.28 325 THR A N 1
ATOM 2642 C CA . THR A 1 325 ? 5.262 1.767 -27.427 1.00 61.28 325 THR A CA 1
ATOM 2643 C C . THR A 1 325 ? 4.635 2.405 -26.188 1.00 61.28 325 THR A C 1
ATOM 2645 O O . THR A 1 325 ? 3.431 2.283 -25.980 1.00 61.28 325 THR A O 1
ATOM 2648 N N . PHE A 1 326 ? 5.421 3.125 -25.386 1.00 54.69 326 PHE A N 1
ATOM 2649 C CA . PHE A 1 326 ? 4.989 3.752 -24.136 1.00 54.69 326 PHE A CA 1
ATOM 2650 C C . PHE A 1 326 ? 4.680 5.244 -24.347 1.00 54.69 326 PHE A C 1
ATOM 2652 O O . PHE A 1 326 ? 5.436 6.122 -23.934 1.00 54.69 326 PHE A O 1
ATOM 2659 N N . ARG A 1 327 ? 3.618 5.560 -25.103 1.00 53.56 327 ARG A N 1
ATOM 2660 C CA . ARG A 1 327 ? 3.182 6.953 -25.321 1.00 53.56 327 ARG A CA 1
ATOM 2661 C C . ARG A 1 327 ? 2.153 7.364 -24.275 1.00 53.56 327 ARG A C 1
ATOM 2663 O O . ARG A 1 327 ? 1.051 6.821 -24.244 1.00 53.56 327 ARG A O 1
ATOM 2670 N N . SER A 1 328 ? 2.496 8.372 -23.483 1.00 52.12 328 SER A N 1
ATOM 2671 C CA . SER A 1 328 ? 1.576 9.008 -22.546 1.00 52.12 328 SER A CA 1
ATOM 2672 C C . SER A 1 328 ? 0.626 9.981 -23.264 1.00 52.12 328 SER A C 1
ATOM 2674 O O . SER A 1 328 ? 1.029 10.651 -24.217 1.00 52.12 328 SER A O 1
ATOM 2676 N N . PRO A 1 329 ? -0.652 10.061 -22.852 1.00 52.31 329 PRO A N 1
ATOM 2677 C CA . PRO A 1 329 ? -1.643 10.951 -23.456 1.00 52.31 329 PRO A CA 1
ATOM 2678 C C . PRO A 1 329 ? -1.562 12.410 -22.957 1.00 52.31 329 PRO A C 1
ATOM 2680 O O . PRO A 1 329 ? -2.431 13.211 -23.304 1.00 52.31 329 PRO A O 1
ATOM 2683 N N . PHE A 1 330 ? -0.579 12.769 -22.120 1.00 52.00 330 PHE A N 1
ATOM 2684 C CA . PHE A 1 330 ? -0.491 14.093 -21.487 1.00 52.00 330 PHE A CA 1
ATOM 2685 C C . PHE A 1 330 ? 0.309 15.112 -22.318 1.00 52.00 330 PHE A C 1
ATOM 2687 O O . PHE A 1 330 ? 1.116 14.761 -23.172 1.00 52.00 330 PHE A O 1
ATOM 2694 N N . VAL A 1 331 ? 0.039 16.406 -22.101 1.00 50.38 331 VAL A N 1
ATOM 2695 C CA . VAL A 1 331 ? 0.515 17.505 -22.970 1.00 50.38 331 VAL A CA 1
ATOM 2696 C C . VAL A 1 331 ? 1.886 18.045 -22.546 1.00 50.38 331 VAL A C 1
ATOM 2698 O O . VAL A 1 331 ? 2.662 18.472 -23.398 1.00 50.38 331 VAL A O 1
ATOM 2701 N N . HIS A 1 332 ? 2.213 18.026 -21.248 1.00 54.12 332 HIS A N 1
ATOM 2702 C CA . HIS A 1 332 ? 3.489 18.543 -20.745 1.00 54.12 332 HIS A CA 1
ATOM 2703 C C . HIS A 1 332 ? 4.529 17.437 -20.655 1.00 54.12 332 HIS A C 1
ATOM 2705 O O . HIS A 1 332 ? 4.221 16.343 -20.191 1.00 54.12 332 HIS A O 1
ATOM 2711 N N . MET A 1 333 ? 5.754 17.740 -21.077 1.00 54.97 333 MET A N 1
ATOM 2712 C CA . MET A 1 333 ? 6.836 16.766 -21.231 1.00 54.97 333 MET A CA 1
ATOM 2713 C C . MET A 1 333 ? 7.873 16.805 -20.087 1.00 54.97 333 MET A C 1
ATOM 2715 O O . MET A 1 333 ? 9.002 16.353 -20.245 1.00 54.97 333 MET A O 1
ATOM 2719 N N . ARG A 1 334 ? 7.526 17.401 -18.937 1.00 56.88 334 ARG A N 1
ATOM 2720 C CA . ARG A 1 334 ? 8.413 17.497 -17.765 1.00 56.88 334 ARG A CA 1
ATOM 2721 C C . ARG A 1 334 ? 8.062 16.442 -16.725 1.00 56.88 334 ARG A C 1
ATOM 2723 O O . ARG A 1 334 ? 6.884 16.200 -16.462 1.00 56.88 334 ARG A O 1
ATOM 2730 N N . GLU A 1 335 ? 9.100 15.893 -16.104 1.00 58.62 335 GLU A N 1
ATOM 2731 C CA . GLU A 1 335 ? 8.996 14.843 -15.096 1.00 58.62 335 GLU A CA 1
ATOM 2732 C C . GLU A 1 335 ? 8.165 15.305 -13.897 1.00 58.62 335 GLU A C 1
ATOM 2734 O O . GLU A 1 335 ? 8.439 16.360 -13.326 1.00 58.62 335 GLU A O 1
ATOM 2739 N N . PHE A 1 336 ? 7.105 14.545 -13.587 1.00 63.97 336 PHE A N 1
ATOM 2740 C CA . PHE A 1 336 ? 6.157 14.780 -12.486 1.00 63.97 336 PHE A CA 1
ATOM 2741 C C . PHE A 1 336 ? 5.794 16.255 -12.269 1.00 63.97 336 PHE A C 1
ATOM 2743 O O . PHE A 1 336 ? 5.731 16.736 -11.136 1.00 63.97 336 PHE A O 1
ATOM 2750 N N . CYS A 1 337 ? 5.553 17.000 -13.355 1.00 68.94 337 CYS A N 1
ATOM 2751 C CA . CYS A 1 337 ? 5.236 18.414 -13.218 1.00 68.94 337 CYS A CA 1
ATOM 2752 C C . CYS A 1 337 ? 3.867 18.609 -12.528 1.00 68.94 337 CYS A C 1
ATOM 2754 O O . CYS A 1 337 ? 2.953 17.790 -12.718 1.00 68.94 337 CYS A O 1
ATOM 2756 N N . PRO A 1 338 ? 3.684 19.686 -11.739 1.00 67.75 338 PRO A N 1
ATOM 2757 C CA . PRO A 1 338 ? 2.454 19.916 -10.977 1.00 67.75 338 PRO A CA 1
ATOM 2758 C C . PRO A 1 338 ? 1.178 19.895 -11.831 1.00 67.75 338 PRO A C 1
ATOM 2760 O O . PRO A 1 338 ? 0.117 19.460 -11.373 1.00 67.75 338 PRO A O 1
ATOM 2763 N N . GLU A 1 339 ? 1.267 20.333 -13.086 1.00 69.69 339 GLU A N 1
ATOM 2764 C CA . GLU A 1 339 ? 0.160 20.364 -14.039 1.00 69.69 339 GLU A CA 1
ATOM 2765 C C . GLU A 1 339 ? -0.276 18.952 -14.453 1.00 69.69 339 GLU A C 1
ATOM 2767 O O . GLU A 1 339 ? -1.473 18.649 -14.448 1.00 69.69 339 GLU A O 1
ATOM 2772 N N . ASN A 1 340 ? 0.678 18.063 -14.753 1.00 68.06 340 ASN A N 1
ATOM 2773 C CA . ASN A 1 340 ? 0.397 16.664 -15.087 1.00 68.06 340 ASN A CA 1
ATOM 2774 C C . ASN A 1 340 ? -0.191 15.925 -13.879 1.00 68.06 340 ASN A C 1
ATOM 2776 O O . ASN A 1 340 ? -1.218 15.257 -14.010 1.00 68.06 340 ASN A O 1
ATOM 2780 N N . ILE A 1 341 ? 0.381 16.134 -12.688 1.00 71.31 341 ILE A N 1
ATOM 2781 C CA . ILE A 1 341 ? -0.144 15.585 -11.429 1.00 71.31 341 ILE A CA 1
ATOM 2782 C C . ILE A 1 341 ? -1.583 16.058 -11.177 1.00 71.31 341 ILE A C 1
ATOM 2784 O O . ILE A 1 341 ? -2.451 15.273 -10.787 1.00 71.31 341 ILE A O 1
ATOM 2788 N N . THR A 1 342 ? -1.875 17.333 -11.433 1.00 70.88 342 THR A N 1
ATOM 2789 C CA . THR A 1 342 ? -3.229 17.882 -11.283 1.00 70.88 342 THR A CA 1
ATOM 2790 C C . THR A 1 342 ? -4.208 17.246 -12.271 1.00 70.88 342 THR A C 1
ATOM 2792 O O . THR A 1 342 ? -5.326 16.886 -11.893 1.00 70.88 342 THR A O 1
ATOM 2795 N N . CYS A 1 343 ? -3.798 17.059 -13.528 1.00 68.38 343 CYS A N 1
ATOM 2796 C CA . CYS A 1 343 ? -4.595 16.358 -14.534 1.00 68.38 343 CYS A CA 1
ATOM 2797 C C . CYS A 1 343 ? -4.890 14.909 -14.121 1.00 68.38 343 CYS A C 1
ATOM 2799 O O . CYS A 1 343 ? -6.045 14.478 -14.198 1.00 68.38 343 CYS A O 1
ATOM 2801 N N . TRP A 1 344 ? -3.884 14.188 -13.619 1.00 72.62 344 TRP A N 1
ATOM 2802 C CA . TRP A 1 344 ? -4.035 12.833 -13.082 1.00 72.62 344 TRP A CA 1
ATOM 2803 C C . TRP A 1 344 ? -5.006 12.786 -11.925 1.00 72.62 344 TRP A C 1
ATOM 2805 O O . TRP A 1 344 ? -5.997 12.064 -11.985 1.00 72.62 344 TRP A O 1
ATOM 2815 N N . ARG A 1 345 ? -4.793 13.617 -10.907 1.00 76.44 345 ARG A N 1
ATOM 2816 C CA . ARG A 1 345 ? -5.689 13.729 -9.757 1.00 76.44 345 ARG A CA 1
ATOM 2817 C C . ARG A 1 345 ? -7.131 13.958 -10.196 1.00 76.44 345 ARG A C 1
ATOM 2819 O O . ARG A 1 345 ? -8.027 13.259 -9.736 1.00 76.44 345 ARG A O 1
ATOM 2826 N N . ASN A 1 346 ? -7.371 14.892 -11.112 1.00 72.50 346 ASN A N 1
ATOM 2827 C CA . ASN A 1 346 ? -8.717 15.180 -11.607 1.00 72.50 346 ASN A CA 1
ATOM 2828 C C . ASN A 1 346 ? -9.333 13.992 -12.356 1.00 72.50 346 ASN A C 1
ATOM 2830 O O . ASN A 1 346 ? -10.532 13.749 -12.230 1.00 72.50 346 ASN A O 1
ATOM 2834 N N . HIS A 1 347 ? -8.538 13.249 -13.128 1.00 76.56 347 HIS A N 1
ATOM 2835 C CA . HIS A 1 347 ? -8.986 12.026 -13.789 1.00 76.56 347 HIS A CA 1
ATOM 2836 C C . HIS A 1 347 ? -9.345 10.933 -12.770 1.00 76.56 347 HIS A C 1
ATOM 2838 O O . HIS A 1 347 ? -10.462 10.420 -12.792 1.00 76.56 347 HIS A O 1
ATOM 2844 N N . LEU A 1 348 ? -8.454 10.655 -11.819 1.00 77.44 348 LEU A N 1
ATOM 2845 C CA . LEU A 1 348 ? -8.638 9.646 -10.773 1.00 77.44 348 LEU A CA 1
ATOM 2846 C C . LEU A 1 348 ? -9.840 9.958 -9.868 1.00 77.44 348 LEU A C 1
ATOM 2848 O O . LEU A 1 348 ? -10.648 9.087 -9.551 1.00 77.44 348 LEU A O 1
ATOM 2852 N N . LEU A 1 349 ? -10.027 11.224 -9.488 1.00 76.81 349 LEU A N 1
ATOM 2853 C CA . LEU A 1 349 ? -11.153 11.628 -8.645 1.00 76.81 349 LEU A CA 1
ATOM 2854 C C . LEU A 1 349 ? -12.511 11.529 -9.360 1.00 76.81 349 LEU A C 1
ATOM 2856 O O . LEU A 1 349 ? -13.529 11.329 -8.688 1.00 76.81 349 LEU A O 1
ATOM 2860 N N . LYS A 1 350 ? -12.558 11.583 -10.701 1.00 73.25 350 LYS A N 1
ATOM 2861 C CA . LYS A 1 350 ? -13.791 11.283 -11.453 1.00 73.25 350 LYS A CA 1
ATOM 2862 C C . LYS A 1 350 ? -14.234 9.834 -11.256 1.00 73.25 350 LYS A C 1
ATOM 2864 O O . LYS A 1 350 ? -15.438 9.591 -11.184 1.00 73.25 350 LYS A O 1
ATOM 2869 N N . GLU A 1 351 ? -13.310 8.885 -11.096 1.00 69.19 351 GLU A N 1
ATOM 2870 C CA . GLU A 1 351 ? -13.663 7.483 -10.838 1.00 69.19 351 GLU A CA 1
ATOM 2871 C C . GLU A 1 351 ? -14.451 7.311 -9.534 1.00 69.19 351 GLU A C 1
ATOM 2873 O O . GLU A 1 351 ? -15.389 6.513 -9.467 1.00 69.19 351 GLU A O 1
ATOM 2878 N N . VAL A 1 352 ? -14.124 8.099 -8.503 1.00 66.38 352 VAL A N 1
ATOM 2879 C CA . VAL A 1 352 ? -14.850 8.092 -7.221 1.00 66.38 352 VAL A CA 1
ATOM 2880 C C . VAL A 1 352 ? -16.295 8.545 -7.411 1.00 66.38 352 VAL A C 1
ATOM 2882 O O . VAL A 1 352 ? -17.204 7.962 -6.818 1.00 66.38 352 VAL A O 1
ATOM 2885 N N . ILE A 1 353 ? -16.512 9.572 -8.237 1.00 63.03 353 ILE A N 1
ATOM 2886 C CA . ILE A 1 353 ? -17.840 10.124 -8.535 1.00 63.03 353 ILE A CA 1
ATOM 2887 C C . ILE A 1 353 ? -18.665 9.096 -9.315 1.00 63.03 353 ILE A C 1
ATOM 2889 O O . ILE A 1 353 ? -19.760 8.740 -8.883 1.00 63.03 353 ILE A O 1
ATOM 2893 N N . LEU A 1 354 ? -18.096 8.527 -10.381 1.00 58.97 354 LEU A N 1
ATOM 2894 C CA . LEU A 1 354 ? -18.753 7.505 -11.203 1.00 58.97 354 LEU A CA 1
ATOM 2895 C C . LEU A 1 354 ? -19.122 6.252 -10.392 1.00 58.97 354 LEU A C 1
ATOM 2897 O O . LEU A 1 354 ? -20.176 5.654 -10.601 1.00 58.97 354 LEU A O 1
ATOM 2901 N N . ARG A 1 355 ? -18.290 5.861 -9.417 1.00 62.25 355 ARG A N 1
ATOM 2902 C CA . ARG A 1 355 ? -18.582 4.732 -8.516 1.00 62.25 355 ARG A CA 1
ATOM 2903 C C . ARG A 1 355 ? -19.558 5.082 -7.385 1.00 62.25 355 ARG A C 1
ATOM 2905 O O . ARG A 1 355 ? -20.201 4.174 -6.854 1.00 62.25 355 ARG A O 1
ATOM 2912 N N . LYS A 1 356 ? -19.695 6.360 -7.008 1.00 54.47 356 LYS A N 1
ATOM 2913 C CA . LYS A 1 356 ? -20.673 6.831 -6.006 1.00 54.47 356 LYS A CA 1
ATOM 2914 C C . LYS A 1 356 ? -22.113 6.702 -6.508 1.00 54.47 356 LYS A C 1
ATOM 2916 O O . LYS A 1 356 ? -22.976 6.295 -5.726 1.00 54.47 356 LYS A O 1
ATOM 2921 N N . ASP A 1 357 ? -22.361 6.965 -7.790 1.00 47.44 357 ASP A N 1
ATOM 2922 C CA . ASP A 1 357 ? -23.710 6.899 -8.373 1.00 47.44 357 ASP A CA 1
ATOM 2923 C C . ASP A 1 357 ? -24.273 5.468 -8.439 1.00 47.44 357 ASP A C 1
ATOM 2925 O O . ASP A 1 357 ? -25.482 5.270 -8.350 1.00 47.44 357 ASP A O 1
ATOM 2929 N N . VAL A 1 358 ? -23.410 4.448 -8.453 1.00 46.59 358 VAL A N 1
ATOM 2930 C CA . VAL A 1 358 ? -23.817 3.029 -8.479 1.00 46.59 358 VAL A CA 1
ATOM 2931 C C . VAL A 1 358 ? -24.240 2.499 -7.094 1.00 46.59 358 VAL A C 1
ATOM 2933 O O . VAL A 1 358 ? -24.905 1.467 -7.007 1.00 46.59 358 VAL A O 1
ATOM 2936 N N . ARG A 1 359 ? -23.878 3.169 -5.986 1.00 47.03 359 ARG A N 1
ATOM 2937 C CA . ARG A 1 359 ? -24.081 2.640 -4.614 1.00 47.03 359 ARG A CA 1
ATOM 2938 C C . ARG A 1 359 ? -24.915 3.495 -3.663 1.00 47.03 359 ARG A C 1
ATOM 2940 O O . ARG A 1 359 ? -25.163 3.039 -2.543 1.00 47.03 359 ARG A O 1
ATOM 2947 N N . ARG A 1 360 ? -25.418 4.667 -4.074 1.00 41.25 360 ARG A N 1
ATOM 2948 C CA . ARG A 1 360 ? -26.391 5.437 -3.262 1.00 41.25 360 ARG A CA 1
ATOM 2949 C C . ARG A 1 360 ? -27.614 4.605 -2.836 1.00 41.25 360 ARG A C 1
ATOM 2951 O O . ARG A 1 360 ? -28.221 4.911 -1.821 1.00 41.25 360 ARG A O 1
ATOM 2958 N N . THR A 1 361 ? -27.911 3.514 -3.536 1.00 37.78 361 THR A N 1
ATOM 2959 C CA . THR A 1 361 ? -28.999 2.570 -3.246 1.00 37.78 361 THR A CA 1
ATOM 2960 C C . THR A 1 361 ? -28.693 1.481 -2.204 1.00 37.78 361 THR A C 1
ATOM 2962 O O . THR A 1 361 ? -29.598 0.713 -1.899 1.00 37.78 361 THR A O 1
ATOM 2965 N N . LYS A 1 362 ? -27.476 1.371 -1.634 1.00 38.41 362 LYS A N 1
ATOM 2966 C CA . LYS A 1 362 ? -27.133 0.260 -0.705 1.00 38.41 362 LYS A CA 1
ATOM 2967 C C . LYS A 1 362 ? -26.489 0.623 0.641 1.00 38.41 362 LYS A C 1
ATOM 2969 O O . LYS A 1 362 ? -26.384 -0.256 1.482 1.00 38.41 362 LYS A O 1
ATOM 2974 N N . ILE A 1 363 ? -26.055 1.865 0.871 1.00 38.41 363 ILE A N 1
ATOM 2975 C CA . ILE A 1 363 ? -25.192 2.220 2.028 1.00 38.41 363 ILE A CA 1
ATOM 2976 C C . ILE A 1 363 ? -25.983 2.778 3.237 1.00 38.41 363 ILE A C 1
ATOM 2978 O O . ILE A 1 363 ? -25.409 3.188 4.236 1.00 38.41 363 ILE A O 1
ATOM 2982 N N . GLN A 1 364 ? -27.317 2.784 3.203 1.00 35.72 364 GLN A N 1
ATOM 2983 C CA . GLN A 1 364 ? -28.115 3.472 4.229 1.00 35.72 364 GLN A CA 1
ATOM 2984 C C . GLN A 1 364 ? -28.456 2.659 5.496 1.00 35.72 364 GLN A C 1
ATOM 2986 O O . GLN A 1 364 ? -29.326 3.092 6.245 1.00 35.72 364 GLN A O 1
ATOM 2991 N N . GLN A 1 365 ? -27.806 1.520 5.771 1.00 35.78 365 GLN A N 1
ATOM 2992 C CA . GLN A 1 365 ? -28.184 0.671 6.919 1.00 35.78 365 GLN A CA 1
ATOM 2993 C C . GLN A 1 365 ? -27.054 0.148 7.818 1.00 35.78 365 GLN A C 1
ATOM 2995 O O . GLN A 1 365 ? -27.355 -0.586 8.757 1.00 35.78 365 GLN A O 1
ATOM 3000 N N . ASP A 1 366 ? -25.801 0.565 7.634 1.00 40.59 366 ASP A N 1
ATOM 3001 C CA . ASP A 1 366 ? -24.750 0.181 8.584 1.00 40.59 366 ASP A CA 1
ATOM 3002 C C . ASP A 1 366 ? -24.744 1.146 9.779 1.00 40.59 366 ASP A C 1
ATOM 3004 O O . ASP A 1 366 ? -24.734 2.370 9.622 1.00 40.59 366 ASP A O 1
ATOM 3008 N N . GLN A 1 367 ? -24.840 0.555 10.973 1.00 43.69 367 GLN A N 1
ATOM 3009 C CA . GLN A 1 367 ? -25.003 1.184 12.282 1.00 43.69 367 GLN A CA 1
ATOM 3010 C C . GLN A 1 367 ? -24.141 2.445 12.420 1.00 43.69 367 GLN A C 1
ATOM 3012 O O . GLN A 1 367 ? -22.928 2.381 12.608 1.00 43.69 367 GLN A O 1
ATOM 3017 N N . GLN A 1 368 ? -24.773 3.620 12.345 1.00 47.84 368 GLN A N 1
ATOM 3018 C CA . GLN A 1 368 ? -24.106 4.870 12.681 1.00 47.84 368 GLN A CA 1
ATOM 3019 C C . GLN A 1 368 ? -23.797 4.855 14.176 1.00 47.84 368 GLN A C 1
ATOM 3021 O O . GLN A 1 368 ? -24.632 5.203 15.007 1.00 47.84 368 GLN A O 1
ATOM 3026 N N . MET A 1 369 ? -22.577 4.456 14.523 1.00 52.72 369 MET A N 1
ATOM 3027 C CA . MET A 1 369 ? -22.013 4.803 15.813 1.00 52.72 369 MET A CA 1
ATOM 3028 C C . MET A 1 369 ? -21.983 6.337 15.900 1.00 52.72 369 MET A C 1
ATOM 3030 O O . MET A 1 369 ? -21.271 6.998 15.131 1.00 52.72 369 MET A O 1
ATOM 3034 N N . ASN A 1 370 ? -22.802 6.897 16.798 1.00 51.81 370 ASN A N 1
ATOM 3035 C CA . ASN A 1 370 ? -22.802 8.315 17.167 1.00 51.81 370 ASN A CA 1
ATOM 3036 C C . ASN A 1 370 ? -21.515 8.618 17.936 1.00 51.81 370 ASN A C 1
ATOM 3038 O O . ASN A 1 370 ? -21.496 8.678 19.159 1.00 51.81 370 ASN A O 1
ATOM 3042 N N . VAL A 1 371 ? -20.422 8.726 17.195 1.00 60.53 371 VAL A N 1
ATOM 3043 C CA . VAL A 1 371 ? -19.076 8.922 17.718 1.00 60.53 371 VAL A CA 1
ATOM 3044 C C . VAL A 1 371 ? -18.591 10.294 17.296 1.00 60.53 371 VAL A C 1
ATOM 3046 O O . VAL A 1 371 ? -18.859 10.738 16.177 1.00 60.53 371 VAL A O 1
ATOM 3049 N N . VAL A 1 372 ? -17.888 10.975 18.199 1.00 65.19 372 VAL A N 1
ATOM 3050 C CA . VAL A 1 372 ? -17.249 12.258 17.908 1.00 65.19 372 VAL A CA 1
ATOM 3051 C C . VAL A 1 372 ? -16.191 12.017 16.832 1.00 65.19 372 VAL A C 1
ATOM 3053 O O . VAL A 1 372 ? -15.182 11.367 17.077 1.00 65.19 372 VAL A O 1
ATOM 3056 N N . ARG A 1 373 ? -16.444 12.503 15.614 1.00 75.88 373 ARG A N 1
ATOM 3057 C CA . ARG A 1 373 ? -15.521 12.367 14.478 1.00 75.88 373 ARG A CA 1
ATOM 3058 C C . ARG A 1 373 ? -14.699 13.630 14.315 1.00 75.88 373 ARG A C 1
ATOM 3060 O O . ARG A 1 373 ? -15.220 14.733 14.477 1.00 75.88 373 ARG A O 1
ATOM 3067 N N . THR A 1 374 ? -13.454 13.494 13.885 1.00 82.31 374 THR A N 1
ATOM 3068 C CA . THR A 1 374 ? -12.605 14.652 13.591 1.00 82.31 374 THR A CA 1
ATOM 3069 C C . THR A 1 374 ? -13.098 15.372 12.332 1.00 82.31 374 THR A C 1
ATOM 3071 O O . THR A 1 374 ? -13.599 14.744 11.392 1.00 82.31 374 THR A O 1
ATOM 3074 N N . LYS A 1 375 ? -13.008 16.706 12.320 1.00 86.38 375 LYS A N 1
ATOM 3075 C CA . LYS A 1 375 ? -13.406 17.541 11.177 1.00 86.38 375 LYS A CA 1
ATOM 3076 C C . LYS A 1 375 ? -12.289 17.595 10.144 1.00 86.38 375 LYS A C 1
ATOM 3078 O O . LYS A 1 375 ? -11.160 17.922 10.488 1.00 86.38 375 LYS A O 1
ATOM 3083 N N . VAL A 1 376 ? -12.626 17.359 8.879 1.00 87.25 376 VAL A N 1
ATOM 3084 C CA . VAL A 1 376 ? -11.709 17.522 7.739 1.00 87.25 376 VAL A CA 1
ATOM 3085 C C . VAL A 1 376 ? -12.370 18.298 6.600 1.00 87.25 376 VAL A C 1
ATOM 3087 O O . VAL A 1 376 ? -13.596 18.457 6.548 1.00 87.25 376 VAL A O 1
ATOM 3090 N N . SER A 1 377 ? -11.557 18.789 5.663 1.00 87.25 377 SER A N 1
ATOM 3091 C CA . SER A 1 377 ? -12.061 19.414 4.440 1.00 87.25 377 SER A CA 1
ATOM 3092 C C . SER A 1 377 ? -12.708 18.379 3.509 1.00 87.25 377 SER A C 1
ATOM 3094 O O . SER A 1 377 ? -12.386 17.188 3.534 1.00 87.25 377 SER A O 1
ATOM 3096 N N . HIS A 1 378 ? -13.608 18.833 2.634 1.00 83.81 378 HIS A N 1
ATOM 3097 C CA . HIS A 1 378 ? -14.251 17.950 1.656 1.00 83.81 378 HIS A CA 1
ATOM 3098 C C . HIS A 1 378 ? -13.241 17.293 0.697 1.00 83.81 378 HIS A C 1
ATOM 3100 O O . HIS A 1 378 ? -13.399 16.127 0.337 1.00 83.81 378 HIS A O 1
ATOM 3106 N N . GLY A 1 379 ? -12.182 18.023 0.326 1.00 83.38 379 GLY A N 1
ATOM 3107 C CA . GLY A 1 379 ? -11.111 17.516 -0.533 1.00 83.38 379 GLY A CA 1
ATOM 3108 C C . GLY A 1 379 ? -10.350 16.349 0.099 1.00 83.38 379 GLY A C 1
ATOM 3109 O O . GLY A 1 379 ? -10.118 15.347 -0.576 1.00 83.38 379 GLY A O 1
ATOM 3110 N N . ILE A 1 380 ? -10.041 16.432 1.399 1.00 89.12 380 ILE A N 1
ATOM 3111 C CA . ILE A 1 380 ? -9.402 15.338 2.149 1.00 89.12 380 ILE A CA 1
ATOM 3112 C C . ILE A 1 380 ? -10.305 14.103 2.155 1.00 89.12 380 ILE A C 1
ATOM 3114 O O . ILE A 1 380 ? -9.854 13.009 1.824 1.00 89.12 380 ILE A O 1
ATOM 3118 N N . LEU A 1 381 ? -11.597 14.271 2.453 1.00 88.56 381 LEU A N 1
ATOM 3119 C CA . LEU A 1 381 ? -12.527 13.142 2.482 1.00 88.56 381 LEU A CA 1
ATOM 3120 C C . LEU A 1 381 ? -12.643 12.449 1.114 1.00 88.56 381 LEU A C 1
ATOM 3122 O O . LEU A 1 381 ? -12.652 11.223 1.047 1.00 88.56 381 LEU A O 1
ATOM 3126 N N . ILE A 1 382 ? -12.712 13.210 0.017 1.00 84.12 382 ILE A N 1
ATOM 3127 C CA . ILE A 1 382 ? -12.766 12.645 -1.341 1.00 84.12 382 ILE A CA 1
ATOM 3128 C C . ILE A 1 382 ? -11.497 11.845 -1.670 1.00 84.12 382 ILE A C 1
ATOM 3130 O O . ILE A 1 382 ? -11.592 10.768 -2.258 1.00 84.12 382 ILE A O 1
ATOM 3134 N N . ARG A 1 383 ? -10.320 12.350 -1.294 1.00 89.50 383 ARG A N 1
ATOM 3135 C CA . ARG A 1 383 ? -9.043 11.654 -1.507 1.00 89.50 383 ARG A CA 1
ATOM 3136 C C . ARG A 1 383 ? -8.955 10.372 -0.678 1.00 89.50 383 ARG A C 1
ATOM 3138 O O . ARG A 1 383 ? -8.605 9.328 -1.219 1.00 89.50 383 ARG A O 1
ATOM 3145 N N . ALA A 1 384 ? -9.375 10.412 0.586 1.00 92.44 384 ALA A N 1
ATOM 3146 C CA . ALA A 1 384 ? -9.466 9.217 1.424 1.00 92.44 384 ALA A CA 1
ATOM 3147 C C . ALA A 1 384 ? -10.428 8.173 0.823 1.00 92.44 384 ALA A C 1
ATOM 3149 O O . ALA A 1 384 ? -10.127 6.982 0.811 1.00 92.44 384 ALA A O 1
ATOM 3150 N N . GLU A 1 385 ? -11.555 8.614 0.252 1.00 89.75 385 GLU A N 1
ATOM 3151 C CA . GLU A 1 385 ? -12.505 7.741 -0.455 1.00 89.75 385 GLU A CA 1
ATOM 3152 C C . GLU A 1 385 ? -11.908 7.118 -1.723 1.00 89.75 385 GLU A C 1
ATOM 3154 O O . GLU A 1 385 ? -12.209 5.965 -2.045 1.00 89.75 385 GLU A O 1
ATOM 3159 N N . TYR A 1 386 ? -11.044 7.844 -2.439 1.00 89.38 386 TYR A N 1
ATOM 3160 C CA . TYR A 1 386 ? -10.283 7.266 -3.543 1.00 89.38 386 TYR A CA 1
ATOM 3161 C C . TYR A 1 386 ? -9.373 6.137 -3.045 1.00 89.38 386 TYR A C 1
ATOM 3163 O O . TYR A 1 386 ? -9.437 5.030 -3.583 1.00 89.38 386 TYR A O 1
ATOM 3171 N N . ILE A 1 387 ? -8.581 6.379 -1.994 1.00 93.50 387 ILE A N 1
ATOM 3172 C CA . ILE A 1 387 ? -7.643 5.387 -1.440 1.00 93.50 387 ILE A CA 1
ATOM 3173 C C . ILE A 1 387 ? -8.397 4.134 -0.970 1.00 93.50 387 ILE A C 1
ATOM 3175 O O . ILE A 1 387 ? -8.062 3.015 -1.361 1.00 93.50 387 ILE A O 1
ATOM 3179 N N . ALA A 1 388 ? -9.490 4.317 -0.227 1.00 91.75 388 ALA A N 1
ATOM 3180 C CA . ALA A 1 388 ? -10.296 3.224 0.311 1.00 91.75 388 ALA A CA 1
ATOM 3181 C C . ALA A 1 388 ? -10.978 2.360 -0.769 1.00 91.75 388 ALA A C 1
ATOM 3183 O O . ALA A 1 388 ? -11.288 1.191 -0.534 1.00 91.75 388 ALA A O 1
ATOM 3184 N N . ARG A 1 389 ? -11.251 2.906 -1.965 1.00 86.88 389 ARG A N 1
ATOM 3185 C CA . ARG A 1 389 ? -12.118 2.243 -2.961 1.00 86.88 389 ARG A CA 1
ATOM 3186 C C . ARG A 1 389 ? -11.436 1.937 -4.284 1.00 86.88 389 ARG A C 1
ATOM 3188 O O . ARG A 1 389 ? -11.654 0.856 -4.840 1.00 86.88 389 ARG A O 1
ATOM 3195 N N . CYS A 1 390 ? -10.636 2.857 -4.799 1.00 85.44 390 CYS A N 1
ATOM 3196 C CA . CYS A 1 390 ? -10.182 2.855 -6.188 1.00 85.44 390 CYS A CA 1
ATOM 3197 C C . CYS A 1 390 ? -8.703 2.502 -6.332 1.00 85.44 390 CYS A C 1
ATOM 3199 O O . CYS A 1 390 ? -8.375 1.811 -7.289 1.00 85.44 390 CYS A O 1
ATOM 3201 N N . TRP A 1 391 ? -7.865 2.858 -5.354 1.00 91.44 391 TRP A N 1
ATOM 3202 C CA . TRP A 1 391 ? -6.415 2.647 -5.414 1.00 91.44 391 TRP A CA 1
ATOM 3203 C C . TRP A 1 391 ? -6.017 1.214 -5.813 1.00 91.44 391 TRP A C 1
ATOM 3205 O O . TRP A 1 391 ? -6.487 0.231 -5.223 1.00 91.44 391 TRP A O 1
ATOM 3215 N N . SER A 1 392 ? -5.167 1.093 -6.833 1.00 82.50 392 SER A N 1
ATOM 3216 C CA . SER A 1 392 ? -4.625 -0.180 -7.309 1.00 82.50 392 SER A CA 1
ATOM 3217 C C . SER A 1 392 ? -3.313 -0.470 -6.586 1.00 82.50 392 SER A C 1
ATOM 3219 O O . SER A 1 392 ? -2.248 -0.106 -7.058 1.00 82.50 392 SER A O 1
ATOM 3221 N N . TYR A 1 393 ? -3.390 -1.083 -5.411 1.00 84.44 393 TYR A N 1
ATOM 3222 C CA . TYR A 1 393 ? -2.226 -1.365 -4.569 1.00 84.44 393 TYR A CA 1
ATOM 3223 C C . TYR A 1 393 ? -1.407 -2.579 -5.057 1.00 84.44 393 TYR A C 1
ATOM 3225 O O . TYR A 1 393 ? -1.991 -3.530 -5.596 1.00 84.44 393 TYR A O 1
ATOM 3233 N N . PRO A 1 394 ? -0.077 -2.610 -4.826 1.00 84.06 394 PRO A N 1
ATOM 3234 C CA . PRO A 1 394 ? 0.758 -3.779 -5.082 1.00 84.06 394 PRO A CA 1
ATOM 3235 C C . PRO A 1 394 ? 0.618 -4.800 -3.947 1.00 84.06 394 PRO A C 1
ATOM 3237 O O . PRO A 1 394 ? 0.403 -4.431 -2.790 1.00 84.06 394 PRO A O 1
ATOM 3240 N N . THR A 1 395 ? 0.780 -6.083 -4.260 1.00 83.25 395 THR A N 1
ATOM 3241 C CA . THR A 1 395 ? 0.762 -7.184 -3.281 1.00 83.25 395 THR A CA 1
ATOM 3242 C C . THR A 1 395 ? 2.008 -8.038 -3.425 1.00 83.25 395 THR A C 1
ATOM 3244 O O . THR A 1 395 ? 2.363 -8.393 -4.547 1.00 83.25 395 THR A O 1
ATOM 3247 N N . TYR A 1 396 ? 2.586 -8.424 -2.296 1.00 82.56 396 TYR A N 1
ATOM 3248 C CA . TYR A 1 396 ? 3.848 -9.150 -2.189 1.00 82.56 396 TYR A CA 1
ATOM 3249 C C . TYR A 1 396 ? 3.661 -10.475 -1.445 1.00 82.56 396 TYR A C 1
ATOM 3251 O O . TYR A 1 396 ? 2.663 -10.672 -0.747 1.00 82.56 396 TYR A O 1
ATOM 3259 N N . VAL A 1 397 ? 4.637 -11.373 -1.559 1.00 80.19 397 VAL A N 1
ATOM 3260 C CA . VAL A 1 397 ? 4.701 -12.640 -0.812 1.00 80.19 397 VAL A CA 1
ATOM 3261 C C . VAL A 1 397 ? 4.759 -12.371 0.692 1.00 80.19 397 VAL A C 1
ATOM 3263 O O . VAL A 1 397 ? 4.113 -13.062 1.472 1.00 80.19 397 VAL A O 1
ATOM 3266 N N . ALA A 1 398 ? 5.459 -11.313 1.111 1.00 78.19 398 ALA A N 1
ATOM 3267 C CA . ALA A 1 398 ? 5.509 -10.900 2.515 1.00 78.19 398 ALA A CA 1
ATOM 3268 C C . ALA A 1 398 ? 4.114 -10.605 3.111 1.00 78.19 398 ALA A C 1
ATOM 3270 O O . ALA A 1 398 ? 3.913 -10.777 4.313 1.00 78.19 398 ALA A O 1
ATOM 3271 N N . ASP A 1 399 ? 3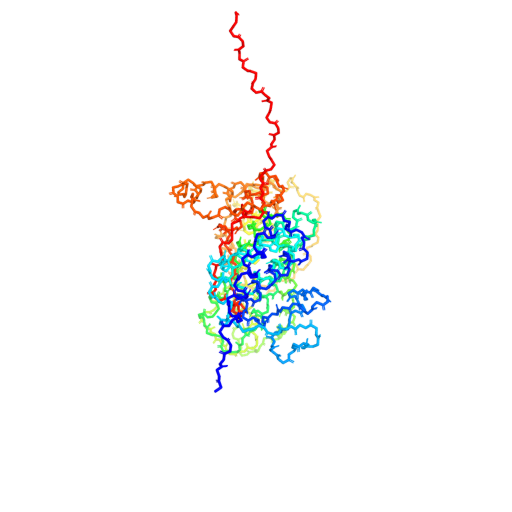.132 -10.230 2.280 1.00 85.94 399 ASP A N 1
ATOM 3272 C CA . ASP A 1 399 ? 1.760 -9.961 2.728 1.00 85.94 399 ASP A CA 1
ATOM 3273 C C . ASP A 1 399 ? 0.980 -11.244 3.077 1.00 85.94 399 ASP A C 1
ATOM 3275 O O . ASP A 1 399 ? -0.116 -11.160 3.633 1.00 85.94 399 ASP A O 1
ATOM 3279 N N . GLU A 1 400 ? 1.497 -12.436 2.754 1.00 85.69 400 GLU A N 1
ATOM 3280 C CA . GLU A 1 400 ? 0.871 -13.717 3.117 1.00 85.69 400 GLU A CA 1
ATOM 3281 C C . GLU A 1 400 ? 0.918 -13.996 4.624 1.00 85.69 400 GLU A C 1
ATOM 3283 O O . GLU A 1 400 ? 0.099 -14.762 5.126 1.00 85.69 400 GLU A O 1
ATOM 3288 N N . GLY A 1 401 ? 1.830 -13.345 5.355 1.00 85.19 401 GLY A N 1
ATOM 3289 C CA . GLY A 1 401 ? 1.881 -13.411 6.817 1.00 85.19 401 GLY A CA 1
ATOM 3290 C C . GLY A 1 401 ? 0.766 -12.626 7.519 1.00 85.19 401 GLY A C 1
ATOM 3291 O O . GLY A 1 401 ? 0.594 -12.773 8.728 1.00 85.19 401 GLY A O 1
ATOM 3292 N N . LEU A 1 402 ? 0.015 -11.797 6.786 1.00 90.19 402 LEU A N 1
ATOM 3293 C CA . LEU A 1 402 ? -1.090 -11.002 7.322 1.00 90.19 402 LEU A CA 1
ATOM 3294 C C . LEU A 1 402 ? -2.386 -11.817 7.391 1.00 90.19 402 LEU A C 1
ATOM 3296 O O . LEU A 1 402 ? -2.617 -12.739 6.607 1.00 90.19 402 LEU A O 1
ATOM 3300 N N . LEU A 1 403 ? -3.293 -11.423 8.287 1.00 90.06 403 LEU A N 1
ATOM 3301 C CA . LEU A 1 403 ? -4.628 -12.010 8.366 1.00 90.06 403 LEU A CA 1
ATOM 3302 C C . LEU A 1 403 ? -5.360 -11.796 7.035 1.00 90.06 403 LEU A C 1
ATOM 3304 O O . LEU A 1 403 ? -5.553 -10.662 6.592 1.00 90.06 403 LEU A O 1
ATOM 3308 N N . ALA A 1 404 ? -5.785 -12.891 6.398 1.00 89.06 404 ALA A N 1
ATOM 3309 C CA . ALA A 1 404 ? -6.428 -12.901 5.082 1.00 89.06 404 ALA A CA 1
ATOM 3310 C C . ALA A 1 404 ? -7.888 -12.402 5.128 1.00 89.06 404 ALA A C 1
ATOM 3312 O O . ALA A 1 404 ? -8.824 -13.095 4.732 1.00 89.06 404 ALA A O 1
ATOM 3313 N N . MET A 1 405 ? -8.086 -11.185 5.625 1.00 88.69 405 MET A N 1
ATOM 3314 C CA . MET A 1 405 ? -9.373 -10.520 5.764 1.00 88.69 405 MET A CA 1
ATOM 3315 C C . MET A 1 405 ? -9.260 -9.076 5.273 1.00 88.69 405 MET A C 1
ATOM 3317 O O . MET A 1 405 ? -8.246 -8.410 5.467 1.00 88.69 405 MET A O 1
ATOM 3321 N N . ASN A 1 406 ? -10.320 -8.611 4.613 1.00 87.75 406 ASN A N 1
ATOM 3322 C CA . ASN A 1 406 ? -10.420 -7.258 4.088 1.00 87.75 406 ASN A CA 1
ATOM 3323 C C . ASN A 1 406 ? -11.466 -6.486 4.901 1.00 87.75 406 ASN A C 1
ATOM 3325 O O . ASN A 1 406 ? -12.659 -6.769 4.765 1.00 87.75 406 ASN A O 1
ATOM 3329 N N . LEU A 1 407 ? -11.007 -5.552 5.738 1.00 88.81 407 LEU A N 1
ATOM 3330 C CA . LEU A 1 407 ? -11.849 -4.772 6.649 1.00 88.81 407 LEU A CA 1
ATOM 3331 C C . LEU A 1 407 ? -12.766 -3.806 5.886 1.00 88.81 407 LEU A C 1
ATOM 3333 O O . LEU A 1 407 ? -13.880 -3.546 6.330 1.00 88.81 407 LEU A O 1
ATOM 3337 N N . LYS A 1 408 ? -12.337 -3.316 4.713 1.00 89.88 408 LYS A N 1
ATOM 3338 C CA . LYS A 1 408 ? -13.091 -2.374 3.864 1.00 89.88 408 LYS A CA 1
ATOM 3339 C C . LYS A 1 408 ? -13.565 -1.144 4.642 1.00 89.88 408 LYS A C 1
ATOM 3341 O O . LYS A 1 408 ? -14.723 -0.736 4.512 1.00 89.88 408 LYS A O 1
ATOM 3346 N N . LEU A 1 409 ? -12.670 -0.574 5.446 1.00 91.75 409 LEU A N 1
ATOM 3347 C CA . LEU A 1 409 ? -12.972 0.585 6.278 1.00 91.75 409 LEU A CA 1
ATOM 3348 C C . LEU A 1 409 ? -13.387 1.775 5.411 1.00 91.75 409 LEU A C 1
ATOM 3350 O O . LEU A 1 409 ? -12.850 1.997 4.320 1.00 91.75 409 LEU A O 1
ATOM 3354 N N . CYS A 1 410 ? -14.362 2.542 5.892 1.00 90.62 410 CYS A N 1
ATOM 3355 C CA . CYS A 1 410 ? -14.878 3.699 5.178 1.00 90.62 410 CYS A CA 1
AT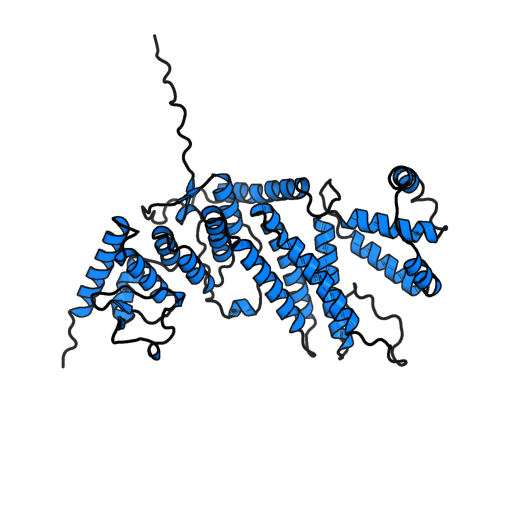OM 3356 C C . CYS A 1 410 ? -14.370 4.991 5.830 1.00 90.62 410 CYS A C 1
ATOM 3358 O O . CYS A 1 410 ? -14.590 5.187 7.022 1.00 90.62 410 CYS A O 1
ATOM 3360 N N . PRO A 1 411 ? -13.801 5.952 5.073 1.00 90.19 411 PRO A N 1
ATOM 3361 C CA . PRO A 1 411 ? -13.289 7.203 5.645 1.00 90.19 411 PRO A CA 1
ATOM 3362 C C . PRO A 1 411 ? -14.318 7.961 6.495 1.00 90.19 411 PRO A C 1
ATOM 3364 O O . PRO A 1 411 ? -13.980 8.587 7.497 1.00 90.19 411 PRO A O 1
ATOM 3367 N N . SER A 1 412 ? -15.595 7.879 6.110 1.00 87.62 412 SER A N 1
ATOM 3368 C CA . SER A 1 412 ? -16.709 8.513 6.816 1.00 87.62 412 SER A CA 1
ATOM 3369 C C . SER A 1 412 ? -16.934 7.990 8.234 1.00 87.62 412 SER A C 1
ATOM 3371 O O . SER A 1 412 ? -17.622 8.658 8.999 1.00 87.62 412 SER A O 1
ATOM 3373 N N . GLU A 1 413 ? -16.411 6.813 8.585 1.00 86.88 413 GLU A N 1
ATOM 3374 C CA . GLU A 1 413 ? -16.480 6.249 9.941 1.00 86.88 413 GLU A CA 1
ATOM 3375 C C . GLU A 1 413 ? -15.522 6.979 10.899 1.00 86.88 413 GLU A C 1
ATOM 3377 O O . GLU A 1 413 ? -15.820 7.097 12.084 1.00 86.88 413 GLU A O 1
ATOM 3382 N N . PHE A 1 414 ? -14.434 7.551 10.370 1.00 89.25 414 PHE A N 1
ATOM 3383 C CA . PHE A 1 414 ? -13.341 8.170 11.132 1.00 89.25 414 PHE A CA 1
ATOM 3384 C C . PHE A 1 414 ? -13.446 9.698 11.186 1.00 89.25 414 PHE A C 1
ATOM 3386 O O . PHE A 1 414 ? -13.170 10.326 12.209 1.00 89.25 414 PHE A O 1
ATOM 3393 N N . VAL A 1 415 ? -13.863 10.317 10.078 1.00 87.81 415 VAL A N 1
ATOM 3394 C CA . VAL A 1 415 ? -13.887 11.778 9.921 1.00 87.81 415 VAL A CA 1
ATOM 3395 C C . VAL A 1 415 ? -15.207 12.265 9.325 1.00 87.81 415 VAL A C 1
ATOM 3397 O O . VAL A 1 415 ? -15.931 11.519 8.664 1.00 87.81 415 VAL A O 1
ATOM 3400 N N . HIS A 1 416 ? -15.531 13.541 9.540 1.00 85.06 416 HIS A N 1
ATOM 3401 C CA . HIS A 1 416 ? -16.685 14.193 8.919 1.00 85.06 416 HIS A CA 1
ATOM 3402 C C . HIS A 1 416 ? -16.308 15.532 8.278 1.00 85.06 416 HIS A C 1
ATOM 3404 O O . HIS A 1 416 ? -15.320 16.170 8.644 1.00 85.06 416 HIS A O 1
ATOM 3410 N N . VAL A 1 417 ? -17.104 15.960 7.295 1.00 79.88 417 VAL A N 1
ATOM 3411 C CA . VAL A 1 417 ? -16.891 17.241 6.612 1.00 79.88 417 VAL A CA 1
ATOM 3412 C C . VAL A 1 417 ? -17.302 18.373 7.545 1.00 79.88 417 VAL A C 1
ATOM 3414 O O . VAL A 1 417 ? -18.412 18.360 8.079 1.00 79.88 417 VAL A O 1
ATOM 3417 N N . ALA A 1 418 ? -16.437 19.374 7.709 1.00 70.81 418 ALA A N 1
ATOM 3418 C CA . ALA A 1 418 ? -16.836 20.619 8.352 1.00 70.81 418 ALA A CA 1
ATOM 3419 C C . ALA A 1 418 ? -17.975 21.264 7.540 1.00 70.81 418 ALA A C 1
ATOM 3421 O O . ALA A 1 418 ? -17.769 21.682 6.402 1.00 70.81 418 ALA A O 1
ATOM 3422 N N . THR A 1 419 ? -19.183 21.338 8.102 1.00 55.22 419 THR A N 1
ATOM 3423 C CA . THR A 1 419 ? -20.257 22.152 7.523 1.00 55.22 419 THR A CA 1
ATOM 3424 C C . THR A 1 419 ? -19.810 23.605 7.548 1.00 55.22 419 THR A C 1
ATOM 3426 O O . THR A 1 419 ? -19.653 24.184 8.625 1.00 55.22 419 THR A O 1
ATOM 3429 N N . THR A 1 420 ? -19.604 24.198 6.374 1.00 42.03 420 THR A N 1
ATOM 3430 C CA . THR A 1 420 ? -19.535 25.652 6.233 1.00 42.03 420 THR A CA 1
ATOM 3431 C C . THR A 1 420 ? -20.798 26.222 6.884 1.00 42.03 420 THR A C 1
ATOM 3433 O O . THR A 1 420 ? -21.883 25.723 6.566 1.00 42.03 420 THR A O 1
ATOM 3436 N N . PRO A 1 421 ? -20.722 27.206 7.799 1.00 36.88 421 PRO A N 1
ATOM 3437 C CA . PRO A 1 421 ? -21.922 27.893 8.249 1.00 36.88 421 PRO A CA 1
ATOM 3438 C C . PRO A 1 421 ? -22.554 28.523 7.010 1.00 36.88 421 PRO A C 1
ATOM 3440 O O . PRO A 1 421 ? -22.007 29.451 6.416 1.00 36.88 421 PRO A O 1
ATOM 3443 N N . GLY A 1 422 ? -23.656 27.930 6.555 1.00 33.44 422 GLY A N 1
ATOM 3444 C CA . GLY A 1 422 ? -24.427 28.460 5.451 1.00 33.44 422 GLY A CA 1
ATOM 3445 C C . GLY A 1 422 ? -24.866 29.866 5.820 1.00 33.44 422 GLY A C 1
ATOM 3446 O O . GLY A 1 422 ? -25.430 30.081 6.893 1.00 33.44 422 GLY A O 1
ATOM 3447 N N . ILE A 1 423 ? -24.591 30.809 4.921 1.00 35.44 423 ILE A N 1
ATOM 3448 C CA . ILE A 1 423 ? -25.311 32.074 4.830 1.00 35.44 423 ILE A CA 1
ATOM 3449 C C . ILE A 1 423 ? -26.784 31.728 5.027 1.00 35.44 423 ILE A C 1
ATOM 3451 O O . ILE A 1 423 ? -27.334 30.932 4.261 1.00 35.44 423 ILE A O 1
ATOM 3455 N N . ALA A 1 424 ? -27.374 32.243 6.108 1.00 31.72 424 ALA A N 1
ATOM 3456 C CA . ALA A 1 424 ? -28.786 32.077 6.387 1.00 31.72 424 ALA A CA 1
ATOM 3457 C C . ALA A 1 424 ? -29.540 32.411 5.102 1.00 31.72 424 ALA A C 1
ATOM 3459 O O . ALA A 1 424 ? -29.410 33.520 4.583 1.00 31.72 424 ALA A O 1
ATOM 3460 N N . ALA A 1 425 ? -30.267 31.432 4.566 1.00 33.53 425 ALA A N 1
ATOM 3461 C CA . ALA A 1 425 ? -31.235 31.680 3.522 1.00 33.53 425 ALA A CA 1
ATOM 3462 C C . ALA A 1 425 ? -32.199 32.723 4.089 1.00 33.53 425 ALA A C 1
ATOM 3464 O O . ALA A 1 425 ? -33.037 32.415 4.937 1.00 33.53 425 ALA A O 1
ATOM 3465 N N . SER A 1 426 ? -32.013 33.978 3.692 1.00 33.19 426 SER A N 1
ATOM 3466 C CA . SER A 1 426 ? -32.978 35.030 3.921 1.00 33.19 426 SER A CA 1
ATOM 3467 C C . SER A 1 426 ? -34.243 34.597 3.200 1.00 33.19 426 SER A C 1
ATOM 3469 O O . SER A 1 426 ? -34.349 34.665 1.978 1.00 33.19 426 SER A O 1
ATOM 3471 N N . THR A 1 427 ? -35.198 34.091 3.975 1.00 30.02 427 THR A N 1
ATOM 3472 C CA . THR A 1 427 ? -36.599 34.000 3.579 1.00 30.02 427 THR A CA 1
ATOM 3473 C C . THR A 1 427 ? -36.988 35.319 2.913 1.00 30.02 427 THR A C 1
ATOM 3475 O O . THR A 1 427 ? -36.816 36.366 3.548 1.00 30.02 427 THR A O 1
ATOM 3478 N N . PRO A 1 428 ? -37.495 35.319 1.669 1.00 34.22 428 PRO A N 1
ATOM 3479 C CA . PRO A 1 428 ? -38.065 36.528 1.107 1.00 34.22 428 PRO A CA 1
ATOM 3480 C C . PRO A 1 428 ? -39.293 36.871 1.952 1.00 34.22 428 PRO A C 1
ATOM 3482 O O . PRO A 1 428 ? -40.244 36.092 2.032 1.00 34.22 428 PRO A O 1
ATOM 3485 N N . ARG A 1 429 ? -39.247 38.015 2.643 1.00 29.27 429 ARG A N 1
ATOM 3486 C CA . ARG A 1 429 ? -40.456 38.615 3.204 1.00 29.27 429 ARG A CA 1
ATOM 3487 C C . ARG A 1 429 ? -41.339 39.002 2.027 1.00 29.27 429 ARG A C 1
ATOM 3489 O O . ARG A 1 429 ? -40.942 39.811 1.196 1.00 29.27 429 ARG A O 1
ATOM 3496 N N . ILE A 1 430 ? -42.502 38.371 1.969 1.00 35.53 430 ILE A N 1
ATOM 3497 C CA . ILE A 1 430 ? -43.658 38.891 1.257 1.00 35.53 430 ILE A CA 1
ATOM 3498 C C . ILE A 1 430 ? -44.154 40.069 2.094 1.00 35.53 430 ILE A C 1
ATOM 3500 O O . ILE A 1 430 ? -44.701 39.835 3.169 1.00 35.53 430 ILE A O 1
ATOM 3504 N N . GLU A 1 431 ? -43.918 41.287 1.615 1.00 34.00 431 GLU A N 1
ATOM 3505 C CA . GLU A 1 431 ? -44.839 42.429 1.703 1.00 34.00 431 GLU A CA 1
ATOM 3506 C C . GLU A 1 431 ? -44.778 43.196 0.382 1.00 34.00 431 GLU A C 1
ATOM 3508 O O . GLU A 1 431 ? -43.646 43.470 -0.086 1.00 34.00 431 GLU A O 1
#

Sequence (431 aa):
MSVPKDNCTSISIHLENLWEVFRNDPFSERSIDFARLTAAYYLGFPLLAPRNPGSLPSLYEWPKSSSEVNLNKAVLLKRVDIAKTVSTICDERTPPVLLWACGHHIEAIYYCDQFRDLKSQAMLRFLEEQLSGLKFLQIFCEGRIEMAFNELDSLKETAEYGSMRNMQFSWDKLIDSLLQMDAIAETNAVNFLLDRILVKMCSIYEMMPLFVNTNISLPRPPVYMCTTFIGFGKEQYCYIRLWILIQAYARLLSDANVLLICKEYFCWNFLEINGKCENQMKNATTKYYNLLDEAGDNDVNALWMKEADQSDFAQLNHFFDYLSTFRSPFVHMREFCPENITCWRNHLLKEVILRKDVRRTKIQQDQQMNVVRTKVSHGILIRAEYIARCWSYPTYVADEGLLAMNLKLCPSEFVHVATTPGIAASTPRIE

Secondary structure (DSSP, 8-state):
-PPPTHHHHHHHHHHHHHHHHHHH-TTSHHHHHHHHHHHHHHTTPPEEEEPSS-PPPPTTSS-SSGGG--TTTEEEEPHHHHHHHHHHH--TTHHHHHHHHTT-HHHHHHHHHTBS-HHHHHHHHHHHHHHH---HHHHHHHHHHHHHHHHHHT--TT--HHHHHHHHHHHHHHHHHHHHHHHHH---HHHHHHHHHHHHHHHHHHHS-SS--TTS-SSPPPTTS--S---SSHHHHHHHHHHHHHHHHHHHHHHTT-HHHHHHHHHHHHHHHH---HHHHHHHHHHHHTT--S----HHHHHHHHH--HHHHHHHHHHHHHHHT-----S--STT-HHHHHHHHHHHHHHHHHHHHTTTTT-TTS------PEEE-HHHHHHHHHHHHT------GGGGGSBS------HHHHEEE--------------

pLDDT: mean 72.14, std 19.56, range [28.44, 97.38]

Solvent-accessible surface area (backbone atoms only — not comparable to full-atom values): 25193 Å² total; per-residue (Å²): 138,81,78,78,79,64,62,46,61,54,51,39,54,49,53,56,50,40,52,54,44,27,65,75,40,37,75,39,70,63,23,46,41,49,21,50,44,50,38,28,55,72,73,69,33,58,40,68,42,54,41,88,90,59,76,63,72,55,79,90,70,45,43,77,44,74,86,64,54,58,68,90,59,31,44,82,52,62,64,80,57,42,46,67,51,46,64,74,76,42,60,88,59,40,29,40,46,44,23,39,52,41,68,38,49,67,57,21,40,56,58,38,65,49,30,56,23,67,37,44,39,46,27,49,26,46,54,48,23,75,73,72,71,47,67,50,40,45,55,50,48,47,51,55,50,52,50,51,51,52,55,62,68,61,68,56,97,79,68,51,74,68,56,53,54,53,47,47,53,37,49,53,32,39,52,57,27,34,54,49,41,30,36,58,70,67,41,66,44,50,62,52,49,51,54,51,46,54,55,48,46,55,54,46,57,71,69,47,74,92,66,76,62,88,88,59,79,75,77,75,77,54,56,85,54,86,69,93,70,83,72,88,54,76,62,53,54,45,41,53,52,44,24,49,47,50,54,50,51,53,48,53,32,10,69,30,27,24,45,60,52,53,48,51,53,51,51,43,64,56,44,73,75,57,76,72,74,59,87,80,47,50,77,59,48,63,65,45,62,78,74,58,92,72,89,83,89,68,70,73,64,58,54,54,64,74,73,56,52,76,64,56,53,52,53,51,51,52,48,52,57,56,56,64,73,52,73,46,95,66,90,62,57,49,72,76,33,71,68,58,36,50,53,49,31,57,55,57,55,47,52,48,53,66,56,47,74,78,42,76,88,70,71,89,75,73,83,79,74,82,61,78,51,52,75,40,55,65,68,57,54,53,41,33,45,33,39,46,70,64,60,57,73,60,80,60,77,79,52,68,80,30,44,94,48,70,66,76,53,55,57,73,74,55,35,42,67,64,78,71,82,69,77,74,80,74,73,81,78,90,127

Radius of gyration: 29.18 Å; Cα contacts (8 Å, |Δi|>4): 412; chains: 1; bounding box: 80×72×87 Å

Foldseek 3Di:
DDDDPPPLVVVLVVLVVLVVVCLVPLQDLSLLQSLLQLLCLVLVAFHWDFDPPDGDDQNVPGDRDPVPDPVVGTDTDDSVSCVVNSVVPDDLLRSLLSCLLNVNLVSSLVSCVQALAVLSNLLSQLVVCQVPVDNSNLVVLLVVLVQLVVVLVVDDQDDDPVNLVVSLVLLVLNLLQVLLCCLLRVHPSLVVSLVVLVVVLVVLVVVADPDDDPPDDDDDDDLCDDDPDDDGDPNSSSSSSSNSSVSSNLLLLLQQLQLVVVLVVVCCLVCVVVVPVCDPCVVVVVVCVVPDPDDDDDPPVVVVVVVDDPVNVVSVVVVSVVSVVSHHPDDDNDGPDPVSSNVSSVVLLVVLVVVVVVPPPPDPDDDPSPGDAAEDAPSSLSSSSSSLPPRSHRDDPVSVSHHHDHSSHHSCSHHDYPPDPDPPPPDPDDD